Protein AF-A0A6G1GEN5-F1 (afdb_monomer)

Secondary structure (DSSP, 8-state):
----------------PPP-PPPPPPP-------PPPSEEEEEEEEE--SEEEGGGTS-TTS--SEEEEEEEPPTTT-SSPPEEEEEEEEEEEEE------S----------S---EEPPEEEEEEEES--SSEEEEEEE--TTEEEEEEEEEEEEE-TT-SS-EEEEEEGGGS-------TTS---S--------------PPPPPP-PPPP----------B-TTT-PBPP------PPP-------------------------------------PPPP---------------------------------PPPPP-EEEEEEE-SS--TTSPPPEEEEEEEEEEEPPEETT----EEEEEEEES--SSEEEEEEE-TTS--GGGS--------TTT----EEEEEEEEE-TT-TTEEEEEEEEE--SSSTTSSEEEEEEEEEPPTTS-SSPPEEEEEEEEEEE-SSS-EEEEEEEE---SSEEEEEEEEETTPPEEEEEEEEEEE--

Structure (mmCIF, N/CA/C/O backbone):
data_AF-A0A6G1GEN5-F1
#
_entry.id   AF-A0A6G1GEN5-F1
#
loop_
_atom_site.group_PDB
_atom_site.id
_atom_site.type_symbol
_atom_site.label_atom_id
_atom_site.label_alt_id
_atom_site.label_comp_id
_atom_site.label_asym_id
_atom_site.label_entity_id
_atom_site.label_seq_id
_atom_site.pdbx_PDB_ins_code
_atom_site.Cartn_x
_atom_site.Cartn_y
_atom_site.Cartn_z
_atom_site.occupancy
_atom_site.B_iso_or_equiv
_atom_site.auth_seq_id
_atom_site.auth_comp_id
_atom_site.auth_asym_id
_atom_site.auth_atom_id
_atom_site.pdbx_PDB_model_num
ATOM 1 N N . MET A 1 1 ? 52.206 -54.327 11.721 1.00 35.69 1 MET A N 1
ATOM 2 C CA . MET A 1 1 ? 53.350 -55.151 11.281 1.00 35.69 1 MET A CA 1
ATOM 3 C C . MET A 1 1 ? 52.882 -56.022 10.129 1.00 35.69 1 MET A C 1
ATOM 5 O O . MET A 1 1 ? 51.948 -56.766 10.370 1.00 35.69 1 MET A O 1
ATOM 9 N N . SER A 1 2 ? 53.551 -55.922 8.967 1.00 34.12 2 SER A N 1
ATOM 10 C CA . SER A 1 2 ? 53.620 -56.924 7.877 1.00 34.12 2 SER A CA 1
ATOM 11 C C . SER A 1 2 ? 52.311 -57.294 7.149 1.00 34.12 2 SER A C 1
ATOM 13 O O . SER A 1 2 ? 51.294 -57.499 7.786 1.00 34.12 2 SER A O 1
ATOM 15 N N . SER A 1 3 ? 52.228 -57.496 5.837 1.00 35.94 3 SER A N 1
ATOM 16 C CA . SER A 1 3 ? 53.089 -57.231 4.682 1.00 35.94 3 SER A CA 1
ATOM 17 C C . SER A 1 3 ? 52.230 -57.448 3.436 1.00 35.94 3 SER A C 1
ATOM 19 O O . SER A 1 3 ? 51.315 -58.269 3.418 1.00 35.94 3 SER A O 1
ATOM 21 N N . SER A 1 4 ? 52.595 -56.716 2.398 1.00 47.22 4 SER A N 1
ATOM 22 C CA . SER A 1 4 ? 52.332 -56.924 0.978 1.00 47.22 4 SER A CA 1
ATOM 23 C C . SER A 1 4 ? 52.722 -58.331 0.493 1.00 47.22 4 SER A C 1
ATOM 25 O O . SER A 1 4 ? 53.687 -58.884 1.013 1.00 47.22 4 SER A O 1
ATOM 27 N N . ALA A 1 5 ? 52.091 -58.837 -0.577 1.00 38.97 5 ALA A N 1
ATOM 28 C CA . ALA A 1 5 ? 52.796 -59.514 -1.678 1.00 38.97 5 ALA A CA 1
ATOM 29 C C . ALA A 1 5 ? 51.889 -59.791 -2.893 1.00 38.97 5 ALA A C 1
ATOM 31 O O . ALA A 1 5 ? 50.710 -60.105 -2.784 1.00 38.97 5 ALA A O 1
ATOM 32 N N . SER A 1 6 ? 52.528 -59.649 -4.043 1.00 49.50 6 SER A N 1
ATOM 33 C CA . SER A 1 6 ? 52.110 -59.604 -5.444 1.00 49.50 6 SER A CA 1
ATOM 34 C C . SER A 1 6 ? 52.464 -60.887 -6.215 1.00 49.50 6 SER A C 1
ATOM 36 O O . SER A 1 6 ? 53.439 -61.532 -5.845 1.00 49.50 6 SER A O 1
ATOM 38 N N . ALA A 1 7 ? 51.779 -61.176 -7.334 1.00 39.94 7 ALA A N 1
ATOM 39 C CA . ALA A 1 7 ? 52.290 -61.870 -8.544 1.00 39.94 7 ALA A CA 1
ATOM 40 C C . ALA A 1 7 ? 51.174 -61.862 -9.624 1.00 39.94 7 ALA A C 1
ATOM 42 O O . ALA A 1 7 ? 50.035 -62.164 -9.288 1.00 39.94 7 ALA A O 1
ATOM 43 N N . LEU A 1 8 ? 51.327 -61.269 -10.817 1.00 35.03 8 LEU A N 1
ATOM 44 C CA . LEU A 1 8 ? 52.132 -61.593 -12.019 1.00 35.03 8 LEU A CA 1
ATOM 45 C C . LEU A 1 8 ? 51.469 -62.588 -13.003 1.00 35.03 8 LEU A C 1
ATOM 47 O O . LEU A 1 8 ? 51.158 -63.716 -12.649 1.00 35.03 8 LEU A O 1
ATOM 51 N N . GLU A 1 9 ? 51.365 -62.098 -14.249 1.00 35.09 9 GLU A N 1
ATOM 52 C CA . GLU A 1 9 ? 51.373 -62.778 -15.561 1.00 35.09 9 GLU A CA 1
ATOM 53 C C . GLU A 1 9 ? 50.203 -63.666 -16.026 1.00 35.09 9 GLU A C 1
ATOM 55 O O . GLU A 1 9 ? 50.022 -64.805 -15.615 1.00 35.09 9 GLU A O 1
ATOM 60 N N . SER A 1 10 ? 49.508 -63.209 -17.074 1.00 37.25 10 SE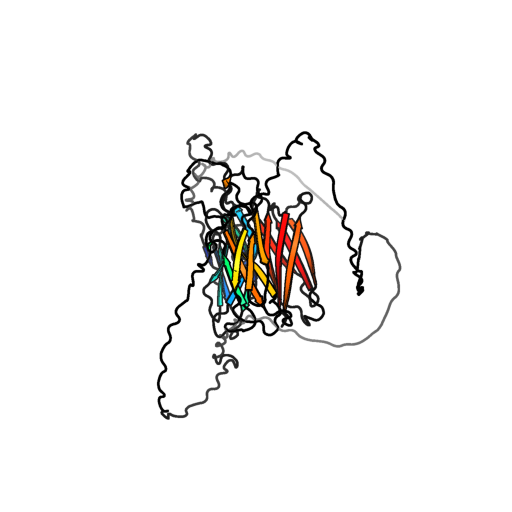R A N 1
ATOM 61 C CA . SER A 1 10 ? 49.715 -63.716 -18.447 1.00 37.25 10 SER A CA 1
ATOM 62 C C . SER A 1 10 ? 48.791 -62.990 -19.433 1.00 37.25 10 SER A C 1
ATOM 64 O O . SER A 1 10 ? 47.605 -62.789 -19.183 1.00 37.25 10 SER A O 1
ATOM 66 N N . GLY A 1 11 ? 49.368 -62.535 -20.546 1.00 37.84 11 GLY A N 1
ATOM 67 C CA . GLY A 1 11 ? 48.628 -61.956 -21.660 1.00 37.84 11 GLY A CA 1
ATOM 68 C C . GLY A 1 11 ? 48.083 -63.025 -22.601 1.00 37.84 11 GLY A C 1
ATOM 69 O O . GLY A 1 11 ? 48.653 -64.105 -22.706 1.00 37.84 11 GLY A O 1
ATOM 70 N N . LEU A 1 12 ? 47.035 -62.681 -23.347 1.00 35.97 12 LEU A N 1
ATOM 71 C CA . LEU A 1 12 ? 46.871 -63.113 -24.731 1.00 35.97 12 LEU A CA 1
ATOM 72 C C . LEU A 1 12 ? 45.898 -62.161 -25.438 1.00 35.97 12 LEU A C 1
ATOM 74 O O . LEU A 1 12 ? 44.874 -61.767 -24.885 1.00 35.97 12 LEU A O 1
ATOM 78 N N . HIS A 1 13 ? 46.278 -61.771 -26.650 1.00 40.28 13 HIS A N 1
ATOM 79 C CA . HIS A 1 13 ? 45.494 -60.969 -27.577 1.00 40.28 13 HIS A CA 1
ATOM 80 C C . HIS A 1 13 ? 44.215 -61.702 -27.993 1.00 40.28 13 HIS A C 1
ATOM 82 O O . HIS A 1 13 ? 44.295 -62.868 -28.371 1.00 40.28 13 HIS A O 1
ATOM 88 N N . ASP A 1 14 ? 43.088 -60.990 -28.057 1.00 37.78 14 ASP A N 1
ATOM 89 C CA . ASP A 1 14 ? 42.042 -61.341 -29.016 1.00 37.78 14 ASP A CA 1
ATOM 90 C C . ASP A 1 14 ? 41.391 -60.089 -29.621 1.00 37.78 14 ASP A C 1
ATOM 92 O O . ASP A 1 14 ? 41.006 -59.142 -28.931 1.00 37.78 14 ASP A O 1
ATOM 96 N N . LEU A 1 15 ? 41.365 -60.081 -30.950 1.00 44.03 15 LEU A N 1
ATOM 97 C CA . LEU A 1 15 ? 40.859 -59.029 -31.817 1.00 44.03 15 LEU A CA 1
ATOM 98 C C . LEU A 1 15 ? 39.423 -59.391 -32.193 1.00 44.03 15 LEU A C 1
ATOM 100 O O . LEU A 1 15 ? 39.192 -60.118 -33.155 1.00 44.03 15 LEU A O 1
ATOM 104 N N . SER A 1 16 ? 38.450 -58.833 -31.480 1.00 39.62 16 SER A N 1
ATOM 105 C CA . SER A 1 16 ? 37.040 -58.900 -31.870 1.00 39.62 16 SER A CA 1
ATOM 106 C C . SER A 1 16 ? 36.499 -57.498 -32.148 1.00 39.62 16 SER A C 1
ATOM 108 O O . SER A 1 16 ? 36.402 -56.656 -31.256 1.00 39.62 16 SER A O 1
ATOM 110 N N . ALA A 1 17 ? 36.176 -57.258 -33.420 1.00 43.41 17 ALA A N 1
ATOM 111 C CA . ALA A 1 17 ? 35.572 -56.039 -33.941 1.00 43.41 17 ALA A CA 1
ATOM 112 C C . ALA A 1 17 ? 34.217 -55.721 -33.270 1.00 43.41 17 ALA A C 1
ATOM 114 O O . ALA A 1 17 ? 33.427 -56.640 -33.037 1.00 43.41 17 ALA A O 1
ATOM 115 N N . PRO A 1 18 ? 33.888 -54.443 -33.005 1.00 51.97 18 PRO A N 1
ATOM 116 C CA . PRO A 1 18 ? 32.561 -54.077 -32.534 1.00 51.97 18 PRO A CA 1
ATOM 117 C C . PRO A 1 18 ? 31.549 -54.045 -33.688 1.00 51.97 18 PRO A C 1
ATOM 119 O O . PRO A 1 18 ? 31.752 -53.407 -34.722 1.00 51.97 18 PRO A O 1
ATOM 122 N N . PHE A 1 19 ? 30.425 -54.724 -33.463 1.00 41.12 19 PHE A N 1
ATOM 123 C CA . PHE A 1 19 ? 29.209 -54.632 -34.258 1.00 41.12 19 PHE A CA 1
ATOM 124 C C . PHE A 1 19 ? 28.719 -53.180 -34.336 1.00 41.12 19 PHE A C 1
ATOM 126 O O . PHE A 1 19 ? 28.472 -52.529 -33.322 1.00 41.12 19 PHE A O 1
ATOM 133 N N . TYR A 1 20 ? 28.545 -52.692 -35.562 1.00 37.28 20 TYR A N 1
ATOM 134 C CA . TYR A 1 20 ? 27.922 -51.411 -35.869 1.00 37.28 20 TYR A CA 1
ATOM 135 C C . TYR A 1 20 ? 26.407 -51.522 -35.635 1.00 37.28 20 TYR A C 1
ATOM 137 O O . TYR A 1 20 ? 25.682 -52.089 -36.452 1.00 37.28 20 TYR A O 1
ATOM 145 N N . THR A 1 21 ? 25.912 -51.008 -34.509 1.00 46.78 21 THR A N 1
ATOM 146 C CA . THR A 1 21 ? 24.474 -50.783 -34.309 1.00 46.78 21 THR A CA 1
ATOM 147 C C . THR A 1 21 ? 24.068 -49.473 -34.990 1.00 46.78 21 THR A C 1
ATOM 149 O O . THR A 1 21 ? 24.667 -48.439 -34.680 1.00 46.78 21 THR A O 1
ATOM 152 N N . PRO A 1 22 ? 23.065 -49.466 -35.886 1.00 45.84 22 PRO A N 1
ATOM 153 C CA . PRO A 1 22 ? 22.586 -48.231 -36.494 1.00 45.84 22 PRO A CA 1
ATOM 154 C C . PRO A 1 22 ? 21.960 -47.309 -35.430 1.00 45.84 22 PRO A C 1
ATOM 156 O O . PRO A 1 22 ? 21.282 -47.801 -34.522 1.00 45.84 22 PRO A O 1
ATOM 159 N N . PRO A 1 23 ? 22.153 -45.980 -35.523 1.00 44.72 23 PRO A N 1
ATOM 160 C CA . PRO A 1 23 ? 21.532 -45.034 -34.608 1.00 44.72 23 PRO A CA 1
ATOM 161 C C . PRO A 1 23 ? 20.009 -45.084 -34.765 1.00 44.72 23 PRO A C 1
ATOM 163 O O . PRO A 1 23 ? 19.464 -44.843 -35.844 1.00 44.72 23 PRO A O 1
ATOM 166 N N . SER A 1 24 ? 19.317 -45.402 -33.673 1.00 45.94 24 SER A N 1
ATOM 167 C CA . SER A 1 24 ? 17.870 -45.276 -33.577 1.00 45.94 24 SER A CA 1
ATOM 168 C C . SER A 1 24 ? 17.483 -43.807 -33.740 1.00 45.94 24 SER A C 1
ATOM 170 O O . SER A 1 24 ? 17.944 -42.924 -33.018 1.00 45.94 24 SER A O 1
ATOM 172 N N . SER A 1 25 ? 16.647 -43.537 -34.738 1.00 48.75 25 SER A N 1
ATOM 173 C CA . SER A 1 25 ? 16.138 -42.202 -35.031 1.00 48.75 25 SER A CA 1
ATOM 174 C C . SER A 1 25 ? 15.418 -41.625 -33.800 1.00 48.75 25 SER A C 1
ATOM 176 O O . SER A 1 25 ? 14.549 -42.305 -33.239 1.00 48.75 25 SER A O 1
ATOM 178 N N . PRO A 1 26 ? 15.729 -40.391 -33.359 1.00 50.88 26 PRO A N 1
ATOM 179 C CA . PRO A 1 26 ? 15.028 -39.772 -32.246 1.00 50.88 26 PRO A CA 1
ATOM 180 C C . PRO A 1 26 ? 13.565 -39.543 -32.629 1.00 50.88 26 PRO A C 1
ATOM 182 O O . PRO A 1 26 ? 13.236 -38.825 -33.572 1.00 50.88 26 PRO A O 1
ATOM 185 N N . LYS A 1 27 ? 12.677 -40.195 -31.879 1.00 47.12 27 LYS A N 1
ATOM 186 C CA . LYS A 1 27 ? 11.226 -40.042 -31.965 1.00 47.12 27 LYS A CA 1
ATOM 187 C C . LYS A 1 27 ? 10.889 -38.563 -31.698 1.00 47.12 27 LYS A C 1
ATOM 189 O O . LYS A 1 27 ? 11.278 -38.067 -30.639 1.00 47.12 27 LYS A O 1
ATOM 194 N N . PRO A 1 28 ? 10.195 -37.845 -32.599 1.00 44.50 28 PRO A N 1
ATOM 195 C CA . PRO A 1 28 ? 9.861 -36.445 -32.375 1.00 44.50 28 PRO A CA 1
ATOM 196 C C . PRO A 1 28 ? 8.961 -36.339 -31.142 1.00 44.50 28 PRO A C 1
ATOM 198 O O . PRO A 1 28 ? 7.822 -36.811 -31.133 1.00 44.50 28 PRO A O 1
ATOM 201 N N . ALA A 1 29 ? 9.493 -35.755 -30.068 1.00 45.03 29 ALA A N 1
ATOM 202 C CA . ALA A 1 29 ? 8.707 -35.392 -28.905 1.00 45.03 29 ALA A CA 1
ATOM 203 C C . ALA A 1 29 ? 7.728 -34.301 -29.347 1.00 45.03 29 ALA A C 1
ATOM 205 O O . ALA A 1 29 ? 8.110 -33.150 -29.538 1.00 45.03 29 ALA A O 1
ATOM 206 N N . SER A 1 30 ? 6.468 -34.685 -29.543 1.00 47.16 30 SER A N 1
ATOM 207 C CA . SER A 1 30 ? 5.347 -33.767 -29.725 1.00 47.16 30 SER A CA 1
ATOM 208 C C . SER A 1 30 ? 5.264 -32.870 -28.481 1.00 47.16 30 SER A C 1
ATOM 210 O O . SER A 1 30 ? 4.652 -33.226 -27.468 1.00 47.16 30 SER A O 1
ATOM 212 N N . GLN A 1 31 ? 5.932 -31.718 -28.532 1.00 42.69 31 GLN A N 1
ATOM 213 C CA . GLN A 1 31 ? 5.837 -30.671 -27.526 1.00 42.69 31 GLN A CA 1
ATOM 214 C C . GLN A 1 31 ? 4.480 -29.990 -27.695 1.00 42.69 31 GLN A C 1
ATOM 216 O O . GLN A 1 31 ? 4.334 -28.997 -28.399 1.00 42.69 31 GLN A O 1
ATOM 221 N N . SER A 1 32 ? 3.459 -30.561 -27.056 1.00 48.94 32 SER A N 1
ATOM 222 C CA . SER A 1 32 ? 2.195 -29.873 -26.808 1.00 48.94 32 SER A CA 1
ATOM 223 C C . SER A 1 32 ? 2.515 -28.576 -26.067 1.00 48.94 32 SER A C 1
ATOM 225 O O . SER A 1 32 ? 2.852 -28.613 -24.880 1.00 48.94 32 SER A O 1
ATOM 227 N N . SER A 1 33 ? 2.405 -27.439 -26.750 1.00 52.16 33 SER A N 1
ATOM 228 C CA . SER A 1 33 ? 2.558 -26.106 -26.175 1.00 52.16 33 SER A CA 1
ATOM 229 C C . SER A 1 33 ? 1.502 -25.896 -25.085 1.00 52.16 33 SER A C 1
ATOM 231 O O . SER A 1 33 ? 0.373 -25.485 -25.359 1.00 52.16 33 SER A O 1
ATOM 233 N N . LYS A 1 34 ? 1.832 -26.227 -23.833 1.00 63.44 34 LYS A N 1
ATOM 234 C CA . LYS A 1 34 ? 0.973 -25.933 -22.684 1.00 63.44 34 LYS A CA 1
ATOM 235 C C . LYS A 1 34 ? 0.913 -24.417 -22.539 1.00 63.44 34 LYS A C 1
ATOM 237 O O . LYS A 1 34 ? 1.900 -23.793 -22.162 1.00 63.44 34 LYS A O 1
ATOM 242 N N . SER A 1 35 ? -0.238 -23.829 -22.854 1.00 70.25 35 SER A N 1
ATOM 243 C CA . SER A 1 35 ? -0.491 -22.411 -22.614 1.00 70.25 35 SER A CA 1
ATOM 244 C C . SER A 1 35 ? -0.287 -22.107 -21.130 1.00 70.25 35 SER A C 1
ATOM 246 O O . SER A 1 35 ? -0.942 -22.721 -20.283 1.00 70.25 35 SER A O 1
ATOM 248 N N . THR A 1 36 ? 0.609 -21.175 -20.806 1.00 70.56 36 THR A N 1
ATOM 249 C CA . THR A 1 36 ? 0.844 -20.743 -19.424 1.00 70.56 36 THR A CA 1
ATOM 250 C C . THR A 1 36 ? -0.466 -20.228 -18.815 1.00 70.56 36 THR A C 1
ATOM 252 O O . THR A 1 36 ? -1.118 -19.371 -19.425 1.00 70.56 36 THR A O 1
ATOM 255 N N . PRO A 1 37 ? -0.884 -20.723 -17.634 1.00 76.38 37 PRO A N 1
ATOM 256 C CA . PRO A 1 37 ? -2.112 -20.270 -16.996 1.00 76.38 37 PRO A CA 1
ATOM 257 C C . PRO A 1 37 ? -2.051 -18.762 -16.745 1.00 76.38 37 PRO A C 1
ATOM 259 O O . PRO A 1 37 ? -1.081 -18.229 -16.210 1.00 76.38 37 PRO A O 1
ATOM 262 N N . THR A 1 38 ? -3.104 -18.057 -17.158 1.00 85.81 38 THR A N 1
ATOM 263 C CA . THR A 1 38 ? -3.178 -16.593 -17.034 1.00 85.81 38 THR A CA 1
ATOM 264 C C . THR A 1 38 ? -3.509 -16.160 -15.601 1.00 85.81 38 THR A C 1
ATOM 266 O O . THR A 1 38 ? -3.105 -15.083 -15.165 1.00 85.81 38 THR A O 1
ATOM 269 N N . SER A 1 39 ? -4.190 -17.012 -14.838 1.00 92.38 39 SER A N 1
ATOM 270 C CA . SER A 1 39 ? -4.543 -16.784 -13.439 1.00 92.38 39 SER A CA 1
ATOM 271 C C . SER A 1 39 ? -4.289 -18.036 -12.603 1.00 92.38 39 SER A C 1
ATOM 273 O O . SER A 1 39 ? -4.398 -19.160 -13.092 1.00 92.38 39 SER A O 1
ATOM 275 N N . LEU A 1 40 ? -3.949 -17.830 -11.331 1.00 92.31 40 LEU A N 1
ATOM 276 C CA . LEU A 1 40 ? -3.774 -18.888 -10.344 1.00 92.31 40 LEU A CA 1
ATOM 277 C C . LEU A 1 40 ? -4.513 -18.517 -9.054 1.00 92.31 40 LEU A C 1
ATOM 279 O O . LEU A 1 40 ? -4.317 -17.435 -8.501 1.00 92.31 40 LEU A O 1
ATOM 283 N N . HIS A 1 41 ? -5.361 -19.414 -8.568 1.00 94.62 41 HIS A N 1
ATOM 284 C CA . HIS A 1 41 ? -6.029 -19.285 -7.276 1.00 94.62 41 HIS A CA 1
ATOM 285 C C . HIS A 1 41 ? -5.537 -20.396 -6.352 1.00 94.62 41 HIS A C 1
ATOM 287 O O . HIS A 1 41 ? -5.551 -21.558 -6.753 1.00 94.62 41 HIS A O 1
ATOM 293 N N . HIS A 1 42 ? -5.111 -20.050 -5.136 1.00 93.38 42 HIS A N 1
ATOM 294 C CA . HIS A 1 42 ? -4.797 -21.058 -4.126 1.00 93.38 42 HIS A CA 1
ATOM 295 C C . HIS A 1 42 ? -6.101 -21.565 -3.496 1.00 93.38 42 HIS A C 1
ATOM 297 O O . HIS A 1 42 ? -6.805 -20.749 -2.894 1.00 93.38 42 HIS A O 1
ATOM 303 N N . PRO A 1 43 ? -6.430 -22.866 -3.600 1.00 92.19 43 PRO A N 1
ATOM 304 C CA . PRO A 1 43 ? -7.698 -23.393 -3.101 1.00 92.19 43 PRO A CA 1
ATOM 305 C C . PRO A 1 43 ? -7.790 -23.323 -1.573 1.00 92.19 43 PRO A C 1
ATOM 307 O O . PRO A 1 43 ? -8.866 -23.056 -1.042 1.00 92.19 43 PRO A O 1
ATOM 310 N N . ASP A 1 44 ? -6.666 -23.505 -0.869 1.00 94.81 44 ASP A N 1
ATOM 311 C CA . ASP A 1 44 ? -6.681 -23.524 0.593 1.00 94.81 44 ASP A CA 1
ATOM 312 C C . ASP A 1 44 ? -6.733 -22.110 1.176 1.00 94.81 44 ASP A C 1
ATOM 314 O O . ASP A 1 44 ? -5.793 -21.313 0.975 1.00 94.81 44 ASP A O 1
ATOM 318 N N . PRO A 1 45 ? -7.798 -21.790 1.925 1.00 95.06 45 PRO A N 1
ATOM 319 C CA . PRO A 1 45 ? -7.933 -20.492 2.541 1.00 95.06 45 PRO A CA 1
ATOM 320 C C . PRO A 1 45 ? -6.937 -20.341 3.704 1.00 95.06 45 PRO A C 1
ATOM 322 O O . PRO A 1 45 ? -6.538 -21.320 4.331 1.00 95.06 45 PRO A O 1
ATOM 325 N N . GLN A 1 46 ? -6.521 -19.110 4.002 1.00 95.38 46 GLN A N 1
ATOM 326 C CA . GLN A 1 46 ? -5.565 -18.810 5.077 1.00 95.38 46 GLN A CA 1
ATOM 327 C C . GLN A 1 46 ? -6.219 -17.938 6.152 1.00 95.38 46 GLN A C 1
ATOM 329 O O . GLN A 1 46 ? -6.949 -17.017 5.791 1.00 95.38 46 GLN A O 1
ATOM 334 N N . PRO A 1 47 ? -5.953 -18.157 7.452 1.00 96.31 47 PRO A N 1
ATOM 335 C CA . PRO A 1 47 ? -6.338 -17.203 8.487 1.00 96.31 47 PRO A CA 1
ATOM 336 C C . PRO A 1 47 ? -5.792 -15.803 8.194 1.00 96.31 47 PRO A C 1
ATOM 338 O O . PRO A 1 47 ? -4.678 -15.657 7.689 1.00 96.31 47 PRO A O 1
ATOM 341 N N . SER A 1 48 ? -6.567 -14.773 8.520 1.00 94.75 48 SER A N 1
ATOM 342 C CA . SER A 1 48 ? -6.113 -13.398 8.368 1.00 94.75 48 SER A CA 1
ATOM 343 C C . SER A 1 48 ? -4.941 -13.101 9.298 1.00 94.75 48 SER A C 1
ATOM 345 O O . SER A 1 48 ? -5.046 -13.228 10.517 1.00 94.75 48 SER A O 1
ATOM 347 N N . THR A 1 49 ? -3.824 -12.696 8.700 1.00 94.31 49 THR A N 1
ATOM 348 C CA . THR A 1 49 ? -2.631 -12.197 9.397 1.00 94.31 49 THR A CA 1
ATOM 349 C C . THR A 1 49 ? -2.329 -10.741 9.041 1.00 94.31 49 THR A C 1
ATOM 351 O O . THR A 1 49 ? -1.298 -10.221 9.446 1.00 94.31 49 THR A O 1
ATOM 354 N N . GLY A 1 50 ? -3.176 -10.092 8.233 1.00 95.31 50 GLY A N 1
ATOM 355 C CA . GLY A 1 50 ? -2.894 -8.767 7.668 1.00 95.31 50 GLY A CA 1
ATOM 356 C C . GLY A 1 50 ? -1.829 -8.755 6.561 1.00 95.31 50 GLY A C 1
ATOM 357 O O . GLY A 1 50 ? -1.477 -7.672 6.093 1.00 95.31 50 GLY A O 1
ATOM 358 N N . HIS A 1 51 ? -1.325 -9.922 6.129 1.00 96.94 51 HIS A N 1
ATOM 359 C CA . HIS A 1 51 ? -0.271 -10.059 5.115 1.00 96.94 51 HIS A CA 1
ATOM 360 C C . HIS A 1 51 ? -0.539 -11.184 4.103 1.00 96.94 51 HIS A C 1
ATOM 362 O O . HIS A 1 51 ? -0.998 -12.271 4.447 1.00 96.94 51 HIS A O 1
ATOM 368 N N . PHE A 1 52 ? -0.203 -10.937 2.835 1.00 96.44 52 PHE A N 1
ATOM 369 C CA . PHE A 1 52 ? -0.310 -11.900 1.737 1.00 96.44 52 PHE A CA 1
ATOM 370 C C . PHE A 1 52 ? 0.858 -11.722 0.777 1.00 96.44 52 PHE A C 1
ATOM 372 O O . PHE A 1 52 ? 1.185 -10.601 0.401 1.00 96.44 52 PHE A O 1
ATOM 379 N N . THR A 1 53 ? 1.446 -12.828 0.327 1.00 97.62 53 THR A N 1
ATOM 380 C CA . THR A 1 53 ? 2.468 -12.835 -0.723 1.00 97.62 53 THR A CA 1
ATOM 381 C C . THR A 1 53 ? 2.101 -13.843 -1.797 1.00 97.62 53 THR A C 1
ATOM 383 O O . THR A 1 53 ? 1.743 -14.984 -1.498 1.00 97.62 53 THR A O 1
ATOM 386 N N . THR A 1 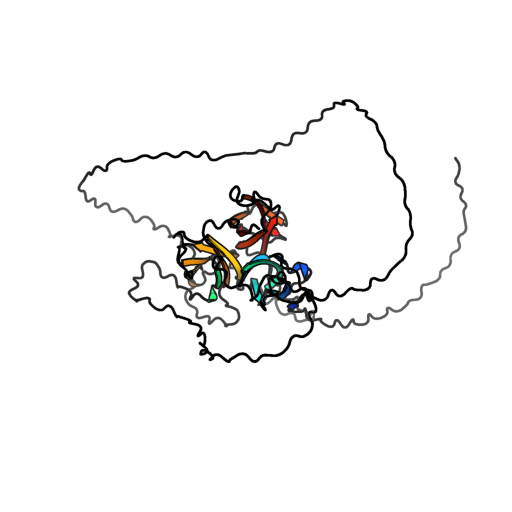54 ? 2.237 -13.462 -3.066 1.00 97.19 54 THR A N 1
ATOM 387 C CA . THR A 1 54 ? 2.028 -14.387 -4.186 1.00 97.19 54 THR A CA 1
ATOM 388 C C . THR A 1 54 ? 3.037 -15.534 -4.169 1.00 97.19 54 THR A C 1
ATOM 390 O O . THR A 1 54 ? 2.743 -16.590 -4.718 1.00 97.19 54 THR A O 1
ATOM 393 N N . ILE A 1 55 ? 4.194 -15.356 -3.515 1.00 96.38 55 ILE A N 1
ATOM 394 C CA . ILE A 1 55 ? 5.228 -16.394 -3.378 1.00 96.38 55 ILE A CA 1
ATOM 395 C C . ILE A 1 55 ? 4.717 -17.581 -2.544 1.00 96.38 55 ILE A C 1
ATOM 397 O O . ILE A 1 55 ? 5.096 -18.720 -2.786 1.00 96.38 55 ILE A O 1
ATOM 401 N N . SER A 1 56 ? 3.782 -17.341 -1.617 1.00 93.06 56 SER A N 1
ATOM 402 C CA . SER A 1 56 ? 3.141 -18.413 -0.836 1.00 93.06 56 SER A CA 1
ATOM 403 C C . SER A 1 56 ? 2.195 -19.289 -1.662 1.00 93.06 56 SER A C 1
ATOM 405 O O . SER A 1 56 ? 1.777 -20.343 -1.198 1.00 93.06 56 SER A O 1
ATOM 407 N N . VAL A 1 57 ? 1.840 -18.843 -2.872 1.00 92.19 57 VAL A N 1
ATOM 408 C CA . VAL A 1 57 ? 0.905 -19.528 -3.772 1.00 92.19 57 VAL A CA 1
ATOM 409 C C . VAL A 1 57 ? 1.622 -20.134 -4.980 1.00 92.19 57 VAL A C 1
ATOM 411 O O . VAL A 1 57 ? 1.125 -21.082 -5.582 1.00 92.19 57 VAL A O 1
ATOM 414 N N . ARG A 1 58 ? 2.780 -19.584 -5.359 1.00 92.81 58 ARG A N 1
ATOM 415 C CA . ARG A 1 58 ? 3.576 -20.029 -6.508 1.00 92.81 58 ARG A CA 1
ATOM 416 C C . ARG A 1 58 ? 5.029 -19.573 -6.404 1.00 92.81 58 ARG A C 1
ATOM 418 O O . ARG A 1 58 ? 5.285 -18.525 -5.819 1.00 92.81 58 ARG A O 1
ATOM 425 N N . PRO A 1 59 ? 5.977 -20.262 -7.056 1.00 93.94 59 PRO A N 1
ATOM 426 C CA . PRO A 1 59 ? 7.350 -19.783 -7.131 1.00 93.94 59 PRO A CA 1
ATOM 427 C C . PRO A 1 59 ? 7.444 -18.451 -7.890 1.00 93.94 59 PRO A C 1
ATOM 429 O O . PRO A 1 59 ? 6.705 -18.196 -8.848 1.00 93.94 59 PRO A O 1
ATOM 432 N N . ALA A 1 60 ? 8.402 -17.615 -7.484 1.00 92.31 60 ALA A N 1
ATOM 433 C CA . ALA A 1 60 ? 8.654 -16.324 -8.119 1.00 92.31 60 ALA A CA 1
ATOM 434 C C . ALA A 1 60 ? 9.209 -16.453 -9.548 1.00 92.31 60 ALA A C 1
ATOM 436 O O . ALA A 1 60 ? 9.115 -15.502 -10.308 1.00 92.31 60 ALA A O 1
ATOM 437 N N . THR A 1 61 ? 9.746 -17.616 -9.936 1.00 90.56 61 THR A N 1
ATOM 438 C CA . THR A 1 61 ? 10.356 -17.872 -11.256 1.00 90.56 61 THR A CA 1
ATOM 439 C C . THR A 1 61 ? 9.356 -17.914 -12.413 1.00 90.56 61 THR A C 1
ATOM 441 O O . THR A 1 61 ? 9.757 -17.799 -13.569 1.00 90.56 61 THR A O 1
ATOM 444 N N . LEU A 1 62 ? 8.060 -18.067 -12.123 1.00 89.25 62 LEU A N 1
ATOM 445 C CA . LEU A 1 62 ? 7.007 -18.190 -13.129 1.00 89.25 62 LEU A CA 1
ATOM 446 C C . LEU A 1 62 ? 6.096 -16.960 -13.084 1.00 89.25 62 LEU A C 1
ATOM 448 O O . LEU A 1 62 ? 5.250 -16.882 -12.190 1.00 89.25 62 LEU A O 1
ATOM 452 N N . PRO A 1 63 ? 6.228 -15.997 -14.015 1.00 92.44 63 PRO A N 1
ATOM 453 C CA . PRO A 1 63 ? 5.360 -14.830 -14.025 1.00 92.44 63 PRO A CA 1
ATOM 454 C C . PRO A 1 63 ? 3.913 -15.236 -14.332 1.00 92.44 63 PRO A C 1
ATOM 456 O O . PRO A 1 63 ? 3.652 -15.983 -15.273 1.00 92.44 63 PRO A O 1
ATOM 459 N N . ILE A 1 64 ? 2.960 -14.712 -13.557 1.00 93.31 64 ILE A N 1
ATOM 460 C CA . ILE A 1 64 ? 1.519 -14.950 -13.747 1.00 93.31 64 ILE A CA 1
ATOM 461 C C . ILE A 1 64 ? 0.786 -13.613 -13.708 1.00 93.31 64 ILE A C 1
ATOM 463 O O . ILE A 1 64 ? 1.142 -12.731 -12.924 1.00 93.31 64 ILE A O 1
ATOM 467 N N . ARG A 1 65 ? -0.253 -13.452 -14.541 1.00 93.50 65 ARG A N 1
ATOM 468 C CA . ARG A 1 65 ? -1.012 -12.195 -14.587 1.00 93.50 65 ARG A CA 1
ATOM 469 C C . ARG A 1 65 ? -1.875 -11.967 -13.360 1.00 93.50 65 ARG A C 1
ATOM 471 O O . ARG A 1 65 ? -2.042 -10.826 -12.967 1.00 93.50 65 ARG A O 1
ATOM 478 N N . SER A 1 66 ? -2.416 -13.013 -12.752 1.00 96.81 66 SER A N 1
ATOM 479 C CA . SER A 1 66 ? -3.256 -12.885 -11.562 1.00 96.81 66 SER A CA 1
ATOM 480 C C . SER A 1 66 ? -2.983 -14.008 -10.570 1.00 96.81 66 SER A C 1
ATOM 482 O O . SER A 1 66 ? -2.878 -15.177 -10.942 1.00 96.81 66 SER A O 1
ATOM 484 N N . THR A 1 67 ? -2.831 -13.662 -9.298 1.00 97.38 67 THR A N 1
ATOM 485 C CA . THR A 1 67 ? -2.669 -14.615 -8.200 1.00 97.38 67 THR A CA 1
ATOM 486 C C . THR A 1 67 ? -3.593 -14.215 -7.064 1.00 97.38 67 THR A C 1
ATOM 488 O O . THR A 1 67 ? -3.570 -13.069 -6.618 1.00 97.38 67 THR A O 1
ATOM 491 N N . SER A 1 68 ? -4.416 -15.152 -6.599 1.00 97.44 68 SER A N 1
ATOM 492 C CA . SER A 1 68 ? -5.400 -14.884 -5.550 1.00 97.44 68 SER A CA 1
ATOM 493 C C . SER A 1 68 ? -5.434 -15.970 -4.484 1.00 97.44 68 SER A C 1
ATOM 495 O O . SER A 1 68 ? -5.087 -17.124 -4.743 1.00 97.44 68 SER A O 1
ATOM 497 N N . ARG A 1 69 ? -5.884 -15.592 -3.286 1.00 96.88 69 ARG A N 1
ATOM 498 C CA . ARG A 1 69 ? -6.122 -16.502 -2.164 1.00 96.88 69 ARG A CA 1
ATOM 499 C C . ARG A 1 69 ? -7.331 -16.046 -1.356 1.00 96.88 69 ARG A C 1
ATOM 501 O O . ARG A 1 69 ? -7.566 -14.847 -1.197 1.00 96.88 69 ARG A O 1
ATOM 508 N N . THR A 1 70 ? -8.083 -17.009 -0.838 1.00 97.88 70 THR A N 1
ATOM 509 C CA . THR A 1 70 ? -9.146 -16.745 0.134 1.00 97.88 70 THR A CA 1
ATOM 510 C C . THR A 1 70 ? -8.539 -16.552 1.523 1.00 97.88 70 THR A C 1
ATOM 512 O O . THR A 1 70 ? -7.773 -17.385 1.998 1.00 97.88 70 THR A O 1
ATOM 515 N N . ILE A 1 71 ? -8.887 -15.454 2.180 1.00 97.50 71 ILE A N 1
ATOM 516 C CA . ILE A 1 71 ? -8.479 -15.109 3.539 1.00 97.50 71 ILE A CA 1
ATOM 517 C C . ILE A 1 71 ? -9.686 -15.292 4.458 1.00 97.50 71 ILE A C 1
ATOM 519 O O . ILE A 1 71 ? -10.756 -14.765 4.162 1.00 97.50 71 ILE A O 1
ATOM 523 N N . LEU A 1 72 ? -9.527 -16.041 5.548 1.00 97.31 72 LEU A N 1
ATOM 524 C CA . LEU A 1 72 ? -10.551 -16.268 6.565 1.00 97.31 72 LEU A CA 1
ATOM 525 C C . LEU A 1 72 ? -10.425 -15.232 7.674 1.00 97.31 72 LEU A C 1
ATOM 527 O O . LEU A 1 72 ? -9.361 -15.074 8.275 1.00 97.31 72 LEU A O 1
ATOM 531 N N . PHE A 1 73 ? -11.533 -14.579 7.989 1.00 97.00 73 PHE A N 1
ATOM 532 C CA . PHE A 1 73 ? -11.629 -13.724 9.161 1.00 97.00 73 PHE A CA 1
ATOM 533 C C . PHE A 1 73 ? -11.804 -14.566 10.431 1.00 97.00 73 PHE A C 1
ATOM 535 O O . PHE A 1 73 ? -12.318 -15.690 10.362 1.00 97.00 73 PHE A O 1
ATOM 542 N N . PRO A 1 74 ? -11.426 -14.041 11.610 1.00 94.56 74 PRO A N 1
ATOM 543 C CA . PRO A 1 74 ? -11.688 -14.723 12.868 1.00 94.56 74 PRO A CA 1
ATOM 544 C C . PRO A 1 74 ? -13.184 -15.028 13.033 1.00 94.56 74 PRO A C 1
ATOM 546 O O . PRO A 1 74 ? -14.054 -14.181 12.801 1.00 94.56 74 PRO A O 1
ATOM 549 N N . THR A 1 75 ? -13.498 -16.258 13.441 1.00 93.06 75 THR A N 1
ATOM 550 C CA . THR A 1 75 ? -14.882 -16.736 13.548 1.00 93.06 75 THR A CA 1
ATOM 551 C C . THR A 1 75 ? -15.705 -15.861 14.489 1.00 93.06 75 THR A C 1
ATOM 553 O O . THR A 1 75 ? -15.275 -15.562 15.601 1.00 93.06 75 THR A O 1
ATOM 556 N N . CYS A 1 76 ? -16.911 -15.481 14.059 1.00 90.25 76 CYS A N 1
ATOM 557 C CA . CYS A 1 76 ? -17.838 -14.634 14.818 1.00 90.25 76 CYS A CA 1
ATOM 558 C C . CYS A 1 76 ? -17.315 -13.237 15.199 1.00 90.25 76 CYS A C 1
ATOM 560 O O . CYS A 1 76 ? -17.929 -12.562 16.026 1.00 90.25 76 CYS A O 1
ATOM 562 N N . HIS A 1 77 ? -16.234 -12.761 14.573 1.00 92.06 77 HIS A N 1
ATOM 563 C CA . HIS A 1 77 ? -15.749 -11.398 14.785 1.00 92.06 77 HIS A CA 1
ATOM 564 C C . HIS A 1 77 ? -16.613 -10.357 14.049 1.00 92.06 77 HIS A C 1
ATOM 566 O O . HIS A 1 77 ? -16.932 -9.288 14.588 1.00 92.06 77 HIS A O 1
ATOM 572 N N . TYR A 1 78 ? -17.065 -10.703 12.841 1.00 95.12 78 TYR A N 1
ATOM 573 C CA . TYR A 1 78 ? -17.914 -9.862 12.006 1.00 95.12 78 TYR A CA 1
ATOM 574 C C . TYR A 1 78 ? -19.305 -10.478 11.825 1.00 95.12 78 TYR A C 1
ATOM 576 O O . TYR A 1 78 ? -19.459 -11.677 11.616 1.00 95.12 78 TYR A O 1
ATOM 584 N N . ASN A 1 79 ? -20.339 -9.640 11.896 1.00 94.94 79 ASN A N 1
ATOM 585 C CA . ASN A 1 79 ? -21.726 -9.995 11.564 1.00 94.94 79 ASN A CA 1
ATOM 586 C C . ASN A 1 79 ? -22.141 -9.495 10.168 1.00 94.94 79 ASN A C 1
ATOM 588 O O . ASN A 1 79 ? -23.229 -9.807 9.689 1.00 94.94 79 ASN A O 1
ATOM 592 N N . ARG A 1 80 ? -21.281 -8.696 9.533 1.00 96.44 80 ARG A N 1
ATOM 593 C CA . ARG A 1 80 ? -21.414 -8.120 8.195 1.00 96.44 80 ARG A CA 1
ATOM 594 C C . ARG A 1 80 ? -20.027 -8.037 7.559 1.00 96.44 80 ARG A C 1
ATOM 596 O O . ARG A 1 80 ? -19.056 -7.972 8.309 1.00 96.44 80 ARG A O 1
ATOM 603 N N . PRO A 1 81 ? -19.920 -8.010 6.223 1.00 97.00 81 PRO A N 1
ATOM 604 C CA . PRO A 1 81 ? -18.638 -7.823 5.552 1.00 97.00 81 PRO A CA 1
ATOM 605 C C . PRO A 1 81 ? -17.874 -6.603 6.100 1.00 97.00 81 PRO A C 1
ATOM 607 O O . PRO A 1 81 ? -18.450 -5.509 6.130 1.00 97.00 81 PRO A O 1
ATOM 610 N N . PRO A 1 82 ? -16.618 -6.755 6.561 1.00 96.56 82 PRO A N 1
ATOM 611 C CA . PRO A 1 82 ? -15.809 -5.619 6.976 1.00 96.56 82 PRO A CA 1
ATOM 612 C C . PRO A 1 82 ? -15.442 -4.734 5.779 1.00 96.56 82 PRO A C 1
ATOM 614 O O . PRO A 1 82 ? -15.466 -5.153 4.621 1.00 96.56 82 PRO A O 1
ATOM 617 N N . LYS A 1 83 ? -15.062 -3.489 6.065 1.00 95.00 83 LYS A N 1
ATOM 618 C CA . LYS A 1 83 ? -14.377 -2.628 5.096 1.00 95.00 83 LYS A CA 1
ATOM 619 C C . LYS A 1 83 ? -12.889 -2.952 5.121 1.00 95.00 83 LYS A C 1
ATOM 621 O O . LYS A 1 83 ? -12.334 -3.180 6.193 1.00 95.00 83 LYS A O 1
ATOM 626 N N . ILE A 1 84 ? -12.263 -2.944 3.948 1.00 95.38 84 ILE A N 1
ATOM 627 C CA . ILE A 1 84 ? -10.859 -3.316 3.772 1.00 95.38 84 ILE A CA 1
ATOM 628 C C . ILE A 1 84 ? -10.113 -2.169 3.091 1.00 95.38 84 ILE A C 1
ATOM 630 O O . ILE A 1 84 ? -10.558 -1.672 2.055 1.00 95.38 84 ILE A O 1
ATOM 634 N N . ALA A 1 85 ? -8.973 -1.768 3.652 1.00 95.75 85 ALA A N 1
ATOM 635 C CA . ALA A 1 85 ? -7.937 -1.034 2.924 1.00 95.75 85 ALA A CA 1
ATOM 636 C C . ALA A 1 85 ? -6.728 -1.947 2.773 1.00 95.75 85 ALA A C 1
ATOM 638 O O . ALA A 1 85 ? -6.258 -2.487 3.768 1.00 95.75 85 ALA A O 1
ATOM 639 N N . ALA A 1 86 ? -6.244 -2.108 1.544 1.00 97.25 86 ALA A N 1
ATOM 640 C CA . ALA A 1 86 ? -5.093 -2.942 1.232 1.00 97.25 86 ALA A CA 1
ATOM 641 C C . ALA A 1 86 ? -4.079 -2.162 0.393 1.00 97.25 86 ALA A C 1
ATOM 643 O O . ALA A 1 86 ? -4.478 -1.445 -0.526 1.00 97.25 86 ALA A O 1
ATOM 644 N N . GLY A 1 87 ? -2.793 -2.321 0.686 1.00 98.06 87 GLY A N 1
ATOM 645 C CA . GLY A 1 87 ? -1.684 -1.679 -0.019 1.00 98.06 87 GLY A CA 1
ATOM 646 C C . GLY A 1 87 ? -0.582 -2.676 -0.359 1.00 98.06 87 GLY A C 1
ATOM 647 O O . GLY A 1 87 ? -0.443 -3.703 0.304 1.00 98.06 87 GLY A O 1
ATOM 648 N N . PHE A 1 88 ? 0.200 -2.392 -1.398 1.00 98.50 88 PHE A N 1
ATOM 649 C CA . PHE A 1 88 ? 1.356 -3.216 -1.752 1.00 98.50 88 PHE A CA 1
ATOM 650 C C . PHE A 1 88 ? 2.477 -3.044 -0.730 1.00 98.50 88 PHE A C 1
ATOM 652 O O . PHE A 1 88 ? 2.915 -1.925 -0.500 1.00 98.50 88 PHE A O 1
ATOM 659 N N . SER A 1 89 ? 2.990 -4.136 -0.173 1.00 98.31 89 SER A N 1
ATOM 660 C CA . SER A 1 89 ? 4.249 -4.141 0.585 1.00 98.31 89 SER A CA 1
ATOM 661 C C . SER A 1 89 ? 5.429 -4.611 -0.267 1.00 98.31 89 SER A C 1
ATOM 663 O O . SER A 1 89 ? 6.573 -4.348 0.072 1.00 98.31 89 SER A O 1
ATOM 665 N N . MET A 1 90 ? 5.179 -5.271 -1.401 1.00 98.31 90 MET A N 1
ATOM 666 C CA . MET A 1 90 ? 6.228 -5.716 -2.318 1.00 98.31 90 MET A CA 1
ATOM 667 C C . MET A 1 90 ? 5.714 -5.756 -3.756 1.00 98.31 90 MET A C 1
ATOM 669 O O . MET A 1 90 ? 4.599 -6.222 -4.006 1.00 98.31 90 MET A O 1
ATOM 673 N N . LEU A 1 91 ? 6.549 -5.343 -4.707 1.00 98.06 91 LEU A N 1
ATOM 674 C CA . LEU A 1 91 ? 6.317 -5.478 -6.143 1.00 98.06 91 LEU A CA 1
ATOM 675 C C . LEU A 1 91 ? 7.581 -6.008 -6.823 1.00 98.06 91 LEU A C 1
ATOM 677 O O . LEU A 1 91 ? 8.654 -5.448 -6.641 1.00 98.06 91 LEU A O 1
ATOM 681 N N . ASN A 1 92 ? 7.433 -7.060 -7.627 1.00 96.88 92 ASN A N 1
ATOM 682 C CA . ASN A 1 92 ? 8.436 -7.551 -8.567 1.00 96.88 92 ASN A CA 1
ATOM 683 C C . ASN A 1 92 ? 7.784 -7.681 -9.944 1.00 96.88 92 ASN A C 1
ATOM 685 O O . ASN A 1 92 ? 7.145 -8.693 -10.266 1.00 96.88 92 ASN A O 1
ATOM 689 N N . LEU A 1 93 ? 7.887 -6.600 -10.712 1.00 95.31 93 LEU A N 1
ATOM 690 C CA . LEU A 1 93 ? 7.288 -6.456 -12.029 1.00 95.31 93 LEU A CA 1
ATOM 691 C C . LEU A 1 93 ? 8.384 -6.322 -13.076 1.00 95.31 93 LEU A C 1
ATOM 693 O O . LEU A 1 93 ? 9.196 -5.403 -13.001 1.00 95.31 93 LEU A O 1
ATOM 697 N N . ALA A 1 94 ? 8.341 -7.166 -14.098 1.00 91.31 94 ALA A N 1
ATOM 698 C CA . ALA A 1 94 ? 9.195 -7.029 -15.264 1.00 91.31 94 ALA A CA 1
ATOM 699 C C . ALA A 1 94 ? 8.417 -6.510 -16.466 1.00 91.31 94 ALA A C 1
ATOM 701 O O . ALA A 1 94 ? 7.225 -6.791 -16.654 1.00 91.31 94 ALA A O 1
ATOM 702 N N . ALA A 1 95 ? 9.138 -5.812 -17.334 1.00 81.88 95 ALA A N 1
ATOM 703 C CA . ALA A 1 95 ? 8.723 -5.641 -18.713 1.00 81.88 95 ALA A CA 1
ATOM 704 C C . ALA A 1 95 ? 8.999 -6.975 -19.426 1.00 81.88 95 ALA A C 1
ATOM 706 O O . ALA A 1 95 ? 10.152 -7.306 -19.676 1.00 81.88 95 ALA A O 1
ATOM 707 N N . TYR A 1 96 ? 7.965 -7.772 -19.704 1.00 72.12 96 TYR A N 1
ATOM 708 C CA . TYR A 1 96 ? 8.143 -9.111 -20.277 1.00 72.12 96 TYR A CA 1
ATOM 709 C C . TYR A 1 96 ? 8.773 -9.027 -21.677 1.00 72.12 96 TYR A C 1
ATOM 711 O O . TYR A 1 96 ? 8.096 -8.531 -22.570 1.00 72.12 96 TYR A O 1
ATOM 719 N N . PRO A 1 97 ? 10.005 -9.494 -21.944 1.00 56.97 97 PRO A N 1
ATOM 720 C CA . PRO A 1 97 ? 10.555 -9.411 -23.296 1.00 56.97 97 PRO A CA 1
ATOM 721 C C . PRO A 1 97 ? 9.595 -10.086 -24.290 1.00 56.97 97 PRO A C 1
ATOM 723 O O . PRO A 1 97 ? 8.916 -11.046 -23.908 1.00 56.97 97 PRO A O 1
ATOM 726 N N . PRO A 1 98 ? 9.473 -9.590 -25.539 1.00 53.97 98 PRO A N 1
ATOM 727 C CA . PRO A 1 98 ? 8.669 -10.276 -26.541 1.00 53.97 98 PRO A CA 1
ATOM 728 C C . PRO A 1 98 ? 9.105 -11.739 -26.546 1.00 53.97 98 PRO A C 1
ATOM 730 O O . PRO A 1 98 ? 10.303 -12.020 -26.595 1.00 53.97 98 PRO A O 1
ATOM 733 N N . SER A 1 99 ? 8.136 -12.641 -26.366 1.00 54.84 99 SER A N 1
ATOM 734 C CA . SER A 1 99 ? 8.384 -14.080 -26.292 1.00 54.84 99 SER A CA 1
ATOM 735 C C . SER A 1 99 ? 9.362 -14.456 -27.407 1.00 54.84 99 SER A C 1
ATOM 737 O O . SER A 1 99 ? 9.152 -13.970 -28.524 1.00 54.84 99 SER A O 1
ATOM 739 N N . PRO A 1 100 ? 10.430 -15.233 -27.136 1.00 53.78 100 PRO A N 1
ATOM 740 C CA . PRO A 1 100 ? 11.339 -15.665 -28.186 1.00 53.78 100 PRO A CA 1
ATOM 741 C C . PRO A 1 100 ? 10.473 -16.342 -29.239 1.00 53.78 100 PRO A C 1
ATOM 743 O O . PRO A 1 100 ? 9.826 -17.353 -28.959 1.00 53.78 100 PRO A O 1
ATOM 746 N N . SER A 1 101 ? 10.351 -15.689 -30.393 1.00 50.94 101 SER A N 1
ATOM 747 C CA . SER A 1 101 ? 9.481 -16.112 -31.477 1.00 50.94 101 SER A CA 1
ATOM 748 C C . SER A 1 101 ? 9.785 -17.570 -31.769 1.00 50.94 101 SER A C 1
ATOM 750 O O . SER A 1 101 ? 10.867 -17.919 -32.242 1.00 50.94 101 SER A O 1
ATOM 752 N N . THR A 1 102 ? 8.837 -18.425 -31.417 1.00 49.88 102 THR A N 1
ATOM 753 C CA . THR A 1 102 ? 8.862 -19.857 -31.667 1.00 49.88 102 THR A CA 1
ATOM 754 C C . THR A 1 102 ? 8.544 -20.045 -33.147 1.00 49.88 102 THR A C 1
ATOM 756 O O . THR A 1 102 ? 7.430 -20.381 -33.515 1.00 49.88 102 THR A O 1
ATOM 759 N N . SER A 1 103 ? 9.513 -19.731 -34.002 1.00 48.25 103 SER A N 1
ATOM 760 C CA . SER A 1 103 ? 9.600 -20.209 -35.383 1.00 48.25 103 SER A CA 1
ATOM 761 C C . SER A 1 103 ? 10.998 -19.891 -35.902 1.00 48.25 103 SER A C 1
ATOM 763 O O . SER A 1 103 ? 11.249 -18.874 -36.548 1.00 48.25 103 SER A O 1
ATOM 765 N N . LEU A 1 104 ? 11.921 -20.772 -35.538 1.00 56.69 104 LEU A N 1
ATOM 766 C CA . LEU A 1 104 ? 13.230 -20.913 -36.146 1.00 56.69 104 LEU A CA 1
ATOM 767 C C . LEU A 1 104 ? 13.054 -21.557 -37.530 1.00 56.69 104 LEU A C 1
ATOM 769 O O . LEU A 1 104 ? 13.460 -22.692 -37.681 1.00 56.69 104 LEU A O 1
ATOM 773 N N . GLU A 1 105 ? 12.406 -20.902 -38.497 1.00 56.56 105 GLU A N 1
ATOM 774 C CA . GLU A 1 105 ? 12.475 -21.328 -39.907 1.00 56.56 105 GLU A CA 1
ATOM 775 C C . GLU A 1 105 ? 12.487 -20.106 -40.845 1.00 56.56 105 GLU A C 1
ATOM 777 O O . GLU A 1 105 ? 11.471 -19.472 -41.126 1.00 56.56 105 GLU A O 1
ATOM 782 N N . ASP A 1 106 ? 13.709 -19.753 -41.252 1.00 50.06 106 ASP A N 1
ATOM 783 C CA . ASP A 1 106 ? 14.118 -19.392 -42.613 1.00 50.06 106 ASP A CA 1
ATOM 784 C C . ASP A 1 106 ? 13.324 -18.337 -43.385 1.00 50.06 106 ASP A C 1
ATOM 786 O O . ASP A 1 106 ? 12.941 -18.529 -44.540 1.00 50.06 106 ASP A O 1
ATOM 790 N N . SER A 1 107 ? 13.217 -17.134 -42.823 1.00 49.53 107 SER A N 1
ATOM 791 C CA . SER A 1 107 ? 13.067 -15.949 -43.667 1.00 49.53 107 SER A CA 1
ATOM 792 C C . SER A 1 107 ? 14.102 -14.892 -43.273 1.00 49.53 107 SER A C 1
ATOM 794 O O . SER A 1 107 ? 14.036 -14.374 -42.157 1.00 49.53 107 SER A O 1
ATOM 796 N N . PRO A 1 108 ? 15.050 -14.524 -44.163 1.00 55.34 108 PRO A N 1
ATOM 797 C CA . PRO A 1 108 ? 15.981 -13.420 -43.949 1.00 55.34 108 PRO A CA 1
ATOM 798 C C . PRO A 1 108 ? 15.226 -12.096 -44.111 1.00 55.34 108 PRO A C 1
ATOM 800 O O . PRO A 1 108 ? 15.419 -11.343 -45.061 1.00 55.34 108 PRO A O 1
ATOM 803 N N . GLN A 1 109 ? 14.301 -11.827 -43.194 1.00 43.25 109 GLN A N 1
ATOM 804 C CA . GLN A 1 109 ? 13.753 -10.498 -43.020 1.00 43.25 109 GLN A CA 1
ATOM 805 C C . GLN A 1 109 ? 14.735 -9.719 -42.155 1.00 43.25 109 GLN A C 1
ATOM 807 O O . GLN A 1 109 ? 15.064 -10.097 -41.033 1.00 43.25 109 GLN A O 1
ATOM 812 N N . THR A 1 110 ? 15.235 -8.639 -42.746 1.00 50.16 110 THR A N 1
ATOM 813 C CA . THR A 1 110 ? 15.967 -7.545 -42.109 1.00 50.16 110 THR A CA 1
ATOM 814 C C . THR A 1 110 ? 15.527 -7.320 -40.660 1.00 50.16 110 THR A C 1
ATOM 816 O O . THR A 1 110 ? 14.319 -7.357 -40.425 1.00 50.16 110 THR A O 1
ATOM 819 N N . PRO A 1 111 ? 16.443 -7.016 -39.715 1.00 47.50 111 PRO A N 1
ATOM 820 C CA . PRO A 1 111 ? 16.112 -6.640 -38.340 1.00 47.50 111 PRO A CA 1
ATOM 821 C C . PRO A 1 111 ? 15.310 -5.330 -38.333 1.00 47.50 111 PRO A C 1
ATOM 823 O O . PRO A 1 111 ? 15.818 -4.241 -38.065 1.00 47.50 111 PRO A O 1
ATOM 826 N N . SER A 1 112 ? 14.032 -5.418 -38.685 1.00 46.50 112 SER A N 1
ATOM 827 C CA . SER A 1 112 ? 13.084 -4.326 -38.647 1.00 46.50 112 SER A CA 1
ATOM 828 C C . SER A 1 112 ? 12.814 -4.057 -37.179 1.00 46.50 112 SER A C 1
ATOM 830 O O . SER A 1 112 ? 12.136 -4.854 -36.540 1.00 46.50 112 SER A O 1
ATOM 832 N N . THR A 1 113 ? 13.452 -3.022 -36.628 1.00 50.47 113 THR A N 1
ATOM 833 C CA . THR A 1 113 ? 12.840 -1.901 -35.877 1.00 50.47 113 THR A CA 1
ATOM 834 C C . THR A 1 113 ? 11.661 -2.156 -34.916 1.00 50.47 113 THR A C 1
ATOM 836 O O . THR A 1 113 ? 11.086 -1.196 -34.415 1.00 50.47 113 THR A O 1
ATOM 839 N N . ALA A 1 114 ? 11.383 -3.394 -34.505 1.00 50.28 114 ALA A N 1
ATOM 840 C CA . ALA A 1 114 ? 10.595 -3.769 -33.326 1.00 50.28 114 ALA A CA 1
ATOM 841 C C . ALA A 1 114 ? 11.315 -3.384 -32.013 1.00 50.28 114 ALA A C 1
ATOM 843 O O . ALA A 1 114 ? 10.860 -3.678 -30.908 1.00 50.28 114 ALA A O 1
ATOM 844 N N . ASN A 1 115 ? 12.450 -2.706 -32.166 1.00 50.47 115 ASN A N 1
ATOM 845 C CA . ASN A 1 115 ? 13.287 -2.123 -31.151 1.00 50.47 115 ASN A CA 1
ATOM 846 C C . ASN A 1 115 ? 12.552 -1.012 -30.384 1.00 50.47 115 ASN A C 1
ATOM 848 O O . ASN A 1 115 ? 11.964 -0.094 -30.955 1.00 50.47 115 ASN A O 1
ATOM 852 N N . ASP A 1 116 ? 12.774 -1.031 -29.072 1.00 57.88 116 ASP A N 1
ATOM 853 C CA . ASP A 1 116 ? 12.957 0.161 -28.239 1.00 57.88 116 ASP A CA 1
ATOM 854 C C . ASP A 1 116 ? 11.763 0.748 -27.468 1.00 57.88 116 ASP A C 1
ATOM 856 O O . ASP A 1 116 ? 11.908 1.801 -26.839 1.00 57.88 116 ASP A O 1
ATOM 860 N N . ALA A 1 117 ? 10.615 0.069 -27.402 1.00 62.34 117 ALA A N 1
ATOM 861 C CA . ALA A 1 117 ? 9.568 0.417 -26.435 1.00 62.34 117 ALA A CA 1
ATOM 862 C C . ALA A 1 117 ? 9.687 -0.438 -25.160 1.00 62.34 117 ALA A C 1
ATOM 864 O O . ALA A 1 117 ? 9.530 -1.657 -25.200 1.00 62.34 117 ALA A O 1
ATOM 865 N N . SER A 1 118 ? 9.941 0.200 -24.014 1.00 71.12 118 SER A N 1
ATOM 866 C CA . SER A 1 118 ? 9.749 -0.425 -22.709 1.00 71.12 118 SER A CA 1
ATOM 867 C C . SER A 1 118 ? 8.268 -0.732 -22.514 1.00 71.12 118 SER A C 1
ATOM 869 O O . SER A 1 118 ? 7.395 0.058 -22.875 1.00 71.12 118 SER A O 1
ATOM 871 N N . LEU A 1 119 ? 7.977 -1.909 -21.974 1.00 81.56 119 LEU A N 1
ATOM 872 C CA . LEU A 1 119 ? 6.609 -2.380 -21.792 1.00 81.56 119 LEU A CA 1
ATOM 873 C C . LEU A 1 119 ? 5.960 -1.745 -20.561 1.00 81.56 119 LEU A C 1
ATOM 875 O O . LEU A 1 119 ? 6.667 -1.319 -19.643 1.00 81.56 119 LEU A O 1
ATOM 879 N N . PRO A 1 120 ? 4.618 -1.672 -20.522 1.00 87.69 120 PRO A N 1
ATOM 880 C CA . PRO A 1 120 ? 3.928 -1.103 -19.381 1.00 87.69 120 PRO A CA 1
ATOM 881 C C . PRO A 1 120 ? 4.165 -1.950 -18.127 1.00 87.69 120 PRO A C 1
ATOM 883 O O . PRO A 1 120 ? 4.082 -3.179 -18.172 1.00 87.69 120 PRO A O 1
ATOM 886 N N . LEU A 1 121 ? 4.380 -1.283 -16.993 1.00 91.75 121 LEU A N 1
ATOM 887 C CA . LEU A 1 121 ? 4.416 -1.915 -15.677 1.00 91.75 121 LEU A CA 1
ATOM 888 C C . LEU A 1 121 ? 3.140 -1.581 -14.925 1.00 91.75 121 LEU A C 1
ATOM 890 O O . LEU A 1 121 ? 2.844 -0.422 -14.631 1.00 91.75 121 LEU A O 1
ATOM 894 N N . ARG A 1 122 ? 2.364 -2.618 -14.637 1.00 94.12 122 ARG A N 1
ATOM 895 C CA . ARG A 1 122 ? 1.013 -2.502 -14.101 1.00 94.12 122 ARG A CA 1
ATOM 896 C C . ARG A 1 122 ? 0.843 -3.488 -12.963 1.00 94.12 122 ARG A C 1
ATOM 898 O O . ARG A 1 122 ? 1.237 -4.640 -13.105 1.00 94.12 122 ARG A O 1
ATOM 905 N N . ALA A 1 123 ? 0.262 -3.051 -11.858 1.00 97.06 123 ALA A N 1
ATOM 906 C CA . ALA A 1 123 ? -0.097 -3.920 -10.748 1.00 97.06 123 ALA A CA 1
ATOM 907 C C . ALA A 1 123 ? -1.323 -3.372 -10.020 1.00 97.06 123 ALA A C 1
ATOM 909 O O . ALA A 1 123 ? -1.487 -2.157 -9.905 1.00 97.06 123 ALA A O 1
ATOM 910 N N . ASN A 1 124 ? -2.192 -4.259 -9.551 1.00 97.75 124 ASN A N 1
ATOM 911 C CA . ASN A 1 124 ? -3.405 -3.941 -8.808 1.00 97.75 124 ASN A CA 1
ATOM 912 C C . ASN A 1 124 ? -3.583 -4.952 -7.670 1.00 97.75 124 ASN A C 1
ATOM 914 O O . ASN A 1 124 ? -3.375 -6.149 -7.870 1.00 97.75 124 ASN A O 1
ATOM 918 N N . LEU A 1 125 ? -3.928 -4.459 -6.484 1.00 97.88 125 LEU A N 1
ATOM 919 C CA . LEU A 1 125 ? -4.232 -5.261 -5.305 1.00 97.88 125 LEU A CA 1
ATOM 920 C C . LEU A 1 125 ? -5.690 -5.015 -4.921 1.00 97.88 125 LEU A C 1
ATOM 922 O O . LEU A 1 125 ? -6.074 -3.890 -4.593 1.00 97.88 125 LEU A O 1
ATOM 926 N N . VAL A 1 126 ? -6.504 -6.068 -4.973 1.00 96.50 126 VAL A N 1
ATOM 927 C CA . VAL A 1 126 ? -7.957 -5.973 -4.800 1.00 96.50 126 VAL A CA 1
ATOM 928 C C . VAL A 1 126 ? -8.447 -7.011 -3.802 1.00 96.50 126 VAL A C 1
ATOM 930 O O . VAL A 1 126 ? -8.215 -8.208 -3.970 1.00 96.50 126 VAL A O 1
ATOM 933 N N . GLY A 1 127 ? -9.174 -6.547 -2.786 1.00 96.31 127 GLY A N 1
ATOM 934 C CA . GLY A 1 127 ? -10.056 -7.387 -1.981 1.00 96.31 127 GLY A CA 1
ATOM 935 C C . GLY A 1 127 ? -11.421 -7.502 -2.660 1.00 96.31 127 GLY A C 1
ATOM 936 O O . GLY A 1 127 ? -12.049 -6.493 -2.976 1.00 96.31 127 GLY A O 1
ATOM 937 N N . SER A 1 128 ? -11.872 -8.726 -2.901 1.00 97.06 128 SER A N 1
ATOM 938 C CA . SER A 1 128 ? -13.143 -9.062 -3.556 1.00 97.06 128 SER A CA 1
ATOM 939 C C . SER A 1 128 ? -13.871 -10.146 -2.761 1.00 97.06 128 SER A C 1
ATOM 941 O O . SER A 1 128 ? -13.298 -10.699 -1.826 1.00 97.06 128 SER A O 1
ATOM 943 N N . GLU A 1 129 ? -15.134 -10.432 -3.095 1.00 97.31 129 GLU A N 1
ATOM 944 C CA . GLU A 1 129 ? -15.922 -11.492 -2.432 1.00 97.31 129 GLU A CA 1
ATOM 945 C C . GLU A 1 129 ? -15.909 -11.377 -0.893 1.00 97.31 129 GLU A C 1
ATOM 947 O O . GLU A 1 129 ? -15.773 -12.364 -0.174 1.00 97.31 129 GLU A O 1
ATOM 952 N N . ILE A 1 130 ? -15.995 -10.144 -0.381 1.00 97.31 130 ILE A N 1
ATOM 953 C CA . ILE A 1 130 ? -15.894 -9.870 1.054 1.00 97.31 130 ILE A CA 1
ATOM 954 C C . ILE A 1 130 ? -17.210 -10.278 1.724 1.00 97.31 130 ILE A C 1
ATOM 956 O O . ILE A 1 130 ? -18.272 -9.715 1.454 1.00 97.31 130 ILE A O 1
ATOM 960 N N . THR A 1 131 ? -17.128 -11.253 2.619 1.00 97.25 131 THR A N 1
ATOM 961 C CA . THR A 1 131 ? -18.211 -11.738 3.476 1.00 97.25 131 THR A CA 1
ATOM 962 C C . THR A 1 131 ? -17.889 -11.436 4.942 1.00 97.25 131 THR A C 1
ATOM 964 O O . THR A 1 131 ? -16.848 -10.874 5.261 1.00 97.25 131 THR A O 1
ATOM 967 N N . ALA A 1 132 ? -18.767 -11.805 5.876 1.00 96.69 132 ALA A N 1
ATOM 968 C CA . ALA A 1 132 ? -18.447 -11.720 7.304 1.00 96.69 132 ALA A CA 1
ATOM 969 C C . ALA A 1 132 ? -17.388 -12.754 7.755 1.00 96.69 132 ALA A C 1
ATOM 971 O O . ALA A 1 132 ? -16.819 -12.615 8.833 1.00 96.69 132 ALA A O 1
ATOM 972 N N . AL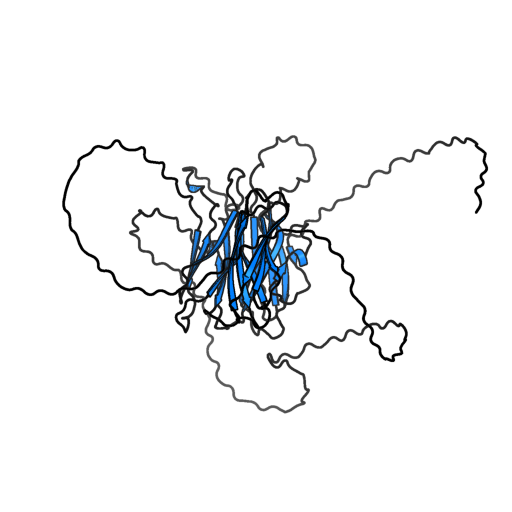A A 1 133 ? -17.136 -13.792 6.950 1.00 97.25 133 ALA A N 1
ATOM 973 C CA . ALA A 1 133 ? -16.240 -14.896 7.294 1.00 97.25 133 ALA A CA 1
ATOM 974 C C . ALA A 1 133 ? -14.940 -14.902 6.480 1.00 97.25 133 ALA A C 1
ATOM 976 O O . ALA A 1 133 ? -13.973 -15.539 6.889 1.00 97.25 133 ALA A O 1
ATOM 977 N N . SER A 1 134 ? -14.907 -14.233 5.328 1.00 97.75 134 SER A N 1
ATOM 978 C CA . SER A 1 134 ? -13.768 -14.300 4.417 1.00 97.75 134 SER A CA 1
ATOM 979 C C . SER A 1 134 ? -13.712 -13.146 3.421 1.00 97.75 134 SER A C 1
ATOM 981 O O . SER A 1 134 ? -14.690 -12.430 3.216 1.00 97.75 134 SER A O 1
ATOM 983 N N . MET A 1 135 ? -12.583 -13.024 2.732 1.00 97.94 135 MET A N 1
ATOM 984 C CA . MET A 1 135 ? -12.438 -12.253 1.496 1.00 97.94 135 MET A CA 1
ATOM 985 C C . MET A 1 135 ? -11.520 -12.981 0.512 1.00 97.94 135 MET A C 1
ATOM 987 O O . MET A 1 135 ? -10.683 -13.781 0.922 1.00 97.94 135 MET A O 1
ATOM 991 N N . ARG A 1 136 ? -11.612 -12.672 -0.781 1.00 97.94 136 ARG A N 1
ATOM 992 C CA . ARG A 1 136 ? -10.621 -13.072 -1.786 1.00 97.94 136 ARG A CA 1
ATOM 993 C C . ARG A 1 136 ? -9.679 -11.910 -2.066 1.00 97.94 136 ARG A C 1
ATOM 995 O O . ARG A 1 136 ? -10.092 -10.905 -2.650 1.00 97.94 136 ARG A O 1
ATOM 1002 N N . LEU A 1 137 ? -8.412 -12.066 -1.698 1.00 97.81 137 LEU A N 1
ATOM 1003 C CA . LEU A 1 137 ? -7.367 -11.097 -2.011 1.00 97.81 137 LEU A CA 1
ATOM 1004 C C . LEU A 1 137 ? -6.675 -11.495 -3.316 1.00 97.81 137 LEU A C 1
ATOM 1006 O O . LEU A 1 137 ? -6.224 -12.631 -3.460 1.00 97.81 137 LEU A O 1
ATOM 1010 N N . THR A 1 138 ? -6.610 -10.564 -4.265 1.00 98.19 138 THR A N 1
ATOM 1011 C CA . THR A 1 138 ? -6.037 -10.777 -5.599 1.00 98.19 138 THR A CA 1
ATOM 1012 C C . THR A 1 138 ? -4.964 -9.737 -5.878 1.00 98.19 138 THR A C 1
ATOM 1014 O O . THR A 1 138 ? -5.230 -8.538 -5.808 1.00 98.19 138 THR A O 1
ATOM 1017 N N . ALA A 1 139 ? -3.764 -10.201 -6.222 1.00 98.06 139 ALA A N 1
ATOM 1018 C CA . ALA A 1 139 ? -2.738 -9.390 -6.860 1.00 98.06 139 ALA A CA 1
ATOM 1019 C C . ALA A 1 139 ? -2.744 -9.701 -8.358 1.00 98.06 139 ALA A C 1
ATOM 1021 O O . ALA A 1 139 ? -2.720 -10.868 -8.756 1.00 98.06 139 ALA A O 1
ATOM 1022 N N . GLU A 1 140 ? -2.780 -8.673 -9.195 1.00 97.06 140 GLU A N 1
ATOM 1023 C CA . GLU A 1 140 ? -2.839 -8.840 -10.645 1.00 97.06 140 GLU A CA 1
ATOM 1024 C C . GLU A 1 140 ? -2.024 -7.789 -11.400 1.00 97.06 140 GLU A C 1
ATOM 1026 O O . GLU A 1 140 ? -1.785 -6.684 -10.919 1.00 97.06 140 GLU A O 1
ATOM 1031 N N . THR A 1 141 ? -1.631 -8.135 -12.620 1.00 95.38 141 THR A N 1
ATOM 1032 C CA . THR A 1 141 ? -1.019 -7.278 -13.633 1.00 95.38 141 THR A CA 1
ATOM 1033 C C . THR A 1 141 ? -1.792 -7.420 -14.947 1.00 95.38 141 THR A C 1
ATOM 1035 O O . THR A 1 141 ? -2.496 -8.404 -15.174 1.00 95.38 141 THR A O 1
ATOM 1038 N N . TRP A 1 142 ? -1.691 -6.429 -15.830 1.00 92.69 142 TRP A N 1
ATOM 1039 C CA . TRP A 1 142 ? -2.384 -6.427 -17.119 1.00 92.69 142 TRP A CA 1
ATOM 1040 C C . TRP A 1 142 ? -1.543 -5.761 -18.207 1.00 92.69 142 TRP A C 1
ATOM 1042 O O . TRP A 1 142 ? -0.532 -5.107 -17.948 1.00 92.69 142 TRP A O 1
ATOM 1052 N N . GLY A 1 143 ? -1.979 -5.914 -19.457 1.00 87.50 143 GLY A N 1
ATOM 1053 C CA . GLY A 1 143 ? -1.184 -5.535 -20.622 1.00 87.50 143 GLY A CA 1
ATOM 1054 C C . GLY A 1 143 ? -0.021 -6.506 -20.831 1.00 87.50 143 GLY A C 1
ATOM 1055 O O . GLY A 1 143 ? -0.194 -7.721 -20.725 1.00 87.50 143 GLY A O 1
ATOM 1056 N N . ARG A 1 144 ? 1.158 -5.963 -21.142 1.00 85.75 144 ARG A N 1
ATOM 1057 C CA . ARG A 1 144 ? 2.389 -6.733 -21.393 1.00 85.75 144 ARG A CA 1
ATOM 1058 C C . ARG A 1 144 ? 3.335 -6.797 -20.181 1.00 85.75 144 ARG A C 1
ATOM 1060 O O . ARG A 1 144 ? 4.469 -7.240 -20.319 1.00 85.75 144 ARG A O 1
ATOM 1067 N N . GLY A 1 145 ? 2.885 -6.345 -19.009 1.00 86.88 145 GLY A N 1
ATOM 1068 C CA . GLY A 1 145 ? 3.637 -6.495 -17.764 1.00 86.88 145 GLY A CA 1
ATOM 1069 C C . GLY A 1 145 ? 3.650 -7.950 -17.289 1.00 86.88 145 GLY A C 1
ATOM 1070 O O . GLY A 1 145 ? 2.676 -8.682 -17.481 1.00 86.88 145 GLY A O 1
ATOM 1071 N N . ALA A 1 146 ? 4.747 -8.360 -16.657 1.00 90.88 146 ALA A N 1
ATOM 1072 C CA . ALA A 1 146 ? 4.874 -9.649 -15.991 1.00 90.88 146 ALA A CA 1
ATOM 1073 C C . ALA A 1 146 ? 5.076 -9.447 -14.491 1.00 90.88 146 ALA A C 1
ATOM 1075 O O . ALA A 1 146 ? 5.940 -8.683 -14.075 1.00 90.88 146 ALA A O 1
ATOM 1076 N N . MET A 1 147 ? 4.291 -10.149 -13.674 1.00 95.62 147 MET A N 1
ATOM 1077 C CA . MET A 1 147 ? 4.410 -10.107 -12.220 1.00 95.62 147 MET A CA 1
ATOM 1078 C C . MET A 1 147 ? 5.059 -11.398 -11.728 1.00 95.62 147 MET A C 1
ATOM 1080 O O . MET A 1 147 ? 4.435 -12.462 -11.728 1.00 95.62 147 MET A O 1
ATOM 1084 N N . TYR A 1 148 ? 6.308 -11.298 -11.287 1.00 95.81 148 TYR A N 1
ATOM 1085 C CA . TYR A 1 148 ? 7.065 -12.414 -10.716 1.00 95.81 148 TYR A CA 1
ATOM 1086 C C . TYR A 1 148 ? 6.649 -12.637 -9.268 1.00 95.81 148 TYR A C 1
ATOM 1088 O O . TYR A 1 148 ? 6.364 -13.764 -8.872 1.00 95.81 148 TYR A O 1
ATOM 1096 N N . ALA A 1 149 ? 6.498 -11.551 -8.512 1.00 97.38 149 ALA A N 1
ATOM 1097 C CA . ALA A 1 149 ? 5.983 -11.586 -7.155 1.00 97.38 149 ALA A CA 1
ATOM 1098 C C . ALA A 1 149 ? 5.281 -10.274 -6.783 1.00 97.38 149 ALA A C 1
ATOM 1100 O O . ALA A 1 149 ? 5.609 -9.207 -7.299 1.00 97.38 149 ALA A O 1
ATOM 1101 N N . ALA A 1 150 ? 4.333 -10.356 -5.859 1.00 98.19 150 ALA A N 1
ATOM 1102 C CA . ALA A 1 150 ? 3.771 -9.210 -5.166 1.00 98.19 150 ALA A CA 1
ATOM 1103 C C . ALA A 1 150 ? 3.424 -9.606 -3.730 1.00 98.19 150 ALA A C 1
ATOM 1105 O O . ALA A 1 150 ? 3.103 -10.765 -3.458 1.00 98.19 150 ALA A O 1
ATOM 1106 N N . ALA A 1 151 ? 3.468 -8.642 -2.820 1.00 98.31 151 ALA A N 1
ATOM 1107 C CA . ALA A 1 151 ? 2.914 -8.794 -1.485 1.00 98.31 151 ALA A CA 1
ATOM 1108 C C . ALA A 1 151 ? 2.018 -7.608 -1.154 1.00 98.31 151 ALA A C 1
ATOM 1110 O O . ALA A 1 151 ? 2.221 -6.493 -1.642 1.00 98.31 151 ALA A O 1
ATOM 1111 N N . GLY A 1 152 ? 1.004 -7.877 -0.346 1.00 97.69 152 GLY A N 1
ATOM 1112 C CA . GLY A 1 152 ? 0.052 -6.897 0.128 1.00 97.69 152 GLY A CA 1
ATOM 1113 C C . GLY A 1 152 ? -0.142 -7.010 1.628 1.00 97.69 152 GLY A C 1
ATOM 1114 O O . GLY A 1 152 ? -0.078 -8.100 2.199 1.00 97.69 152 GLY A O 1
ATOM 1115 N N . THR A 1 153 ? -0.422 -5.872 2.243 1.00 97.88 153 THR A N 1
ATOM 1116 C CA . THR A 1 153 ? -0.929 -5.773 3.609 1.00 97.88 153 THR A CA 1
ATOM 1117 C C . THR A 1 153 ? -2.328 -5.170 3.588 1.00 97.88 153 THR A C 1
ATOM 1119 O O . THR A 1 153 ? -2.674 -4.448 2.647 1.00 97.88 153 THR A O 1
ATOM 1122 N N . TRP A 1 154 ? -3.155 -5.484 4.585 1.00 97.50 154 TRP A N 1
ATOM 1123 C CA . TRP A 1 154 ? -4.485 -4.901 4.712 1.00 97.50 154 TRP A CA 1
ATOM 1124 C C . TRP A 1 154 ? -4.904 -4.671 6.158 1.00 97.50 154 TRP A C 1
ATOM 1126 O O . TRP A 1 154 ? -4.430 -5.326 7.082 1.00 97.50 154 TRP A O 1
ATOM 1136 N N . ILE A 1 155 ? -5.862 -3.761 6.318 1.00 95.81 155 ILE A N 1
ATOM 1137 C CA . ILE A 1 155 ? -6.567 -3.499 7.569 1.00 95.81 155 ILE A CA 1
ATOM 1138 C C . ILE A 1 155 ? -8.036 -3.832 7.385 1.00 95.81 155 ILE A C 1
ATOM 1140 O O . ILE A 1 155 ? -8.668 -3.415 6.409 1.00 95.81 155 ILE A O 1
ATOM 1144 N N . GLU A 1 156 ? -8.571 -4.540 8.370 1.00 95.00 156 GLU A N 1
ATOM 1145 C CA . GLU A 1 156 ? -9.979 -4.888 8.477 1.00 95.00 156 GLU A CA 1
ATOM 1146 C C . GLU A 1 156 ? -10.668 -3.927 9.434 1.00 95.00 156 GLU A C 1
ATOM 1148 O O . GLU A 1 156 ? -10.200 -3.668 10.543 1.00 95.00 156 GLU A O 1
ATOM 1153 N N . HIS A 1 157 ? -11.820 -3.410 9.026 1.00 92.06 157 HIS A N 1
ATOM 1154 C CA . HIS A 1 157 ? -12.624 -2.563 9.884 1.00 92.06 157 HIS A CA 1
ATOM 1155 C C . HIS A 1 157 ? -14.066 -3.013 9.906 1.00 92.06 157 HIS A C 1
ATOM 1157 O O . HIS A 1 157 ? -14.731 -3.131 8.874 1.00 92.06 157 HIS A O 1
ATOM 1163 N N . LYS A 1 158 ? -14.555 -3.238 11.123 1.00 92.56 158 LYS A N 1
ATOM 1164 C CA . LYS A 1 158 ? -15.917 -3.689 11.374 1.00 92.56 158 LYS A CA 1
ATOM 1165 C C . LYS A 1 158 ? -16.928 -2.711 10.776 1.00 92.56 158 LYS A C 1
ATOM 1167 O O . LYS A 1 158 ? -16.808 -1.495 10.944 1.00 92.56 158 LYS A O 1
ATOM 1172 N N . ASP A 1 159 ? -17.943 -3.243 10.100 1.00 87.94 159 ASP A N 1
ATOM 1173 C CA . ASP A 1 159 ? -19.043 -2.416 9.606 1.00 87.94 159 ASP A CA 1
ATOM 1174 C C . ASP A 1 159 ? -19.711 -1.658 10.766 1.00 87.94 159 ASP A C 1
ATOM 1176 O O . ASP A 1 159 ? -19.929 -2.202 11.851 1.00 87.94 159 ASP A O 1
ATOM 1180 N N . GLY A 1 160 ? -19.997 -0.375 10.548 1.00 83.69 160 GLY A N 1
ATOM 1181 C CA . GLY A 1 160 ? -20.589 0.507 11.556 1.00 83.69 160 GLY A CA 1
ATOM 1182 C C . GLY A 1 160 ? -19.662 0.968 12.689 1.00 83.69 160 GLY A C 1
ATOM 1183 O O . GLY A 1 160 ? -20.118 1.723 13.551 1.00 83.69 160 GLY A O 1
ATOM 1184 N N . ALA A 1 161 ? -18.380 0.580 12.715 1.00 85.44 161 ALA A N 1
ATOM 1185 C CA . ALA A 1 161 ? -17.448 1.173 13.669 1.00 85.44 161 ALA A CA 1
ATOM 1186 C C . ALA A 1 161 ? -17.310 2.682 13.389 1.00 85.44 161 ALA A C 1
ATOM 1188 O O . ALA A 1 161 ? -17.073 3.121 12.266 1.00 85.44 161 ALA A O 1
ATOM 1189 N N . LYS A 1 162 ? -17.550 3.489 14.427 1.00 83.25 162 LYS A N 1
ATOM 1190 C CA . LYS A 1 162 ? -17.757 4.942 14.295 1.00 83.25 162 LYS A CA 1
ATOM 1191 C C . LYS A 1 162 ? -16.463 5.751 14.237 1.00 83.25 162 LYS A C 1
ATOM 1193 O O . LYS A 1 162 ? -16.522 6.953 14.014 1.00 83.25 162 LYS A O 1
ATOM 1198 N N . GLN A 1 163 ? -15.326 5.115 14.507 1.00 86.19 163 GLN A N 1
ATOM 1199 C CA . GLN A 1 163 ? -14.077 5.824 14.765 1.00 86.19 163 GLN A CA 1
ATOM 1200 C C . GLN A 1 163 ? -13.117 5.824 13.583 1.00 86.19 163 GLN A C 1
ATOM 1202 O O . GLN A 1 163 ? -12.346 6.764 13.483 1.00 86.19 163 GLN A O 1
ATOM 1207 N N . CYS A 1 164 ? -13.139 4.821 12.703 1.00 90.94 164 CYS A N 1
ATOM 1208 C CA . CYS A 1 164 ? -12.229 4.803 11.564 1.00 90.94 164 CYS A CA 1
ATOM 1209 C C . CYS A 1 164 ? -12.994 4.877 10.241 1.00 90.94 164 CYS A C 1
ATOM 1211 O O . CYS A 1 164 ? -14.099 4.349 10.085 1.00 90.94 164 CYS A O 1
ATOM 1213 N N . TRP A 1 165 ? -12.376 5.533 9.269 1.00 92.19 165 TRP A N 1
ATOM 1214 C CA . TRP A 1 165 ? -12.914 5.736 7.934 1.00 92.19 165 TRP A CA 1
ATOM 1215 C C . TRP A 1 165 ? -11.938 5.220 6.905 1.00 92.19 165 TRP A C 1
ATOM 1217 O O . TRP A 1 165 ? -10.731 5.308 7.081 1.00 92.19 165 TRP A O 1
ATOM 1227 N N . PHE A 1 166 ? -12.494 4.691 5.827 1.00 93.88 166 PHE A N 1
ATOM 1228 C CA . PHE A 1 166 ? -11.749 4.059 4.756 1.00 93.88 166 PHE A CA 1
ATOM 1229 C C . PHE A 1 166 ? -12.221 4.648 3.447 1.00 93.88 166 PHE A C 1
ATOM 1231 O O . PHE A 1 166 ? -13.416 4.907 3.264 1.00 93.88 166 PHE A O 1
ATOM 1238 N N . GLY A 1 167 ? -11.300 4.780 2.510 1.00 94.12 167 GLY A N 1
ATOM 1239 C CA . GLY A 1 167 ? -11.665 5.078 1.145 1.00 94.12 167 GLY A CA 1
ATOM 1240 C C . GLY A 1 167 ? -10.554 4.756 0.175 1.00 94.12 167 GLY A C 1
ATOM 1241 O O . GLY A 1 167 ? -9.447 4.363 0.540 1.00 94.12 167 GLY A O 1
ATOM 1242 N N . GLN A 1 168 ? -10.892 4.930 -1.093 1.00 95.06 168 GLN A N 1
ATOM 1243 C CA . GLN A 1 168 ? -9.977 4.753 -2.199 1.00 95.06 168 GLN A CA 1
ATOM 1244 C C . GLN A 1 168 ? -10.025 5.991 -3.081 1.00 95.06 168 GLN A C 1
ATOM 1246 O O . GLN A 1 168 ? -11.084 6.581 -3.321 1.00 95.06 168 GLN A O 1
ATOM 1251 N N . PHE A 1 169 ? -8.859 6.377 -3.570 1.00 93.38 169 PHE A N 1
ATOM 1252 C CA . PHE A 1 169 ? -8.702 7.414 -4.562 1.00 93.38 169 PHE A CA 1
ATOM 1253 C C . PHE A 1 169 ? -7.990 6.840 -5.779 1.00 93.38 169 PHE A C 1
ATOM 1255 O O . PHE A 1 169 ? -6.927 6.243 -5.665 1.00 93.38 169 PHE A O 1
ATOM 1262 N N . ASP A 1 170 ? -8.595 7.018 -6.947 1.00 93.38 170 ASP A N 1
ATOM 1263 C CA . ASP A 1 170 ? -8.073 6.558 -8.226 1.00 93.38 170 ASP A CA 1
ATOM 1264 C C . ASP A 1 170 ? -7.840 7.775 -9.125 1.00 93.38 170 ASP A C 1
ATOM 1266 O O . ASP A 1 170 ? -8.757 8.574 -9.331 1.00 93.38 170 ASP A O 1
ATOM 1270 N N . SER A 1 171 ? -6.636 7.909 -9.688 1.00 90.38 171 SER A N 1
ATOM 1271 C CA . SER A 1 171 ? -6.302 9.011 -10.596 1.00 90.38 171 SER A CA 1
ATOM 1272 C C . SER A 1 171 ? -7.219 9.081 -11.825 1.00 90.38 171 SER A C 1
ATOM 1274 O O . SER A 1 171 ? -7.445 10.167 -12.354 1.00 90.38 171 SER A O 1
ATOM 1276 N N . ARG A 1 172 ? -7.828 7.959 -12.237 1.00 87.25 172 ARG A N 1
ATOM 1277 C CA . ARG A 1 172 ? -8.830 7.885 -13.317 1.00 87.25 172 ARG A CA 1
ATOM 1278 C C . ARG A 1 172 ? -10.133 8.612 -12.978 1.00 87.25 172 ARG A C 1
ATOM 1280 O O . ARG A 1 172 ? -10.881 8.968 -13.880 1.00 87.25 172 ARG A O 1
ATOM 1287 N N . GLN A 1 173 ? -10.410 8.848 -11.695 1.00 85.81 173 GLN A N 1
ATOM 1288 C CA . GLN A 1 173 ? -11.589 9.598 -11.248 1.00 85.81 173 GLN A CA 1
ATOM 1289 C C . GLN A 1 173 ? -11.395 11.117 -11.343 1.00 85.81 173 GLN A C 1
ATOM 1291 O O . GLN A 1 173 ? -12.364 11.863 -11.195 1.00 85.81 173 GLN A O 1
ATOM 1296 N N . VAL A 1 174 ? -10.167 11.600 -11.563 1.00 82.94 174 VAL A N 1
ATOM 1297 C CA . VAL A 1 174 ? -9.881 13.035 -11.656 1.00 82.94 174 VAL A CA 1
ATOM 1298 C C . VAL A 1 174 ? -9.823 13.445 -13.115 1.00 82.94 174 VAL A C 1
ATOM 1300 O O . VAL A 1 174 ? -8.959 13.001 -13.870 1.00 82.94 174 VAL A O 1
ATOM 1303 N N . LYS A 1 175 ? -10.708 14.363 -13.516 1.00 71.38 175 LYS A N 1
ATOM 1304 C CA . LYS A 1 175 ? -10.531 15.077 -14.784 1.00 71.38 175 LYS A CA 1
ATOM 1305 C C . LYS A 1 175 ? -9.203 15.825 -14.708 1.00 71.38 175 LYS A C 1
ATOM 1307 O O . LYS A 1 175 ? -9.044 16.676 -13.834 1.00 71.38 175 LYS A O 1
ATOM 1312 N N . LYS A 1 176 ? -8.261 15.514 -15.605 1.00 62.66 176 LYS A N 1
ATOM 1313 C CA . LYS A 1 176 ? -6.936 16.150 -15.661 1.00 62.66 176 LYS A CA 1
ATOM 1314 C C . LYS A 1 176 ? -7.121 17.671 -15.673 1.00 62.66 176 LYS A C 1
ATOM 1316 O O . LYS A 1 176 ? -7.536 18.243 -16.681 1.00 62.66 176 LYS A O 1
ATOM 1321 N N . ARG A 1 177 ? -6.855 18.339 -14.543 1.00 58.34 177 ARG A N 1
ATOM 1322 C CA . ARG A 1 177 ? -6.836 19.802 -14.497 1.00 58.34 177 ARG A CA 1
ATOM 1323 C C . ARG A 1 177 ? -5.659 20.235 -15.358 1.00 58.34 177 ARG A C 1
ATOM 1325 O O . ARG A 1 177 ? -4.504 20.060 -14.979 1.00 58.34 177 ARG A O 1
ATOM 1332 N N . ARG A 1 178 ? -5.939 20.759 -16.554 1.00 57.19 178 ARG A N 1
ATOM 1333 C CA . ARG A 1 178 ? -4.912 21.391 -17.386 1.00 57.19 178 ARG A CA 1
ATOM 1334 C C . ARG A 1 178 ? -4.370 22.558 -16.566 1.00 57.19 178 ARG A C 1
ATOM 1336 O O . ARG A 1 178 ? -5.104 23.515 -16.337 1.00 57.19 178 ARG A O 1
ATOM 1343 N N . TRP A 1 179 ? -3.132 22.447 -16.080 1.00 54.06 179 TRP A N 1
ATOM 1344 C CA . TRP A 1 179 ? -2.429 23.534 -15.396 1.00 54.06 179 TRP A CA 1
ATOM 1345 C C . TRP A 1 179 ? -2.407 24.752 -16.330 1.00 54.06 179 TRP A C 1
ATOM 1347 O O . TRP A 1 179 ? -1.571 24.845 -17.232 1.00 54.06 179 TRP A O 1
ATOM 1357 N N . ARG A 1 180 ? -3.372 25.664 -16.166 1.00 54.97 180 ARG A N 1
ATOM 1358 C CA . ARG A 1 180 ? -3.359 26.974 -16.818 1.00 54.97 180 ARG A CA 1
ATOM 1359 C C . ARG A 1 180 ? -2.297 27.804 -16.109 1.00 54.97 180 ARG A C 1
ATOM 1361 O O . ARG A 1 180 ? -2.233 27.812 -14.879 1.00 54.97 180 ARG A O 1
ATOM 1368 N N . ARG A 1 181 ? -1.407 28.440 -16.877 1.00 54.06 181 ARG A N 1
ATOM 1369 C CA . ARG A 1 181 ? -0.347 29.291 -16.319 1.00 54.06 181 ARG A CA 1
ATOM 1370 C C . ARG A 1 181 ? -1.001 30.344 -15.423 1.00 54.06 181 ARG A C 1
ATOM 1372 O O . ARG A 1 181 ? -1.943 31.010 -15.849 1.00 54.06 181 ARG A O 1
ATOM 1379 N N . ARG A 1 182 ? -0.500 30.479 -14.192 1.00 47.31 182 ARG A N 1
ATOM 1380 C CA . ARG A 1 182 ? -0.892 31.523 -13.237 1.00 47.31 182 ARG A CA 1
ATOM 1381 C C . ARG A 1 182 ? -0.668 32.881 -13.932 1.00 47.31 182 ARG A C 1
ATOM 1383 O O . ARG A 1 182 ? 0.472 33.290 -14.113 1.00 47.31 182 ARG A O 1
ATOM 1390 N N . GLY A 1 183 ? -1.742 33.478 -14.451 1.00 56.31 183 GLY A N 1
ATOM 1391 C CA . GLY A 1 183 ? -1.712 34.641 -15.351 1.00 56.31 183 GLY A CA 1
ATOM 1392 C C . GLY A 1 183 ? -2.881 34.689 -16.343 1.00 56.31 183 GLY A C 1
ATOM 1393 O O . GLY A 1 183 ? -3.293 35.769 -16.755 1.00 56.31 183 GLY A O 1
ATOM 1394 N N . GLU A 1 184 ? -3.478 33.543 -16.676 1.00 58.78 184 GLU A N 1
ATOM 1395 C CA . GLU A 1 184 ? -4.711 33.496 -17.468 1.00 58.78 184 GLU A CA 1
ATOM 1396 C C . GLU A 1 184 ? -5.905 33.791 -16.539 1.00 58.78 184 GLU A C 1
ATOM 1398 O O . GLU A 1 184 ? -6.338 32.931 -15.769 1.00 58.78 184 GLU A O 1
ATOM 1403 N N . LYS A 1 185 ? -6.364 35.051 -16.517 1.00 53.75 185 LYS A N 1
ATOM 1404 C CA . LYS A 1 185 ? -7.473 35.504 -15.660 1.00 53.75 185 LYS A CA 1
ATOM 1405 C C . LYS A 1 185 ? -8.723 34.670 -15.960 1.00 53.75 185 LYS A C 1
ATOM 1407 O O . LYS A 1 185 ? -9.243 34.681 -17.070 1.00 53.75 185 LYS A O 1
ATOM 1412 N N . ASN A 1 186 ? -9.182 33.933 -14.955 1.00 46.62 186 ASN A N 1
ATOM 1413 C CA . ASN A 1 186 ? -10.307 33.017 -15.051 1.00 46.62 186 ASN A CA 1
ATOM 1414 C C . ASN A 1 186 ? -11.612 33.793 -14.801 1.00 46.62 186 ASN A C 1
ATOM 1416 O O . ASN A 1 186 ? -11.991 33.998 -13.654 1.00 46.62 186 ASN A O 1
ATOM 1420 N N . THR A 1 187 ? -12.281 34.256 -15.858 1.00 50.75 187 THR A N 1
ATOM 1421 C CA . THR A 1 187 ? -13.591 34.937 -15.775 1.00 50.75 187 THR A CA 1
ATOM 1422 C C . THR A 1 187 ? -14.787 33.973 -15.824 1.00 50.75 187 THR A C 1
ATOM 1424 O O . THR A 1 187 ? -15.930 34.414 -15.863 1.00 50.75 187 THR A O 1
ATOM 1427 N N . GLY A 1 188 ? -14.559 32.654 -15.806 1.00 40.31 188 GLY A N 1
ATOM 1428 C CA . GLY A 1 188 ? -15.619 31.643 -15.861 1.00 40.31 188 GLY A CA 1
ATOM 1429 C C . GLY A 1 188 ? -15.856 30.944 -14.520 1.00 40.31 188 GLY A C 1
ATOM 1430 O O . GLY A 1 188 ? -14.994 30.200 -14.050 1.00 40.31 188 GLY A O 1
ATOM 1431 N N . ASN A 1 189 ? -17.040 31.159 -13.942 1.00 41.97 189 ASN A N 1
ATOM 1432 C CA . ASN A 1 189 ? -17.575 30.494 -12.749 1.00 41.97 189 ASN A CA 1
ATOM 1433 C C . ASN A 1 189 ? -17.360 28.965 -12.751 1.00 41.97 189 ASN A C 1
ATOM 1435 O O . ASN A 1 189 ? -17.751 28.272 -13.689 1.00 41.97 189 ASN A O 1
ATOM 1439 N N . GLN A 1 190 ? -16.803 28.426 -11.658 1.00 37.41 190 GLN A N 1
ATOM 1440 C CA . GLN A 1 190 ? -16.786 26.990 -11.355 1.00 37.41 190 GLN A CA 1
ATOM 1441 C C . GLN A 1 190 ? -17.802 26.682 -10.250 1.00 37.41 190 GLN A C 1
ATOM 1443 O O . GLN A 1 190 ? -17.546 26.948 -9.081 1.00 37.41 190 GLN A O 1
ATOM 1448 N N . ALA A 1 191 ? -18.914 26.051 -10.621 1.00 40.53 191 ALA A N 1
ATOM 1449 C CA . ALA A 1 191 ? -19.735 25.244 -9.725 1.00 40.53 191 ALA A CA 1
ATOM 1450 C C . ALA A 1 191 ? -20.357 24.103 -10.541 1.00 40.53 191 ALA A C 1
ATOM 1452 O O . ALA A 1 191 ? -21.387 24.278 -11.179 1.00 40.53 191 ALA A O 1
ATOM 1453 N N . LEU A 1 192 ? -19.707 22.938 -10.559 1.00 34.12 192 LEU A N 1
ATOM 1454 C CA . LEU A 1 192 ? -20.377 21.678 -10.883 1.00 34.12 192 LEU A CA 1
ATOM 1455 C C . LEU A 1 192 ? -19.600 20.518 -10.248 1.00 34.12 192 LEU A C 1
ATOM 1457 O O . LEU A 1 192 ? -18.685 19.944 -10.838 1.00 34.12 192 LEU A O 1
ATOM 1461 N N . VAL A 1 193 ? -19.951 20.202 -9.003 1.00 39.94 193 VAL A N 1
ATOM 1462 C CA . VAL A 1 193 ? -19.654 18.904 -8.391 1.00 39.94 193 VAL A CA 1
ATOM 1463 C C . VAL A 1 193 ? -20.873 18.032 -8.666 1.00 39.94 193 VAL A C 1
ATOM 1465 O O . VAL A 1 193 ? -21.966 18.312 -8.185 1.00 39.94 193 VAL A O 1
ATOM 1468 N N . SER A 1 194 ? -20.698 17.005 -9.490 1.00 33.38 194 SER A N 1
ATOM 1469 C CA . SER A 1 194 ? -21.721 15.999 -9.764 1.00 33.38 194 SER A CA 1
ATOM 1470 C C . SER A 1 194 ? -21.966 15.157 -8.509 1.00 33.38 194 SER A C 1
ATOM 1472 O O . SER A 1 194 ? -21.084 14.405 -8.087 1.00 33.38 194 SER A O 1
ATOM 1474 N N . HIS A 1 195 ? -23.156 15.287 -7.925 1.00 31.64 195 HIS A N 1
ATOM 1475 C CA . HIS A 1 195 ? -23.682 14.377 -6.912 1.00 31.64 195 HIS A CA 1
ATOM 1476 C C . HIS A 1 195 ? -24.029 13.032 -7.565 1.00 31.64 195 HIS A C 1
ATOM 1478 O O . HIS A 1 195 ? -24.876 12.966 -8.450 1.00 31.64 195 HIS A O 1
ATOM 1484 N N . GLY A 1 196 ? -23.365 11.962 -7.131 1.00 29.62 196 GLY A N 1
ATOM 1485 C CA . GLY A 1 196 ? -23.823 10.590 -7.330 1.00 29.62 196 GLY A CA 1
ATOM 1486 C C . GLY A 1 196 ? -24.445 10.099 -6.030 1.00 29.62 196 GLY A C 1
ATOM 1487 O O . GLY A 1 196 ? -23.751 9.504 -5.210 1.00 29.62 196 GLY A O 1
ATOM 1488 N N . GLU A 1 197 ? -25.723 10.401 -5.809 1.00 32.81 197 GLU A N 1
ATOM 1489 C CA . GLU A 1 197 ? -26.491 9.833 -4.701 1.00 32.81 197 GLU A CA 1
ATOM 1490 C C . GLU A 1 197 ? -26.972 8.429 -5.080 1.00 32.81 197 GLU A C 1
ATOM 1492 O O . GLU A 1 197 ? -27.750 8.238 -6.016 1.00 32.81 197 GLU A O 1
ATOM 1497 N N . GLY A 1 198 ? -26.501 7.426 -4.339 1.00 30.67 198 GLY A N 1
ATOM 1498 C CA . GLY A 1 198 ? -27.090 6.095 -4.351 1.00 30.67 198 GLY A CA 1
ATOM 1499 C C . GLY A 1 198 ? -28.446 6.128 -3.649 1.00 30.67 198 GLY A C 1
ATOM 1500 O O . GLY A 1 198 ? -28.512 6.293 -2.433 1.00 30.67 198 GLY A O 1
ATOM 1501 N N . ARG A 1 199 ? -29.524 5.949 -4.420 1.00 28.95 199 ARG A N 1
ATOM 1502 C CA . ARG A 1 199 ? -30.885 5.685 -3.931 1.00 28.95 199 ARG A CA 1
ATOM 1503 C C . ARG A 1 199 ? -30.880 4.445 -3.024 1.00 28.95 199 ARG A C 1
ATOM 1505 O O . ARG A 1 199 ? -30.768 3.325 -3.517 1.00 28.95 199 ARG A O 1
ATOM 1512 N N . GLN A 1 200 ? -31.052 4.631 -1.717 1.00 33.12 200 GLN A N 1
ATOM 1513 C CA . GLN A 1 200 ? -31.570 3.577 -0.842 1.00 33.12 200 GLN A CA 1
ATOM 1514 C C . GLN A 1 200 ? -33.100 3.602 -0.919 1.00 33.12 200 GLN A C 1
ATOM 1516 O O . GLN A 1 200 ? -33.734 4.616 -0.636 1.00 33.12 200 GLN A O 1
ATOM 1521 N N . LEU A 1 201 ? -33.683 2.486 -1.356 1.00 32.03 201 LEU A N 1
ATOM 1522 C CA . LEU A 1 201 ? -35.124 2.255 -1.364 1.00 32.03 201 LEU A CA 1
ATOM 1523 C C . LEU A 1 201 ? -35.612 2.089 0.083 1.00 32.03 201 LEU A C 1
ATOM 1525 O O . LEU A 1 201 ? -35.229 1.142 0.766 1.00 32.03 201 LEU A O 1
ATOM 1529 N N . LEU A 1 202 ? -36.459 3.011 0.538 1.00 30.28 202 LEU A N 1
ATOM 1530 C CA . LEU A 1 202 ? -37.209 2.894 1.787 1.00 30.28 202 LEU A CA 1
ATOM 1531 C C . LEU A 1 202 ? -38.368 1.906 1.583 1.00 30.28 202 LEU A C 1
ATOM 1533 O O . LEU A 1 202 ? -39.286 2.171 0.809 1.00 30.28 202 LEU A O 1
ATOM 1537 N N . THR A 1 203 ? -38.340 0.771 2.279 1.00 42.53 203 THR A N 1
ATOM 1538 C CA . THR A 1 203 ? -39.506 -0.113 2.448 1.00 42.53 203 THR A CA 1
ATOM 1539 C C . THR A 1 203 ? -40.426 0.399 3.567 1.00 42.53 203 THR A C 1
ATOM 1541 O O . THR A 1 203 ? -39.917 0.863 4.590 1.00 42.53 203 THR A O 1
ATOM 1544 N N . PRO A 1 204 ? -41.762 0.294 3.418 1.00 43.28 204 PRO A N 1
ATOM 1545 C CA . PRO A 1 204 ? -42.727 0.783 4.403 1.00 43.28 204 PRO A CA 1
ATOM 1546 C C . PRO A 1 204 ? -42.832 -0.124 5.648 1.00 43.28 204 PRO A C 1
ATOM 1548 O O . PRO A 1 204 ? -42.461 -1.302 5.594 1.00 43.28 204 PRO A O 1
ATOM 1551 N N . PRO A 1 205 ? -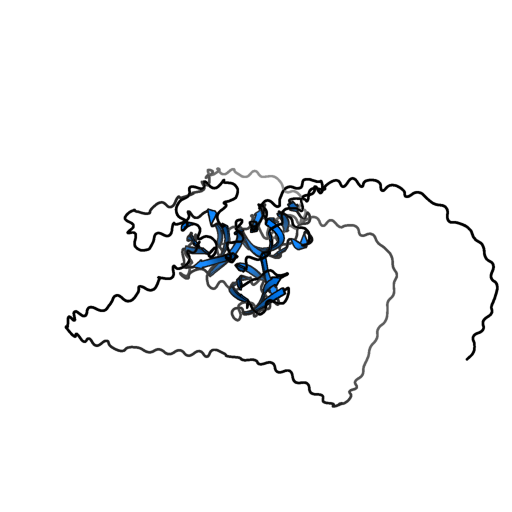43.357 0.400 6.774 1.00 38.81 205 PRO A N 1
ATOM 1552 C CA . PRO A 1 205 ? -43.475 -0.340 8.028 1.00 38.81 205 PRO A CA 1
ATOM 1553 C C . PRO A 1 205 ? -44.572 -1.413 7.954 1.00 38.81 205 PRO A C 1
ATOM 1555 O O . PRO A 1 205 ? -45.685 -1.157 7.497 1.00 38.81 205 PRO A O 1
ATOM 1558 N N . ARG A 1 206 ? -44.263 -2.622 8.440 1.00 41.94 206 ARG A N 1
ATOM 1559 C CA . ARG A 1 206 ? -45.244 -3.696 8.659 1.00 41.94 206 ARG A CA 1
ATOM 1560 C C . ARG A 1 206 ? -45.929 -3.530 10.018 1.00 41.94 206 ARG A C 1
ATOM 1562 O O . ARG A 1 206 ? -45.274 -3.277 11.026 1.00 41.94 206 ARG A O 1
ATOM 1569 N N . THR A 1 207 ? -47.244 -3.712 10.008 1.00 47.22 207 THR A N 1
ATOM 1570 C CA . THR A 1 207 ? -48.166 -3.776 11.150 1.00 47.22 207 THR A CA 1
ATOM 1571 C C . THR A 1 207 ? -47.873 -4.945 12.105 1.00 47.22 207 THR A C 1
ATOM 1573 O O . THR A 1 207 ? -47.327 -5.965 11.674 1.00 47.22 207 THR A O 1
ATOM 1576 N N . PRO A 1 208 ? -48.260 -4.837 13.393 1.00 44.72 208 PRO A N 1
ATOM 1577 C CA . PRO A 1 208 ? -48.018 -5.872 14.392 1.00 44.72 208 PRO A CA 1
ATOM 1578 C C . PRO A 1 208 ? -49.029 -7.022 14.267 1.00 44.72 208 PRO A C 1
ATOM 1580 O O . PRO A 1 208 ? -50.226 -6.796 14.109 1.00 44.72 208 PRO A O 1
ATOM 1583 N N . VAL A 1 209 ? -48.541 -8.260 14.370 1.00 50.59 209 VAL A N 1
ATOM 1584 C CA . VAL A 1 209 ? -49.358 -9.479 14.476 1.00 50.59 209 VAL A CA 1
ATOM 1585 C C . VAL A 1 209 ? -49.220 -10.032 15.895 1.00 50.59 209 VAL A C 1
ATOM 1587 O O . VAL A 1 209 ? -48.108 -10.165 16.405 1.00 50.59 209 VAL A O 1
ATOM 1590 N N . SER A 1 210 ? -50.361 -10.326 16.522 1.00 45.03 210 SER A N 1
ATOM 1591 C CA . SER A 1 210 ? -50.501 -10.889 17.872 1.00 45.03 210 SER A CA 1
ATOM 1592 C C . SER A 1 210 ? -49.897 -12.298 18.021 1.00 45.03 210 SER A C 1
ATOM 1594 O O . SER A 1 210 ? -49.802 -13.035 17.036 1.00 45.03 210 SER A O 1
ATOM 1596 N N . PRO A 1 211 ? -49.519 -12.717 19.246 1.00 45.62 211 PRO A N 1
ATOM 1597 C CA . PRO A 1 211 ? -48.805 -13.969 19.464 1.00 45.62 211 PRO A CA 1
ATOM 1598 C C . PRO A 1 211 ? -49.748 -15.178 19.530 1.00 45.62 211 PRO A C 1
ATOM 1600 O O . PRO A 1 211 ? -50.705 -15.205 20.302 1.00 45.62 211 PRO A O 1
ATOM 1603 N N . SER A 1 212 ? -49.423 -16.214 18.754 1.00 38.44 212 SER A N 1
ATOM 1604 C CA . SER A 1 212 ? -49.987 -17.559 18.889 1.00 38.44 212 SER A CA 1
ATOM 1605 C C . SER A 1 212 ? -49.100 -18.395 19.813 1.00 38.44 212 SER A C 1
ATOM 1607 O O . SER A 1 212 ? -47.924 -18.615 19.534 1.00 38.44 212 SER A O 1
ATOM 1609 N N . VAL A 1 213 ? -49.696 -18.896 20.892 1.00 55.19 213 VAL A N 1
ATOM 1610 C CA . VAL A 1 213 ? -49.131 -19.860 21.849 1.00 55.19 213 VAL A CA 1
ATOM 1611 C C . VAL A 1 213 ? -48.948 -21.226 21.182 1.00 55.19 213 VAL A C 1
ATOM 1613 O O . VAL A 1 213 ? -49.903 -21.720 20.587 1.00 55.19 213 VAL A O 1
ATOM 1616 N N . ARG A 1 214 ? -47.767 -21.856 21.316 1.00 39.47 214 ARG A N 1
ATOM 1617 C CA . ARG A 1 214 ? -47.512 -23.295 21.063 1.00 39.47 214 ARG A CA 1
ATOM 1618 C C . ARG A 1 214 ? -46.260 -23.801 21.820 1.00 39.47 214 ARG A C 1
ATOM 1620 O O . ARG A 1 214 ? -45.508 -22.980 22.335 1.00 39.47 214 ARG A O 1
ATOM 1627 N N . PRO A 1 215 ? -46.110 -25.132 21.988 1.00 41.53 215 PRO A N 1
ATOM 1628 C CA . PRO A 1 215 ? -45.818 -25.756 23.278 1.00 41.53 215 PRO A CA 1
ATOM 1629 C C . PRO A 1 215 ? -44.333 -26.017 23.556 1.00 41.53 215 PRO A C 1
ATOM 1631 O O . PRO A 1 215 ? -43.494 -26.070 22.662 1.00 41.53 215 PRO A O 1
ATOM 1634 N N . VAL A 1 216 ? -44.061 -26.230 24.843 1.00 46.16 216 VAL A N 1
ATOM 1635 C CA . VAL A 1 216 ? -42.783 -26.637 25.433 1.00 46.16 216 VAL A CA 1
ATOM 1636 C C . VAL A 1 216 ? -42.405 -28.045 24.962 1.00 46.16 216 VAL A C 1
ATOM 1638 O O . VAL A 1 216 ? -43.139 -28.996 25.215 1.00 46.16 216 VAL A O 1
ATOM 1641 N N . ALA A 1 217 ? -41.236 -28.181 24.333 1.00 43.47 217 ALA A N 1
ATOM 1642 C CA . ALA A 1 217 ? -40.585 -29.466 24.093 1.00 43.47 217 ALA A CA 1
ATOM 1643 C C . ALA A 1 217 ? -39.056 -29.341 24.239 1.00 43.47 217 ALA A C 1
ATOM 1645 O O . ALA A 1 217 ? -38.444 -28.459 23.645 1.00 43.47 217 ALA A O 1
ATOM 1646 N N . GLY A 1 218 ? -38.490 -30.235 25.061 1.00 42.16 218 GLY A N 1
ATOM 1647 C CA . GLY A 1 218 ? -37.113 -30.754 25.041 1.00 42.16 218 GLY A CA 1
ATOM 1648 C C . GLY A 1 218 ? -35.945 -29.769 24.936 1.00 42.16 218 GLY A C 1
ATOM 1649 O O . GLY A 1 218 ? -35.523 -29.415 23.841 1.00 42.16 218 GLY A O 1
ATOM 1650 N N . ARG A 1 219 ? -35.332 -29.420 26.076 1.00 38.34 219 ARG A N 1
ATOM 1651 C CA . ARG A 1 219 ? -34.002 -28.787 26.128 1.00 38.34 219 ARG A CA 1
ATOM 1652 C C . ARG A 1 219 ? -32.922 -29.806 25.741 1.00 38.34 219 ARG A C 1
ATOM 1654 O O . ARG A 1 219 ? -32.530 -30.620 26.569 1.00 38.34 219 ARG A O 1
ATOM 1661 N N . GLU A 1 220 ? -32.386 -29.696 24.531 1.00 48.28 220 GLU A N 1
ATOM 1662 C CA . GLU A 1 220 ? -31.024 -30.148 24.227 1.00 48.28 220 GLU A CA 1
ATOM 1663 C C . GLU A 1 220 ? -30.073 -28.947 24.336 1.00 48.28 220 GLU A C 1
ATOM 1665 O O . GLU A 1 220 ? -30.236 -27.926 23.664 1.00 48.28 220 GLU A O 1
ATOM 1670 N N . HIS A 1 221 ? -29.087 -29.046 25.229 1.00 47.62 221 HIS A N 1
ATOM 1671 C CA . HIS A 1 221 ? -28.037 -28.045 25.406 1.00 47.62 221 HIS A CA 1
ATOM 1672 C C . HIS A 1 221 ? -27.035 -28.130 24.244 1.00 47.62 221 HIS A C 1
ATOM 1674 O O . HIS A 1 221 ? -26.012 -28.798 24.339 1.00 47.62 221 HIS A O 1
ATOM 1680 N N . THR A 1 222 ? -27.306 -27.441 23.135 1.00 62.34 222 THR A N 1
ATOM 1681 C CA . THR A 1 222 ? -26.262 -27.135 22.144 1.00 62.34 222 THR A CA 1
ATOM 1682 C C . THR A 1 222 ? -25.537 -25.864 22.568 1.00 62.34 222 THR A C 1
ATOM 1684 O O . THR A 1 222 ? -26.144 -24.789 22.575 1.00 62.34 222 THR A O 1
ATOM 1687 N N . GLU A 1 223 ? -24.253 -25.973 22.909 1.00 69.12 223 GLU A N 1
ATOM 1688 C CA . GLU A 1 223 ? -23.382 -24.822 23.154 1.00 69.12 223 GLU A CA 1
ATOM 1689 C C . GLU A 1 223 ? -23.329 -23.941 21.894 1.00 69.12 223 GLU A C 1
ATOM 1691 O O . GLU A 1 223 ? -22.842 -24.334 20.830 1.00 69.12 223 GLU A O 1
ATOM 1696 N N . ARG A 1 224 ? -23.910 -22.745 21.996 1.00 79.94 224 ARG A N 1
ATOM 1697 C CA . ARG A 1 224 ? -23.873 -21.710 20.959 1.00 79.94 224 ARG A CA 1
ATOM 1698 C C . ARG A 1 224 ? -22.811 -20.691 21.334 1.00 79.94 224 ARG A C 1
ATOM 1700 O O . ARG A 1 224 ? -22.649 -20.374 22.509 1.00 79.94 224 ARG A O 1
ATOM 1707 N N . CYS A 1 225 ? -22.118 -20.144 20.339 1.00 65.31 225 CYS A N 1
ATOM 1708 C CA . CYS A 1 225 ? -21.158 -19.073 20.577 1.00 65.31 225 CYS A CA 1
ATOM 1709 C C . CYS A 1 225 ? -21.868 -17.879 21.254 1.00 65.31 225 CYS A C 1
ATOM 1711 O O . CYS A 1 225 ? -22.846 -17.373 20.692 1.00 65.31 225 CYS A O 1
ATOM 1713 N N . PRO A 1 226 ? -21.391 -17.398 22.418 1.00 61.88 226 PRO A N 1
ATOM 1714 C CA . PRO A 1 226 ? -22.074 -16.361 23.195 1.00 61.88 226 PRO A CA 1
ATOM 1715 C C . PRO A 1 226 ? -22.175 -15.015 22.458 1.00 61.88 226 PRO A C 1
ATOM 1717 O O . PRO A 1 226 ? -23.082 -14.237 22.734 1.00 61.88 226 PRO A O 1
ATOM 1720 N N . THR A 1 227 ? -21.293 -14.753 21.487 1.00 56.91 227 THR A N 1
ATOM 1721 C CA . THR A 1 227 ? -21.253 -13.479 20.748 1.00 56.91 227 THR A CA 1
ATOM 1722 C C . THR A 1 227 ? -22.184 -13.452 19.533 1.00 56.91 227 THR A C 1
ATOM 1724 O O . THR A 1 227 ? -22.748 -12.410 19.212 1.00 56.91 227 THR A O 1
ATOM 1727 N N . CYS A 1 228 ? -22.340 -14.576 18.828 1.00 72.88 228 CYS A N 1
ATOM 1728 C CA . CYS A 1 228 ? -23.046 -14.628 17.537 1.00 72.88 228 CYS A CA 1
ATOM 1729 C C . CYS A 1 228 ? -24.250 -15.586 17.522 1.00 72.88 228 CYS A C 1
ATOM 1731 O O . CYS A 1 228 ? -24.973 -15.630 16.530 1.00 72.88 228 CYS A O 1
ATOM 1733 N N . GLY A 1 229 ? -24.468 -16.381 18.578 1.00 77.62 229 GLY A N 1
ATOM 1734 C CA . GLY A 1 229 ? -25.579 -17.338 18.680 1.00 77.62 229 GLY A CA 1
ATOM 1735 C C . GLY A 1 229 ? -25.523 -18.514 17.692 1.00 77.62 229 GLY A C 1
ATOM 1736 O O . GLY A 1 229 ? -26.462 -19.318 17.645 1.00 77.62 229 GLY A O 1
ATOM 1737 N N . GLN A 1 230 ? -24.446 -18.616 16.905 1.00 74.94 230 GLN A N 1
ATOM 1738 C CA . GLN A 1 230 ? -24.213 -19.693 15.945 1.00 74.94 230 GLN A CA 1
ATOM 1739 C C . GLN A 1 230 ? -23.845 -20.993 16.687 1.00 74.94 230 GLN A C 1
ATOM 1741 O O . GLN A 1 230 ? -23.114 -20.933 17.684 1.00 74.94 230 GLN A O 1
ATOM 1746 N N . PRO A 1 231 ? -24.350 -22.158 16.242 1.00 75.19 231 PRO A N 1
ATOM 1747 C CA . PRO A 1 231 ? -23.964 -23.452 16.800 1.00 75.19 231 PRO A CA 1
ATOM 1748 C C . PRO A 1 231 ? -22.470 -23.708 16.559 1.00 75.19 231 PRO A C 1
ATOM 1750 O O . PRO A 1 231 ? -21.961 -23.409 15.478 1.00 75.19 231 PRO A O 1
ATOM 1753 N N . ALA A 1 232 ? -21.763 -24.243 17.560 1.00 63.25 232 ALA A N 1
ATOM 1754 C CA . ALA A 1 232 ? -20.356 -24.604 17.406 1.00 63.25 232 ALA A CA 1
ATOM 1755 C C . ALA A 1 232 ? -20.180 -25.596 16.233 1.00 63.25 232 ALA A C 1
ATOM 1757 O O . ALA A 1 232 ? -20.989 -26.523 16.099 1.00 63.25 232 ALA A O 1
ATOM 1758 N N . PRO A 1 233 ? -19.165 -25.425 15.362 1.00 63.03 233 PRO A N 1
ATOM 1759 C CA . PRO A 1 233 ? -18.926 -26.363 14.273 1.00 63.03 233 PRO A CA 1
ATOM 1760 C C . PRO A 1 233 ? -18.681 -27.760 14.853 1.00 63.03 233 PRO A C 1
ATOM 1762 O O . PRO A 1 233 ? -17.876 -27.929 15.769 1.00 63.03 233 PRO A O 1
ATOM 1765 N N . LYS A 1 234 ? -19.403 -28.764 14.335 1.00 50.38 234 LYS A N 1
ATOM 1766 C CA . LYS A 1 234 ? -19.238 -30.161 14.753 1.00 50.38 234 LYS A CA 1
ATOM 1767 C C . LYS A 1 234 ? -17.783 -30.561 14.526 1.00 50.38 234 LYS A C 1
ATOM 1769 O O . LYS A 1 234 ? -17.321 -30.608 13.389 1.00 50.38 234 LYS A O 1
ATOM 1774 N N . ARG A 1 235 ? -17.070 -30.837 15.618 1.00 39.69 235 ARG A N 1
ATOM 1775 C CA . ARG A 1 235 ? -15.703 -31.357 15.602 1.00 39.69 235 ARG A CA 1
ATOM 1776 C C . ARG A 1 235 ? -15.742 -32.710 14.885 1.00 39.69 235 ARG A C 1
ATOM 1778 O O . ARG A 1 235 ? -16.242 -33.684 15.442 1.00 39.69 235 ARG A O 1
ATOM 1785 N N . VAL A 1 236 ? -15.290 -32.760 13.634 1.00 39.84 236 VAL A N 1
ATOM 1786 C CA . VAL A 1 236 ? -15.053 -34.026 12.936 1.00 39.84 236 VAL A CA 1
ATOM 1787 C C . VAL A 1 236 ? -13.849 -34.651 13.627 1.00 39.84 236 VAL A C 1
ATOM 1789 O O . VAL A 1 236 ? -12.719 -34.208 13.456 1.00 39.84 236 VAL A O 1
ATOM 1792 N N . VAL A 1 237 ? -14.114 -35.612 14.508 1.00 35.50 237 VAL A N 1
ATOM 1793 C CA . VAL A 1 237 ? -13.076 -36.455 15.096 1.00 35.50 237 VAL A CA 1
ATOM 1794 C C . VAL A 1 237 ? -12.628 -37.403 13.990 1.00 35.50 237 VAL A C 1
ATOM 1796 O O . VAL A 1 237 ? -13.280 -38.415 13.730 1.00 35.50 237 VAL A O 1
ATOM 1799 N N . GLU A 1 238 ? -11.549 -37.048 13.297 1.00 34.03 238 GLU A N 1
ATOM 1800 C CA . GLU A 1 238 ? -10.812 -38.006 12.481 1.00 34.03 238 GLU A CA 1
ATOM 1801 C C . GLU A 1 238 ? -10.286 -39.106 13.408 1.00 34.03 238 GLU A C 1
ATOM 1803 O O . GLU A 1 238 ? -9.564 -38.854 14.375 1.00 34.03 238 GLU A O 1
ATOM 1808 N N . ARG A 1 239 ? -10.718 -40.343 13.148 1.00 33.59 239 ARG A N 1
ATOM 1809 C CA . ARG A 1 239 ? -10.186 -41.530 13.814 1.00 33.59 239 ARG A CA 1
ATOM 1810 C C . ARG A 1 239 ? -8.752 -41.717 13.334 1.00 33.59 239 ARG A C 1
ATOM 1812 O O . ARG A 1 239 ? -8.536 -42.140 12.202 1.00 33.59 239 ARG A O 1
ATOM 1819 N N . GLY A 1 240 ? -7.799 -41.393 14.202 1.00 31.36 240 GLY A N 1
ATOM 1820 C CA . GLY A 1 240 ? -6.393 -41.709 14.002 1.00 31.36 240 GLY A CA 1
ATOM 1821 C C . GLY A 1 240 ? -6.187 -43.217 13.884 1.00 31.36 240 GLY A C 1
ATOM 1822 O O . GLY A 1 240 ? -6.712 -43.995 14.683 1.00 31.36 240 GLY A O 1
ATOM 1823 N N . TRP A 1 241 ? -5.432 -43.609 12.862 1.00 33.06 241 TRP A N 1
ATOM 1824 C CA . TRP A 1 241 ? -4.804 -44.918 12.775 1.00 33.06 241 TRP A CA 1
ATOM 1825 C C . TRP A 1 241 ? -3.764 -45.038 13.891 1.00 33.06 241 TRP A C 1
ATOM 1827 O O . TRP A 1 241 ? -2.931 -44.152 14.075 1.00 33.06 241 TRP A O 1
ATOM 1837 N N . ALA A 1 242 ? -3.865 -46.120 14.657 1.00 32.19 242 ALA A N 1
ATOM 1838 C CA . ALA A 1 242 ? -2.896 -46.504 15.665 1.00 32.19 242 ALA A CA 1
ATOM 1839 C C . ALA A 1 242 ? -1.754 -47.259 14.984 1.00 32.19 242 ALA A C 1
ATOM 1841 O O . ALA A 1 242 ? -2.018 -48.232 14.281 1.00 32.19 242 ALA A O 1
ATOM 1842 N N . ASP A 1 243 ? -0.517 -46.847 15.250 1.00 32.38 243 ASP A N 1
ATOM 1843 C CA . ASP A 1 243 ? 0.653 -47.692 15.051 1.00 32.38 243 ASP A CA 1
ATOM 1844 C C . ASP A 1 243 ? 1.442 -47.787 16.359 1.00 32.38 243 ASP A C 1
ATOM 1846 O O . ASP A 1 243 ? 1.561 -46.829 17.128 1.00 32.38 243 ASP A O 1
ATOM 1850 N N . GLN A 1 244 ? 1.870 -49.012 16.638 1.00 34.75 244 GLN A N 1
ATOM 1851 C CA . GLN A 1 244 ? 2.436 -49.486 17.893 1.00 34.75 244 GLN A CA 1
ATOM 1852 C C . GLN A 1 244 ? 3.923 -49.134 17.999 1.00 34.75 244 GLN A C 1
ATOM 1854 O O . GLN A 1 244 ? 4.683 -49.443 17.089 1.00 34.75 244 GLN A O 1
ATOM 1859 N N . SER A 1 245 ? 4.368 -48.638 19.158 1.00 31.22 245 SER A N 1
ATOM 1860 C CA . SER A 1 245 ? 5.707 -48.959 19.680 1.00 31.22 245 SER A CA 1
ATOM 1861 C C . SER A 1 245 ? 5.833 -48.633 21.176 1.00 31.22 245 SER A C 1
ATOM 1863 O O . SER A 1 245 ? 5.964 -47.477 21.571 1.00 31.22 245 SER A O 1
ATOM 1865 N N . THR A 1 246 ? 5.749 -49.699 21.972 1.00 31.97 246 THR A N 1
ATOM 1866 C CA . THR A 1 246 ? 6.601 -50.078 23.119 1.00 31.97 246 THR A CA 1
ATOM 1867 C C . THR A 1 246 ? 7.086 -49.043 24.146 1.00 31.97 246 THR A C 1
ATOM 1869 O O . THR A 1 246 ? 7.886 -48.152 23.878 1.00 31.97 246 THR A O 1
ATOM 1872 N N . GLU A 1 247 ? 6.659 -49.336 25.377 1.00 35.00 247 GLU A N 1
ATOM 1873 C CA . GLU A 1 247 ? 7.154 -48.973 26.707 1.00 35.00 247 GLU A CA 1
ATOM 1874 C C . GLU A 1 247 ? 8.671 -48.767 26.864 1.00 35.00 247 GLU A C 1
ATOM 1876 O O . GLU A 1 247 ? 9.483 -49.581 26.429 1.00 35.00 247 GLU A O 1
ATOM 1881 N N . SER A 1 248 ? 9.050 -47.760 27.662 1.00 29.41 248 SER A N 1
ATOM 1882 C CA . SER A 1 248 ? 9.832 -47.978 28.896 1.00 29.41 248 SER A CA 1
ATOM 1883 C C . SER A 1 248 ? 9.994 -46.686 29.722 1.00 29.41 248 SER A C 1
ATOM 1885 O O . SER A 1 248 ? 10.475 -45.652 29.268 1.00 29.41 248 SER A O 1
ATOM 1887 N N . ARG A 1 249 ? 9.592 -46.776 30.989 1.00 32.06 249 ARG A N 1
ATOM 1888 C CA . ARG A 1 249 ? 10.023 -45.979 32.160 1.00 32.06 249 ARG A CA 1
ATOM 1889 C C . ARG A 1 249 ? 10.531 -47.021 33.186 1.00 32.06 249 ARG A C 1
ATOM 1891 O O . ARG A 1 249 ? 10.178 -48.186 32.997 1.00 32.06 249 ARG A O 1
ATOM 1898 N N . PRO A 1 250 ? 11.229 -46.695 34.298 1.00 55.06 250 PRO A N 1
ATOM 1899 C CA . PRO A 1 250 ? 11.518 -45.392 34.919 1.00 55.06 250 PRO A CA 1
ATOM 1900 C C . PRO A 1 250 ? 13.035 -45.232 35.237 1.00 55.06 250 PRO A C 1
ATOM 1902 O O . PRO A 1 250 ? 13.841 -46.054 34.821 1.00 55.06 250 PRO A O 1
ATOM 1905 N N . THR A 1 251 ? 13.562 -44.182 35.880 1.00 32.16 251 THR A N 1
ATOM 1906 C CA . THR A 1 251 ? 13.638 -44.017 37.352 1.00 32.16 251 THR A CA 1
ATOM 1907 C C . THR A 1 251 ? 14.405 -42.717 37.671 1.00 32.16 251 THR A C 1
ATOM 1909 O O . THR A 1 251 ? 15.374 -42.390 36.992 1.00 32.16 251 THR A O 1
ATOM 1912 N N . THR A 1 252 ? 13.998 -41.991 38.714 1.00 37.91 252 THR A N 1
ATOM 1913 C CA . THR A 1 252 ? 14.784 -40.945 39.414 1.00 37.91 252 THR A CA 1
ATOM 1914 C C . THR A 1 252 ? 15.229 -41.527 40.764 1.00 37.91 252 THR A C 1
ATOM 1916 O O . THR A 1 252 ? 14.489 -42.357 41.297 1.00 37.91 252 THR A O 1
ATOM 1919 N N . PRO A 1 253 ? 16.380 -41.131 41.346 1.00 50.19 253 PRO A N 1
ATOM 1920 C CA . PRO A 1 253 ? 16.339 -40.056 42.354 1.00 50.19 253 PRO A CA 1
ATOM 1921 C C . PRO A 1 253 ? 17.590 -39.130 42.417 1.00 50.19 253 PRO A C 1
ATOM 1923 O O . PRO A 1 253 ? 18.658 -39.446 41.907 1.00 50.19 253 PRO A O 1
ATOM 1926 N N . LEU A 1 254 ? 17.404 -37.970 43.068 1.00 43.28 254 LEU A N 1
ATOM 1927 C CA . LEU A 1 254 ? 18.389 -36.984 43.594 1.00 43.28 254 LEU A CA 1
ATOM 1928 C C . LEU A 1 254 ? 19.309 -37.603 44.700 1.00 43.28 254 LEU A C 1
ATOM 1930 O O . LEU A 1 254 ? 19.005 -38.740 45.063 1.00 43.28 254 LEU A O 1
ATOM 1934 N N . PRO A 1 255 ? 20.321 -36.929 45.341 1.00 56.25 255 PRO A N 1
ATOM 1935 C CA . PRO A 1 255 ? 20.633 -35.477 45.424 1.00 56.25 255 PRO A CA 1
ATOM 1936 C C . PRO A 1 255 ? 22.142 -35.037 45.479 1.00 56.25 255 PRO A C 1
ATOM 1938 O O . PRO A 1 255 ? 23.049 -35.848 45.593 1.00 56.25 255 PRO A O 1
ATOM 1941 N N . ASN A 1 256 ? 22.350 -33.704 45.524 1.00 36.12 256 ASN A N 1
ATOM 1942 C CA . ASN A 1 256 ? 23.441 -32.909 46.150 1.00 36.12 256 ASN A CA 1
ATOM 1943 C C . ASN A 1 256 ? 24.927 -33.099 45.754 1.00 36.12 256 ASN A C 1
ATOM 1945 O O . ASN A 1 256 ? 25.523 -34.109 46.087 1.00 36.12 256 ASN A O 1
ATOM 1949 N N . SER A 1 257 ? 25.589 -32.019 45.290 1.00 31.22 257 SER A N 1
ATOM 1950 C CA . SER A 1 257 ? 26.590 -31.246 46.076 1.00 31.22 257 SER A CA 1
ATOM 1951 C C . SER A 1 257 ? 27.476 -30.314 45.220 1.00 31.22 257 SER A C 1
ATOM 1953 O O . SER A 1 257 ? 28.211 -30.758 44.347 1.00 31.22 257 SER A O 1
ATOM 1955 N N . ARG A 1 258 ? 27.424 -29.016 45.540 1.00 35.97 258 ARG A N 1
ATOM 1956 C CA . ARG A 1 258 ? 28.529 -28.047 45.730 1.00 35.97 258 ARG A CA 1
ATOM 1957 C C . ARG A 1 258 ? 29.947 -28.446 45.244 1.00 35.97 258 ARG A C 1
ATOM 1959 O O . ARG A 1 258 ? 30.565 -29.299 45.865 1.00 35.97 258 ARG A O 1
ATOM 1966 N N . ALA A 1 259 ? 30.515 -27.688 44.297 1.00 34.03 259 ALA A N 1
ATOM 1967 C CA . ALA A 1 259 ? 31.937 -27.291 44.270 1.00 34.03 259 ALA A CA 1
ATOM 1968 C C . ALA A 1 259 ? 32.198 -26.214 43.193 1.00 34.03 259 ALA A C 1
ATOM 1970 O O . ALA A 1 259 ? 31.759 -26.347 42.055 1.00 34.03 259 ALA A O 1
ATOM 1971 N N . ALA A 1 260 ? 32.917 -25.153 43.573 1.00 39.53 260 ALA A N 1
ATOM 1972 C CA . ALA A 1 260 ? 33.574 -24.206 42.665 1.00 39.53 260 ALA A CA 1
ATOM 1973 C C . ALA A 1 260 ? 34.741 -24.888 41.916 1.00 39.53 260 ALA A C 1
ATOM 1975 O O . ALA A 1 260 ? 35.207 -25.935 42.373 1.00 39.53 260 ALA A O 1
ATOM 1976 N N . PRO A 1 261 ? 35.268 -24.293 40.825 1.00 51.47 261 PRO A N 1
ATOM 1977 C CA . PRO A 1 261 ? 36.564 -23.621 40.994 1.00 51.47 261 PRO A CA 1
ATOM 1978 C C . PRO A 1 261 ? 36.822 -22.381 40.103 1.00 51.47 261 PRO A C 1
ATOM 1980 O O . PRO A 1 261 ? 36.409 -22.284 38.955 1.00 51.47 261 PRO A O 1
ATOM 1983 N N . THR A 1 262 ? 37.555 -21.440 40.700 1.00 33.84 262 THR A N 1
ATOM 1984 C CA . THR A 1 262 ? 38.836 -20.860 40.248 1.00 33.84 262 THR A CA 1
ATOM 1985 C C . THR A 1 262 ? 39.048 -20.467 38.772 1.00 33.84 262 THR A C 1
ATOM 1987 O O . THR A 1 262 ? 39.336 -21.295 37.919 1.00 33.84 262 THR A O 1
ATOM 1990 N N . ARG A 1 263 ? 39.056 -19.142 38.554 1.00 35.75 263 ARG A N 1
ATOM 1991 C CA . ARG A 1 263 ? 40.101 -18.313 37.904 1.00 35.75 263 ARG A CA 1
ATOM 1992 C C . ARG A 1 263 ? 41.052 -19.007 36.905 1.00 35.75 263 ARG A C 1
ATOM 1994 O O . ARG A 1 263 ? 41.968 -19.711 37.317 1.00 35.75 263 ARG A O 1
ATOM 2001 N N . MET A 1 264 ? 40.973 -18.596 35.636 1.00 35.16 264 MET A N 1
ATOM 2002 C CA . MET A 1 264 ? 42.150 -18.385 34.784 1.00 35.16 264 MET A CA 1
ATOM 2003 C C . MET A 1 264 ? 42.004 -17.082 33.994 1.00 35.16 264 MET A C 1
ATOM 2005 O O . MET A 1 264 ? 40.994 -16.830 33.344 1.00 35.16 264 MET A O 1
ATOM 2009 N N . GLU A 1 265 ? 43.041 -16.260 34.104 1.00 38.28 265 GLU A N 1
ATOM 2010 C CA . GLU A 1 265 ? 43.341 -15.125 33.242 1.00 38.28 265 GLU A CA 1
ATOM 2011 C C . GLU A 1 265 ? 43.851 -15.641 31.891 1.00 38.28 265 GLU A C 1
ATOM 2013 O O . GLU A 1 265 ? 44.604 -16.612 31.851 1.00 38.28 265 GLU A O 1
ATOM 2018 N N . THR A 1 266 ? 43.500 -14.973 30.792 1.00 34.53 266 THR A N 1
ATOM 2019 C CA . THR A 1 266 ? 44.469 -14.542 29.767 1.00 34.53 266 THR A CA 1
ATOM 2020 C C . THR A 1 266 ? 43.794 -13.629 28.748 1.00 34.53 266 THR A C 1
ATOM 2022 O O . THR A 1 266 ? 42.759 -13.940 28.165 1.00 34.53 266 THR A O 1
ATOM 2025 N N . SER A 1 267 ? 44.412 -12.466 28.573 1.00 32.53 267 SER A N 1
ATOM 2026 C CA . SER A 1 267 ? 44.171 -11.469 27.538 1.00 32.53 267 SER A CA 1
ATOM 2027 C C . SER A 1 267 ? 44.250 -12.055 26.129 1.00 32.53 267 SER A C 1
ATOM 2029 O O . SER A 1 267 ? 45.114 -12.887 25.875 1.00 32.53 267 SER A O 1
ATOM 2031 N N . THR A 1 268 ? 43.476 -11.511 25.186 1.00 33.41 268 THR A N 1
ATOM 2032 C CA . THR A 1 268 ? 44.003 -11.015 23.899 1.00 33.41 268 THR A CA 1
ATOM 2033 C C . THR A 1 268 ? 43.000 -10.051 23.261 1.00 33.41 268 THR A C 1
ATOM 2035 O O . THR A 1 268 ? 41.848 -10.375 22.994 1.00 33.41 268 THR A O 1
ATOM 2038 N N . THR A 1 269 ? 43.502 -8.840 23.064 1.00 32.66 269 THR A N 1
ATOM 2039 C CA . THR A 1 269 ? 42.996 -7.679 22.337 1.00 32.66 269 THR A CA 1
ATOM 2040 C C . THR A 1 269 ? 42.592 -8.011 20.901 1.00 32.66 269 THR A C 1
ATOM 2042 O O . THR A 1 269 ? 43.381 -8.647 20.220 1.00 32.66 269 THR A O 1
ATOM 2045 N N . MET A 1 270 ? 41.462 -7.481 20.416 1.00 32.69 270 MET A N 1
ATOM 2046 C CA . MET A 1 270 ? 41.295 -6.944 19.051 1.00 32.69 270 MET A CA 1
ATOM 2047 C C . MET A 1 270 ? 40.205 -5.867 19.102 1.00 32.69 270 MET A C 1
ATOM 2049 O O . MET A 1 270 ? 39.062 -6.126 19.470 1.00 32.69 270 MET A O 1
ATOM 2053 N N . ALA A 1 271 ? 40.608 -4.634 18.806 1.00 31.17 271 ALA A N 1
ATOM 2054 C CA . ALA A 1 271 ? 39.753 -3.461 18.758 1.00 31.17 271 ALA A CA 1
ATOM 2055 C C . ALA A 1 271 ? 39.024 -3.398 17.408 1.00 31.17 271 ALA A C 1
ATOM 2057 O O . ALA A 1 271 ? 39.644 -3.534 16.356 1.00 31.17 271 ALA A O 1
ATOM 2058 N N . SER A 1 272 ? 37.720 -3.139 17.442 1.00 31.64 272 SER A N 1
ATOM 2059 C CA . SER A 1 272 ? 36.933 -2.711 16.285 1.00 31.64 272 SER A CA 1
ATOM 2060 C C . SER A 1 272 ? 36.189 -1.450 16.701 1.00 31.64 272 SER A C 1
ATOM 2062 O O . SER A 1 272 ? 35.320 -1.472 17.568 1.00 31.64 272 SER A O 1
ATOM 2064 N N . SER A 1 273 ? 36.616 -0.328 16.141 1.00 29.84 273 SER A N 1
ATOM 2065 C CA . SER A 1 273 ? 36.066 1.003 16.358 1.00 29.84 273 SER A CA 1
ATOM 2066 C C . SER A 1 273 ? 34.676 1.119 15.732 1.00 29.84 273 SER A C 1
ATOM 2068 O O . SER A 1 273 ? 34.552 1.118 14.510 1.00 29.84 273 SER A O 1
ATOM 2070 N N . ILE A 1 274 ? 33.648 1.248 16.573 1.00 33.62 274 ILE A N 1
ATOM 2071 C CA . ILE A 1 274 ? 32.305 1.693 16.191 1.00 33.62 274 ILE A CA 1
ATOM 2072 C C . ILE A 1 274 ? 32.157 3.136 16.677 1.00 33.62 274 ILE A C 1
ATOM 2074 O O . ILE A 1 274 ? 32.182 3.413 17.875 1.00 33.62 274 ILE A O 1
ATOM 2078 N N . SER A 1 275 ? 32.037 4.062 15.733 1.00 30.97 275 SER A N 1
ATOM 2079 C CA . SER A 1 275 ? 31.747 5.474 15.961 1.00 30.97 275 SER A CA 1
ATOM 2080 C C . SER A 1 275 ? 30.244 5.656 16.186 1.00 30.97 275 SER A C 1
ATOM 2082 O O . SER A 1 275 ? 29.459 5.670 15.244 1.00 30.97 275 SER A O 1
ATOM 2084 N N . THR A 1 276 ? 29.835 5.811 17.444 1.00 29.95 276 THR A N 1
ATOM 2085 C CA . THR A 1 276 ? 28.484 6.247 17.823 1.00 29.95 276 THR A CA 1
ATOM 2086 C C . THR A 1 276 ? 28.472 7.762 18.025 1.00 29.95 276 THR A C 1
ATOM 2088 O O . THR A 1 276 ? 28.964 8.253 19.041 1.00 29.95 276 THR A O 1
ATOM 2091 N N . SER A 1 277 ? 27.902 8.520 17.087 1.00 30.52 277 SER A N 1
ATOM 2092 C CA . SER A 1 277 ? 27.530 9.922 17.312 1.00 30.52 277 SER A CA 1
ATOM 2093 C C . SER A 1 277 ? 26.080 9.984 17.792 1.00 30.52 277 SER A C 1
ATOM 2095 O O . SER A 1 277 ? 25.143 9.929 16.999 1.00 30.52 277 SER A O 1
ATOM 2097 N N . SER A 1 278 ? 25.922 10.056 19.112 1.00 27.72 278 SER A N 1
ATOM 2098 C CA . SER A 1 278 ? 24.671 10.361 19.803 1.00 27.72 278 SER A CA 1
ATOM 2099 C C . SER A 1 278 ? 24.529 11.879 19.916 1.00 27.72 278 SER A C 1
ATOM 2101 O O . SER A 1 278 ? 25.385 12.532 20.514 1.00 27.72 278 SER A O 1
ATOM 2103 N N . THR A 1 279 ? 23.451 12.435 19.362 1.00 32.12 279 THR A N 1
ATOM 2104 C CA . THR A 1 279 ? 23.038 13.820 19.614 1.00 32.12 279 THR A CA 1
ATOM 2105 C C . THR A 1 279 ? 21.594 13.792 20.101 1.00 32.12 279 THR A C 1
ATOM 2107 O O . THR A 1 279 ? 20.664 13.631 19.316 1.00 32.12 279 THR A O 1
ATOM 2110 N N . ALA A 1 280 ? 21.414 13.917 21.415 1.00 34.88 280 ALA A N 1
ATOM 2111 C CA . ALA A 1 280 ? 20.116 14.134 22.044 1.00 34.88 280 ALA A CA 1
ATOM 2112 C C . ALA A 1 280 ? 19.645 15.588 21.823 1.00 34.88 280 ALA A C 1
ATOM 2114 O O . ALA A 1 280 ? 20.481 16.496 21.863 1.00 34.88 280 ALA A O 1
ATOM 2115 N N . PRO A 1 281 ? 18.337 15.857 21.648 1.00 42.19 281 PRO A N 1
ATOM 2116 C CA . PRO A 1 281 ? 17.822 17.218 21.635 1.00 42.19 281 PRO A CA 1
ATOM 2117 C C . PRO A 1 281 ? 17.423 17.659 23.049 1.00 42.19 281 PRO A C 1
ATOM 2119 O O . PRO A 1 281 ? 16.583 17.047 23.707 1.00 42.19 281 PRO A O 1
ATOM 2122 N N . SER A 1 282 ? 18.018 18.757 23.508 1.00 31.81 282 SER A N 1
ATOM 2123 C CA . SER A 1 282 ? 17.612 19.471 24.713 1.00 31.81 282 SER A CA 1
ATOM 2124 C C . SER A 1 282 ? 16.421 20.389 24.424 1.00 31.81 282 SER A C 1
ATOM 2126 O O . SER A 1 282 ? 16.437 21.239 23.536 1.00 31.81 282 SER A O 1
ATOM 2128 N N . THR A 1 283 ? 15.372 20.220 25.220 1.00 35.50 283 THR A N 1
ATOM 2129 C CA . THR A 1 283 ? 14.246 21.142 25.365 1.00 35.50 283 THR A CA 1
ATOM 2130 C C . THR A 1 283 ? 14.690 22.431 26.052 1.00 35.50 283 THR A C 1
ATOM 2132 O O . THR A 1 283 ? 15.142 22.371 27.195 1.00 35.50 283 THR A O 1
ATOM 2135 N N . LEU A 1 284 ? 14.466 23.591 25.431 1.00 28.83 284 LEU A N 1
ATOM 2136 C CA . LEU A 1 284 ? 14.349 24.861 26.151 1.00 28.83 284 LEU A CA 1
ATOM 2137 C C . LEU A 1 284 ? 13.201 25.706 25.590 1.00 28.83 284 LEU A C 1
ATOM 2139 O O . LEU A 1 284 ? 13.161 26.073 24.419 1.00 28.83 284 LEU A O 1
ATOM 2143 N N . SER A 1 285 ? 12.265 25.980 26.493 1.00 32.34 285 SER A N 1
ATOM 2144 C CA . SER A 1 285 ? 11.203 26.972 26.408 1.00 32.34 285 SER A CA 1
ATOM 2145 C C . SER A 1 285 ? 11.787 28.353 26.694 1.00 32.34 285 SER A C 1
ATOM 2147 O O . SER A 1 285 ? 12.352 28.543 27.770 1.00 32.34 285 SER A O 1
ATOM 2149 N N . THR A 1 286 ? 11.563 29.325 25.807 1.00 29.17 286 THR A N 1
ATOM 2150 C CA . THR A 1 286 ? 11.770 30.744 26.125 1.00 29.17 286 THR A CA 1
ATOM 2151 C C . THR A 1 286 ? 10.680 31.593 25.475 1.00 29.17 286 THR A C 1
ATOM 2153 O O . THR A 1 286 ? 10.618 31.754 24.260 1.00 29.17 286 THR A O 1
ATOM 2156 N N . THR A 1 287 ? 9.809 32.129 26.323 1.00 37.78 287 THR A N 1
ATOM 2157 C CA . THR A 1 287 ? 8.960 33.301 26.089 1.00 37.78 287 THR A CA 1
ATOM 2158 C C . THR A 1 287 ? 9.813 34.549 25.872 1.00 37.78 287 THR A C 1
ATOM 2160 O O . THR A 1 287 ? 10.735 34.762 26.657 1.00 37.78 287 THR A O 1
ATOM 2163 N N . LEU A 1 288 ? 9.459 35.423 24.925 1.00 29.22 288 LEU A N 1
ATOM 2164 C CA . LEU A 1 288 ? 9.762 36.853 25.045 1.00 29.22 288 LEU A CA 1
ATOM 2165 C C . LEU A 1 288 ? 8.876 37.717 24.142 1.00 29.22 288 LEU A C 1
ATOM 2167 O O . LEU A 1 288 ? 8.698 37.449 22.955 1.00 29.22 288 LEU A O 1
ATOM 2171 N N . SER A 1 289 ? 8.313 38.726 24.794 1.00 32.66 289 SER A N 1
ATOM 2172 C CA . SER A 1 289 ? 7.439 39.783 24.307 1.00 32.66 289 SER A CA 1
ATOM 2173 C C . SER A 1 289 ? 8.209 40.902 23.598 1.00 32.66 289 SER A C 1
ATOM 2175 O O . SER A 1 289 ? 9.406 41.064 23.815 1.00 32.66 289 SER A O 1
ATOM 2177 N N . ASP A 1 290 ? 7.442 41.688 22.837 1.00 32.62 290 ASP A N 1
ATOM 2178 C CA . ASP A 1 290 ? 7.580 43.122 22.550 1.00 32.62 290 ASP A CA 1
ATOM 2179 C C . ASP A 1 290 ? 8.938 43.678 22.120 1.00 32.62 290 ASP A C 1
ATOM 2181 O O . ASP A 1 290 ? 9.837 43.842 22.933 1.00 32.62 290 ASP A O 1
ATOM 2185 N N . LEU A 1 291 ? 8.996 44.181 20.880 1.00 29.91 291 LEU A N 1
ATOM 2186 C CA . LEU A 1 291 ? 9.688 45.434 20.576 1.00 29.91 291 LEU A CA 1
ATOM 2187 C C . LEU A 1 291 ? 8.996 46.175 19.419 1.00 29.91 291 LEU A C 1
ATOM 2189 O O . LEU A 1 291 ? 8.607 45.610 18.398 1.00 29.91 291 LEU A O 1
ATOM 2193 N N . THR A 1 292 ? 8.823 47.466 19.664 1.00 31.55 292 THR A N 1
ATOM 2194 C CA . THR A 1 292 ? 8.094 48.501 18.932 1.00 31.55 292 THR A CA 1
ATOM 2195 C C . THR A 1 292 ? 8.675 48.832 17.556 1.00 31.55 292 THR A C 1
ATOM 2197 O O . THR A 1 292 ? 9.888 48.933 17.391 1.00 31.55 292 THR A O 1
ATOM 2200 N N . VAL A 1 293 ? 7.778 49.092 16.601 1.00 32.78 293 VAL A N 1
ATOM 2201 C CA . VAL A 1 293 ? 8.061 49.641 15.267 1.00 32.78 293 VAL A CA 1
ATOM 2202 C C . VAL A 1 293 ? 8.208 51.162 15.357 1.00 32.78 293 VAL A C 1
ATOM 2204 O O . VAL A 1 293 ? 7.324 51.835 15.884 1.00 32.78 293 VAL A O 1
ATOM 2207 N N . SER A 1 294 ? 9.295 51.699 14.807 1.00 32.25 294 SER A N 1
ATOM 2208 C CA . SER A 1 294 ? 9.461 53.122 14.509 1.00 32.25 294 SER A CA 1
ATOM 2209 C C . SER A 1 294 ? 9.431 53.354 12.996 1.00 32.25 294 SER A C 1
ATOM 2211 O O . SER A 1 294 ? 10.167 52.731 12.233 1.00 32.25 294 SER A O 1
ATOM 2213 N N . ASP A 1 295 ? 8.550 54.269 12.595 1.00 37.34 295 ASP A N 1
ATOM 2214 C CA . ASP A 1 295 ? 8.427 54.845 11.258 1.00 37.34 295 ASP A CA 1
ATOM 2215 C C . ASP A 1 295 ? 9.651 55.696 10.898 1.00 37.34 295 ASP A C 1
ATOM 2217 O O . ASP A 1 295 ? 10.167 56.457 11.721 1.00 37.34 295 ASP A O 1
ATOM 2221 N N . SER A 1 296 ? 10.066 55.661 9.630 1.00 34.19 296 SER A N 1
ATOM 2222 C CA . SER A 1 296 ? 10.776 56.787 9.010 1.00 34.19 296 SER A CA 1
ATOM 2223 C C . SER A 1 296 ? 10.498 56.834 7.509 1.00 34.19 296 SER A C 1
ATOM 2225 O O . SER A 1 296 ? 10.945 55.997 6.728 1.00 34.19 296 SER A O 1
ATOM 2227 N N . THR A 1 297 ? 9.756 57.861 7.117 1.00 44.06 297 THR A N 1
ATOM 2228 C CA . THR A 1 297 ? 9.593 58.364 5.754 1.00 44.06 297 THR A CA 1
ATOM 2229 C C . THR A 1 297 ? 10.904 58.933 5.211 1.00 44.06 297 THR A C 1
ATOM 2231 O O . THR A 1 297 ? 11.516 59.775 5.867 1.00 44.06 297 THR A O 1
ATOM 2234 N N . ALA A 1 298 ? 11.274 58.579 3.978 1.00 36.28 298 ALA A N 1
ATOM 2235 C CA . ALA A 1 298 ? 12.211 59.365 3.178 1.00 36.28 298 ALA A CA 1
ATOM 2236 C C . ALA A 1 298 ? 11.828 59.342 1.693 1.00 36.28 298 ALA A C 1
ATOM 2238 O O . ALA A 1 298 ? 11.564 58.303 1.089 1.00 36.28 298 ALA A O 1
ATOM 2239 N N . THR A 1 299 ? 11.776 60.548 1.148 1.00 43.00 299 THR A N 1
ATOM 2240 C CA . THR A 1 299 ? 11.294 60.951 -0.167 1.00 43.00 299 THR A CA 1
ATOM 2241 C C . THR A 1 299 ? 12.456 61.031 -1.160 1.00 43.00 299 THR A C 1
ATOM 2243 O O . THR A 1 299 ? 13.487 61.604 -0.831 1.00 43.00 299 THR A O 1
ATOM 2246 N N . GLY A 1 300 ? 12.224 60.591 -2.401 1.00 38.84 300 GLY A N 1
ATOM 2247 C CA . GLY A 1 300 ? 12.800 61.196 -3.611 1.00 38.84 300 GLY A CA 1
ATOM 2248 C C . GLY A 1 300 ? 14.180 60.718 -4.079 1.00 38.84 300 GLY A C 1
ATOM 2249 O O . GLY A 1 300 ? 15.177 60.914 -3.403 1.00 38.84 300 GLY A O 1
ATOM 2250 N N . MET A 1 301 ? 14.243 60.203 -5.312 1.00 37.91 301 MET A N 1
ATOM 2251 C CA . MET A 1 301 ? 14.976 60.815 -6.436 1.00 37.91 301 MET A CA 1
ATOM 2252 C C . MET A 1 301 ? 14.897 59.908 -7.674 1.00 37.91 301 MET A C 1
ATOM 2254 O O . MET A 1 301 ? 15.243 58.731 -7.636 1.00 37.91 301 MET A O 1
ATOM 2258 N N . ASN A 1 302 ? 14.420 60.481 -8.781 1.00 48.16 302 ASN A N 1
ATOM 2259 C CA . ASN A 1 302 ? 14.408 59.864 -10.104 1.00 48.16 302 ASN A CA 1
ATOM 2260 C C . ASN A 1 302 ? 15.828 59.896 -10.688 1.00 48.16 302 ASN A C 1
ATOM 2262 O O . ASN A 1 302 ? 16.350 60.983 -10.924 1.00 48.16 302 ASN A O 1
ATOM 2266 N N . SER A 1 303 ? 16.411 58.727 -10.967 1.00 43.03 303 SER A N 1
ATOM 2267 C CA . SER A 1 303 ? 17.603 58.594 -11.812 1.00 43.03 303 SER A CA 1
ATOM 2268 C C . SER A 1 303 ? 17.239 57.837 -13.089 1.00 43.03 303 SER A C 1
ATOM 2270 O O . SER A 1 303 ? 16.757 56.703 -13.042 1.00 43.03 303 SER A O 1
ATOM 2272 N N . LEU A 1 304 ? 17.420 58.503 -14.230 1.00 54.44 304 LEU A N 1
ATOM 2273 C CA . LEU A 1 304 ? 17.330 57.936 -15.571 1.00 54.44 304 LEU A CA 1
ATOM 2274 C C . LEU A 1 304 ? 18.712 57.387 -15.943 1.00 54.44 304 LEU A C 1
ATOM 2276 O O . LEU A 1 304 ? 19.502 58.102 -16.549 1.00 54.44 304 LEU A O 1
ATOM 2280 N N . ASP A 1 305 ? 18.987 56.129 -15.598 1.00 47.72 305 ASP A N 1
ATOM 2281 C CA . ASP A 1 305 ? 20.183 55.419 -16.063 1.00 47.72 305 ASP A CA 1
ATOM 2282 C C . ASP A 1 305 ? 19.805 54.287 -17.024 1.00 47.72 305 ASP A C 1
ATOM 2284 O O . ASP A 1 305 ? 19.205 53.271 -16.658 1.00 47.72 305 ASP A O 1
ATOM 2288 N N . GLY A 1 306 ? 20.167 54.483 -18.293 1.00 57.50 306 GLY A N 1
ATOM 2289 C CA . GLY A 1 306 ? 20.061 53.495 -19.359 1.00 57.50 306 GLY A CA 1
ATOM 2290 C C . GLY A 1 306 ? 21.113 52.404 -19.191 1.00 57.50 306 GLY A C 1
ATOM 2291 O O . GLY A 1 306 ? 22.177 52.461 -19.800 1.00 57.50 306 GLY A O 1
ATOM 2292 N N . SER A 1 307 ? 20.805 51.397 -18.375 1.00 53.84 307 SER A N 1
ATOM 2293 C CA . SER A 1 307 ? 21.631 50.192 -18.263 1.00 53.84 307 SER A CA 1
ATOM 2294 C C . SER A 1 307 ? 21.429 49.274 -19.481 1.00 53.84 307 SER A C 1
ATOM 2296 O O . SER A 1 307 ? 20.283 49.043 -19.886 1.00 53.84 307 SER A O 1
ATOM 2298 N N . PRO A 1 308 ? 22.504 48.715 -20.070 1.00 55.69 308 PRO A N 1
ATOM 2299 C CA . PRO A 1 308 ? 22.403 47.757 -21.165 1.00 55.69 308 PRO A CA 1
ATOM 2300 C C . PRO A 1 308 ? 21.612 46.527 -20.707 1.00 55.69 308 PRO A C 1
ATOM 2302 O O . PRO A 1 308 ? 21.851 45.984 -19.629 1.00 55.69 308 PRO A O 1
ATOM 2305 N N . LEU A 1 309 ? 20.637 46.113 -21.523 1.00 54.62 309 LEU A N 1
ATOM 2306 C CA . LEU A 1 309 ? 19.772 44.963 -21.264 1.00 54.62 309 LEU A CA 1
ATOM 2307 C C . LEU A 1 309 ? 20.630 43.713 -21.037 1.00 54.62 309 LEU A C 1
ATOM 2309 O O . LEU A 1 309 ? 21.115 43.101 -21.987 1.00 54.62 309 LEU A O 1
ATOM 2313 N N . SER A 1 310 ? 20.803 43.349 -19.767 1.00 62.19 310 SER A N 1
ATOM 2314 C CA . SER A 1 310 ? 21.481 42.122 -19.363 1.00 62.19 310 SER A CA 1
ATOM 2315 C C . SER A 1 310 ? 20.813 40.934 -20.072 1.00 62.19 310 SER A C 1
ATOM 2317 O O . SER A 1 310 ? 19.573 40.879 -20.100 1.00 62.19 310 SER A O 1
ATOM 2319 N N . PRO A 1 311 ? 21.577 40.018 -20.701 1.00 62.03 311 PRO A N 1
ATOM 2320 C CA . PRO A 1 311 ? 21.013 38.886 -21.423 1.00 62.03 311 PRO A CA 1
ATOM 2321 C C . PRO A 1 311 ? 20.071 38.138 -20.484 1.00 62.03 311 PRO A C 1
ATOM 2323 O O . PRO A 1 311 ? 20.479 37.652 -19.432 1.00 62.03 311 PRO A O 1
ATOM 2326 N N . ARG A 1 312 ? 18.779 38.112 -20.838 1.00 54.50 312 ARG A N 1
ATOM 2327 C CA . ARG A 1 312 ? 17.752 37.421 -20.054 1.00 54.50 312 ARG A CA 1
ATOM 2328 C C . ARG A 1 312 ? 18.199 35.978 -19.881 1.00 54.50 312 ARG A C 1
ATOM 2330 O O . ARG A 1 312 ? 18.158 35.218 -20.848 1.00 54.50 312 ARG A O 1
ATOM 2337 N N . GLU A 1 313 ? 18.588 35.619 -18.659 1.00 59.44 313 GLU A N 1
ATOM 2338 C CA . GLU A 1 313 ? 18.875 34.235 -18.309 1.00 59.44 313 GLU A CA 1
ATOM 2339 C C . GLU A 1 313 ? 17.717 33.361 -18.805 1.00 59.44 313 GLU A C 1
ATOM 2341 O O . GLU A 1 313 ? 16.541 33.689 -18.564 1.00 59.44 313 GLU A O 1
ATOM 2346 N N . PRO A 1 314 ? 18.008 32.279 -19.546 1.00 64.81 314 PRO A N 1
ATOM 2347 C CA . PRO A 1 314 ? 16.976 31.366 -19.983 1.00 64.81 314 PRO A CA 1
ATOM 2348 C C . PRO A 1 314 ? 16.304 30.815 -18.730 1.00 64.81 314 PRO A C 1
ATOM 2350 O O . PRO A 1 314 ? 16.883 30.024 -17.992 1.00 64.81 314 PRO A O 1
ATOM 2353 N N . ARG A 1 315 ? 15.071 31.266 -18.468 1.00 61.91 315 ARG A N 1
ATOM 2354 C CA . ARG A 1 315 ? 14.265 30.769 -17.353 1.00 61.91 315 ARG A CA 1
ATOM 2355 C C . ARG A 1 315 ? 14.162 29.257 -17.498 1.00 61.91 315 ARG A C 1
ATOM 2357 O O . ARG A 1 315 ? 13.429 28.780 -18.368 1.00 61.91 315 ARG A O 1
ATOM 2364 N N . LEU A 1 316 ? 14.893 28.528 -16.654 1.00 59.34 316 LEU A N 1
ATOM 2365 C CA . LEU A 1 316 ? 14.807 27.079 -16.547 1.00 59.34 316 LEU A CA 1
ATOM 2366 C C . LEU A 1 316 ? 13.335 26.731 -16.334 1.00 59.34 316 LEU A C 1
ATOM 2368 O O . LEU A 1 316 ? 12.734 27.058 -15.308 1.00 59.34 316 LEU A O 1
ATOM 2372 N N . ARG A 1 317 ? 12.709 26.146 -17.360 1.00 57.16 317 ARG A N 1
ATOM 2373 C CA . ARG A 1 317 ? 11.315 25.724 -17.269 1.00 57.16 317 ARG A CA 1
ATOM 2374 C C . ARG A 1 317 ? 11.255 24.625 -16.221 1.00 57.16 317 ARG A C 1
ATOM 2376 O O . ARG A 1 317 ? 11.839 23.563 -16.412 1.00 57.16 317 ARG A O 1
ATOM 2383 N N . GLN A 1 318 ? 10.543 24.878 -15.125 1.00 55.12 318 GLN A N 1
ATOM 2384 C CA . GLN A 1 318 ? 10.260 23.823 -14.162 1.00 55.12 318 GLN A CA 1
ATOM 2385 C C . GLN A 1 318 ? 9.502 22.694 -14.879 1.00 55.12 318 GLN A C 1
ATOM 2387 O O . GLN A 1 318 ? 8.525 22.977 -15.585 1.00 55.12 318 GLN A O 1
ATOM 2392 N N . PRO A 1 319 ? 9.940 21.432 -14.737 1.00 59.16 319 PRO A N 1
ATOM 2393 C CA . PRO A 1 319 ? 9.289 20.307 -15.387 1.00 59.16 319 PRO A CA 1
ATOM 2394 C C . PRO A 1 319 ? 7.838 20.208 -14.917 1.00 59.16 319 PRO A C 1
ATOM 2396 O O . PRO A 1 319 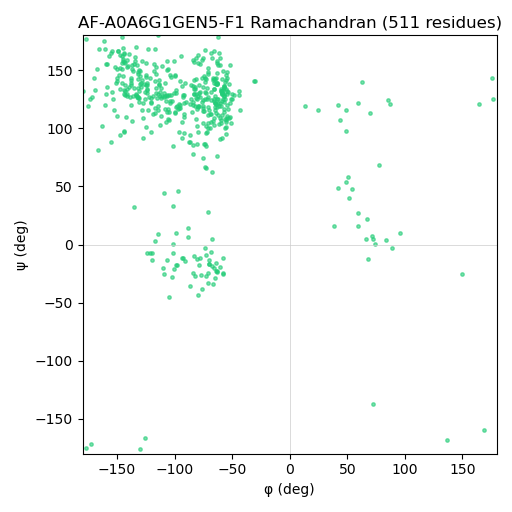? 7.538 20.299 -13.723 1.00 59.16 319 PRO A O 1
ATOM 2399 N N . ARG A 1 320 ? 6.916 20.022 -15.865 1.00 62.12 320 ARG A N 1
ATOM 2400 C CA . ARG A 1 320 ? 5.501 19.818 -15.550 1.00 62.12 320 ARG A CA 1
ATOM 2401 C C . ARG A 1 320 ? 5.341 18.533 -14.733 1.00 62.12 320 ARG A C 1
ATOM 2403 O O . ARG A 1 320 ? 5.771 17.463 -15.157 1.00 62.12 320 ARG A O 1
ATOM 2410 N N . ARG A 1 321 ? 4.715 18.639 -13.558 1.00 70.81 321 ARG A N 1
ATOM 2411 C CA . ARG A 1 321 ? 4.381 17.493 -12.700 1.00 70.81 321 ARG A CA 1
ATOM 2412 C C . ARG A 1 321 ? 2.965 17.002 -13.016 1.00 70.81 321 ARG A C 1
ATOM 2414 O O . ARG A 1 321 ? 2.023 17.796 -13.016 1.00 70.81 321 ARG A O 1
ATOM 2421 N N . ASN A 1 322 ? 2.809 15.701 -13.271 1.00 76.62 322 ASN A N 1
ATOM 2422 C CA . ASN A 1 322 ? 1.499 15.052 -13.347 1.00 76.62 322 ASN A CA 1
ATOM 2423 C C . ASN A 1 322 ? 1.019 14.762 -11.921 1.00 76.62 322 ASN A C 1
ATOM 2425 O O . ASN A 1 322 ? 1.251 13.682 -11.383 1.00 76.62 322 ASN A O 1
ATOM 2429 N N . VAL A 1 323 ? 0.374 15.751 -11.311 1.00 83.19 323 VAL A N 1
ATOM 2430 C CA . VAL A 1 323 ? -0.212 15.624 -9.975 1.00 83.19 323 VAL A CA 1
ATOM 2431 C C . VAL A 1 323 ? -1.716 15.436 -10.117 1.00 83.19 323 VAL A C 1
ATOM 2433 O O . VAL A 1 323 ? -2.394 16.260 -10.735 1.00 83.19 323 VAL A O 1
ATOM 2436 N N . TYR A 1 324 ? -2.233 14.350 -9.550 1.00 84.94 324 TYR A N 1
ATOM 2437 C CA . TYR A 1 324 ? -3.661 14.084 -9.434 1.00 84.94 324 TYR A CA 1
ATOM 2438 C C . TYR A 1 324 ? -4.088 14.346 -7.995 1.00 84.94 324 TYR A C 1
ATOM 2440 O O . TYR A 1 324 ? -3.577 13.726 -7.067 1.00 84.94 324 TYR A O 1
ATOM 2448 N N . GLU A 1 325 ? -5.041 15.248 -7.806 1.00 88.00 325 GLU A N 1
ATOM 2449 C CA . GLU A 1 325 ? -5.535 15.628 -6.485 1.00 88.00 325 GLU A CA 1
ATOM 2450 C C . GLU A 1 325 ? -7.052 15.459 -6.402 1.00 88.00 325 GLU A C 1
ATOM 2452 O O . GLU A 1 325 ? -7.780 15.705 -7.370 1.00 88.00 325 GLU A O 1
ATOM 2457 N N . LYS A 1 326 ? -7.538 15.045 -5.232 1.00 88.88 326 LYS A N 1
ATOM 2458 C CA . LYS A 1 326 ? -8.965 15.005 -4.912 1.00 88.88 326 LYS A CA 1
ATOM 2459 C C . LYS A 1 326 ? -9.172 15.421 -3.467 1.00 88.88 326 LYS A C 1
ATOM 2461 O O . LYS A 1 326 ? -8.556 14.875 -2.557 1.00 88.88 326 LYS A O 1
ATOM 2466 N N . TRP A 1 327 ? -10.088 16.358 -3.268 1.00 88.25 327 TRP A N 1
ATOM 2467 C CA . TRP A 1 327 ? -10.598 16.676 -1.944 1.00 88.25 327 TRP A CA 1
ATOM 2468 C C . TRP A 1 327 ? -11.568 15.585 -1.503 1.00 88.25 327 TRP A C 1
ATOM 2470 O O . TRP A 1 327 ? -12.530 15.265 -2.208 1.00 88.25 327 TRP A O 1
ATOM 2480 N N . VAL A 1 328 ? -11.298 14.999 -0.346 1.00 88.00 328 VAL A N 1
ATOM 2481 C CA . VAL A 1 328 ? -12.108 13.950 0.261 1.00 88.00 328 VAL A CA 1
ATOM 2482 C C . VAL A 1 328 ? -12.813 14.552 1.463 1.00 88.00 328 VAL A C 1
ATOM 2484 O O . VAL A 1 328 ? -12.166 14.981 2.413 1.00 88.00 328 VAL A O 1
ATOM 2487 N N . LYS A 1 329 ? -14.147 14.589 1.416 1.00 88.19 329 LYS A N 1
ATOM 2488 C CA . LYS A 1 329 ? -14.969 14.982 2.562 1.00 88.19 329 LYS A CA 1
ATOM 2489 C C . LYS A 1 329 ? -15.056 13.817 3.541 1.00 88.19 329 LYS A C 1
ATOM 2491 O O . LYS A 1 329 ? -15.366 12.694 3.141 1.00 88.19 329 LYS A O 1
ATOM 2496 N N . LEU A 1 330 ? -14.805 14.099 4.809 1.00 84.81 330 LEU A N 1
ATOM 2497 C CA . LEU A 1 330 ? -14.987 13.165 5.905 1.00 84.81 330 LEU A CA 1
ATOM 2498 C C . LEU A 1 330 ? -16.441 13.240 6.383 1.00 84.81 330 LEU A C 1
ATOM 2500 O O . LEU A 1 330 ? -17.001 14.331 6.482 1.00 84.81 330 LEU A O 1
ATOM 2504 N N . PRO A 1 331 ? -17.085 12.097 6.656 1.00 76.19 331 PRO A N 1
ATOM 2505 C CA . PRO A 1 331 ? -18.526 12.064 6.870 1.00 76.19 331 PRO A CA 1
ATOM 2506 C C . PRO A 1 331 ? -19.002 12.634 8.218 1.00 76.19 331 PRO A C 1
ATOM 2508 O O . PRO A 1 331 ? -20.211 12.671 8.418 1.00 76.19 331 PRO A O 1
ATOM 2511 N N . PHE A 1 332 ? -18.126 13.073 9.137 1.00 64.38 332 PHE A N 1
ATOM 2512 C CA . PHE A 1 332 ? -18.553 13.527 10.468 1.00 64.38 332 PHE A CA 1
ATOM 2513 C C . PHE A 1 332 ? -17.659 14.607 11.088 1.00 64.38 332 PHE A C 1
ATOM 2515 O O . PHE A 1 332 ? -16.450 14.599 10.855 1.00 64.38 332 PHE A O 1
ATOM 2522 N N . PRO A 1 333 ? -18.232 15.483 11.938 1.00 60.12 333 PRO A N 1
ATOM 2523 C CA . PRO A 1 333 ? -17.450 16.342 12.813 1.00 60.12 333 PRO A CA 1
ATOM 2524 C C . PRO A 1 333 ? -16.697 15.482 13.834 1.00 60.12 333 PRO A C 1
ATOM 2526 O O . PRO A 1 333 ? -17.292 14.672 14.548 1.00 60.12 333 PRO A O 1
ATOM 2529 N N . GLN A 1 334 ? -15.377 15.654 13.900 1.00 66.81 334 GLN A N 1
ATOM 2530 C CA . GLN A 1 334 ? -14.573 15.138 15.006 1.00 66.81 334 GLN A CA 1
ATOM 2531 C C . GLN A 1 334 ? -15.100 15.749 16.319 1.00 66.81 334 GLN A C 1
ATOM 2533 O O . GLN A 1 334 ? -15.229 16.974 16.386 1.00 66.81 334 GLN A O 1
ATOM 2538 N N . PRO A 1 335 ? -15.389 14.944 17.360 1.00 66.19 335 PRO A N 1
ATOM 2539 C CA . PRO A 1 335 ? -15.954 15.445 18.617 1.00 66.19 335 PRO A CA 1
ATOM 2540 C C . PRO A 1 335 ? -15.050 16.460 19.334 1.00 66.19 335 PRO A C 1
ATOM 2542 O O . PRO A 1 335 ? -15.533 17.228 20.156 1.00 66.19 335 PRO A O 1
ATOM 2545 N N . GLU A 1 336 ? -13.758 16.494 19.002 1.00 73.12 336 GLU A N 1
ATOM 2546 C CA . GLU A 1 336 ? -12.746 17.288 19.708 1.00 73.12 336 GLU A CA 1
ATOM 2547 C C . GLU A 1 336 ? -12.145 18.415 18.854 1.00 73.12 336 GLU A C 1
ATOM 2549 O O . GLU A 1 336 ? -11.143 19.017 19.232 1.00 73.12 336 GLU A O 1
ATOM 2554 N N . GLY A 1 337 ? -12.705 18.687 17.670 1.00 82.88 337 GLY A N 1
ATOM 2555 C CA . GLY A 1 337 ? -12.232 19.751 16.777 1.00 82.88 337 GLY A CA 1
ATOM 2556 C C . GLY A 1 337 ? -10.846 19.525 16.155 1.00 82.88 337 GLY A C 1
ATOM 2557 O O . GLY A 1 337 ? -10.515 20.211 15.191 1.00 82.88 337 GLY A O 1
ATOM 2558 N N . ARG A 1 338 ? -10.060 18.551 16.630 1.00 91.81 338 ARG A N 1
ATOM 2559 C CA . ARG A 1 338 ? -8.759 18.187 16.056 1.00 91.81 338 ARG A CA 1
ATOM 2560 C C . ARG A 1 338 ? -8.929 17.445 14.722 1.00 91.81 338 ARG A C 1
ATOM 2562 O O . ARG A 1 338 ? -9.868 16.656 14.583 1.00 91.81 338 ARG A O 1
ATOM 2569 N N . PRO A 1 339 ? -8.050 17.687 13.734 1.00 93.44 339 PRO A N 1
ATOM 2570 C CA . PRO A 1 339 ? -8.056 16.928 12.490 1.00 93.44 339 PRO A CA 1
ATOM 2571 C C . PRO A 1 339 ? -7.717 15.453 12.768 1.00 93.44 339 PRO A C 1
ATOM 2573 O O . PRO A 1 339 ? -6.895 15.193 13.644 1.00 93.44 339 PRO A O 1
ATOM 2576 N N . PRO A 1 340 ? -8.324 14.482 12.059 1.00 95.00 340 PRO A N 1
ATOM 2577 C CA . PRO A 1 340 ? -7.942 13.075 12.184 1.00 95.00 340 PRO A CA 1
ATOM 2578 C C . PRO A 1 340 ? -6.484 12.838 11.802 1.00 95.00 340 PRO A C 1
ATOM 2580 O O . PRO A 1 340 ? -5.902 13.581 11.015 1.00 95.00 340 PRO A O 1
ATOM 2583 N N . GLU A 1 341 ? -5.943 11.716 12.257 1.00 96.00 341 GLU A N 1
ATOM 2584 C CA . GLU A 1 341 ? -4.745 11.142 11.653 1.00 96.00 341 GLU A CA 1
ATOM 2585 C C . GLU A 1 341 ? -5.164 10.313 10.434 1.00 96.00 341 GLU A C 1
ATOM 2587 O O . GLU A 1 341 ? -6.144 9.560 10.485 1.00 96.00 341 GLU A O 1
ATOM 2592 N N . ILE A 1 342 ? -4.463 10.494 9.311 1.00 96.81 342 ILE A N 1
ATOM 2593 C CA . ILE A 1 342 ? -4.755 9.810 8.049 1.00 96.81 342 ILE A CA 1
ATOM 2594 C C . ILE A 1 342 ? -3.459 9.267 7.466 1.00 96.81 342 ILE A C 1
ATOM 2596 O O . ILE A 1 342 ? -2.512 10.019 7.246 1.00 96.81 342 ILE A O 1
ATOM 2600 N N . ILE A 1 343 ? -3.464 7.982 7.127 1.00 97.31 343 ILE A N 1
ATOM 2601 C CA . ILE A 1 343 ? -2.401 7.344 6.348 1.00 97.31 343 ILE A CA 1
ATOM 2602 C C . ILE A 1 343 ? -2.954 6.804 5.034 1.00 97.31 343 ILE A C 1
ATOM 2604 O O . ILE A 1 343 ? -4.149 6.507 4.909 1.00 97.31 343 ILE A O 1
ATOM 2608 N N . CYS A 1 344 ? -2.081 6.666 4.042 1.00 97.69 344 CYS A N 1
ATOM 2609 C CA . CYS A 1 344 ? -2.443 6.172 2.722 1.00 97.69 344 CYS A CA 1
ATOM 2610 C C . CYS A 1 344 ? -1.344 5.310 2.108 1.00 97.69 344 CYS A C 1
ATOM 2612 O O . CYS A 1 344 ? -0.170 5.455 2.425 1.00 97.69 344 CYS A O 1
ATOM 2614 N N . TRP A 1 345 ? -1.736 4.450 1.174 1.00 96.75 345 TRP A N 1
ATOM 2615 C CA . TRP A 1 345 ? -0.857 3.465 0.553 1.00 96.75 345 TRP A CA 1
ATOM 2616 C C . TRP A 1 345 ? -1.273 3.222 -0.888 1.00 96.75 345 TRP A C 1
ATOM 2618 O O . TRP A 1 345 ? -2.451 3.331 -1.231 1.00 96.75 345 TRP A O 1
ATOM 2628 N N . LEU A 1 346 ? -0.316 2.839 -1.723 1.00 98.00 346 LEU A N 1
ATOM 2629 C CA . LEU A 1 346 ? -0.536 2.451 -3.105 1.00 98.00 346 LEU A CA 1
ATOM 2630 C C . LEU A 1 346 ? -1.185 1.070 -3.176 1.00 98.00 346 LEU A C 1
ATOM 2632 O O . LEU A 1 346 ? -0.650 0.082 -2.678 1.00 98.00 346 LEU A O 1
ATOM 2636 N N . ASN A 1 347 ? -2.319 0.992 -3.867 1.00 97.69 347 ASN A N 1
ATOM 2637 C CA . ASN A 1 347 ? -2.999 -0.271 -4.159 1.00 97.69 347 ASN A CA 1
ATOM 2638 C C . ASN A 1 347 ? -3.139 -0.540 -5.664 1.00 97.69 347 ASN A C 1
ATOM 2640 O O . ASN A 1 347 ? -3.528 -1.634 -6.066 1.00 97.69 347 ASN A O 1
ATOM 2644 N N . ARG A 1 348 ? -2.779 0.435 -6.509 1.00 96.94 348 ARG A N 1
ATOM 2645 C CA . ARG A 1 348 ? -2.595 0.231 -7.947 1.00 96.94 348 ARG A CA 1
ATOM 2646 C C . ARG A 1 348 ? -1.475 1.099 -8.496 1.00 96.94 348 ARG A C 1
ATOM 2648 O O . ARG A 1 348 ? -1.416 2.294 -8.211 1.00 96.94 348 ARG A O 1
ATOM 2655 N N . VAL A 1 349 ? -0.681 0.512 -9.382 1.00 95.81 349 VAL A N 1
ATOM 2656 C CA . VAL A 1 349 ? 0.378 1.156 -10.159 1.00 95.81 349 VAL A CA 1
ATOM 2657 C C . VAL A 1 349 ? 0.113 0.905 -11.645 1.00 95.81 349 VAL A C 1
ATOM 2659 O O . VAL A 1 349 ? -0.207 -0.214 -12.040 1.00 95.81 349 VAL A O 1
ATOM 2662 N N . ASN A 1 350 ? 0.203 1.937 -12.481 1.00 93.31 350 ASN A N 1
ATOM 2663 C CA . ASN A 1 350 ? 0.056 1.833 -13.933 1.00 93.31 350 ASN A CA 1
ATOM 2664 C C . ASN A 1 350 ? 1.012 2.803 -14.629 1.00 93.31 350 ASN A C 1
ATOM 2666 O O . ASN A 1 350 ? 0.702 3.982 -14.821 1.00 93.31 350 ASN A O 1
ATOM 2670 N N . PHE A 1 351 ? 2.160 2.275 -15.034 1.00 90.19 351 PHE A N 1
ATOM 2671 C CA . PHE A 1 351 ? 3.091 2.936 -15.927 1.00 90.19 351 PHE A CA 1
ATOM 2672 C C . PHE A 1 351 ? 2.838 2.446 -17.360 1.00 90.19 351 PHE A C 1
ATOM 2674 O O . PHE A 1 351 ? 2.922 1.239 -17.601 1.00 90.19 351 PHE A O 1
ATOM 2681 N N . PRO A 1 352 ? 2.511 3.337 -18.312 1.00 85.81 352 PRO A N 1
ATOM 2682 C CA . PRO A 1 352 ? 2.375 2.971 -19.715 1.00 85.81 352 PRO A CA 1
ATOM 2683 C C . PRO A 1 352 ? 3.721 2.548 -20.309 1.00 85.81 352 PRO A C 1
ATOM 2685 O O . PRO A 1 352 ? 4.782 2.791 -19.723 1.00 85.81 352 PRO A O 1
ATOM 2688 N N . ALA A 1 353 ? 3.662 1.934 -21.491 1.00 81.75 353 ALA A N 1
ATOM 2689 C CA . ALA A 1 353 ? 4.846 1.698 -22.301 1.00 81.75 353 ALA A CA 1
ATOM 2690 C C . ALA A 1 353 ? 5.561 3.029 -22.572 1.00 81.75 353 ALA A C 1
ATOM 2692 O O . ALA A 1 353 ? 4.905 4.039 -22.840 1.00 81.75 353 ALA A O 1
ATOM 2693 N N . ARG A 1 354 ? 6.894 3.047 -22.529 1.00 74.94 354 ARG A N 1
ATOM 2694 C CA . ARG A 1 354 ? 7.674 4.242 -22.881 1.00 74.94 354 ARG A CA 1
ATOM 2695 C C . ARG A 1 354 ? 8.693 3.928 -23.957 1.00 74.94 354 ARG A C 1
ATOM 2697 O O . ARG A 1 354 ? 9.147 2.802 -24.097 1.00 74.94 354 ARG A O 1
ATOM 2704 N N . ARG A 1 355 ? 9.112 4.938 -24.712 1.00 73.38 355 ARG A N 1
ATOM 2705 C CA . ARG A 1 355 ? 10.254 4.775 -25.626 1.00 73.38 355 ARG A CA 1
ATOM 2706 C C . ARG A 1 355 ? 11.549 4.789 -24.817 1.00 73.38 355 ARG A C 1
ATOM 2708 O O . ARG A 1 355 ? 11.669 5.582 -23.886 1.00 73.38 355 ARG A O 1
ATOM 2715 N N . ARG A 1 356 ? 12.554 3.995 -25.189 1.00 68.88 356 ARG A N 1
ATOM 2716 C CA . ARG A 1 356 ? 13.875 3.992 -24.527 1.00 68.88 356 ARG A CA 1
ATOM 2717 C C . ARG A 1 356 ? 14.559 5.360 -24.548 1.00 68.88 356 ARG A C 1
ATOM 2719 O O . ARG A 1 356 ? 15.362 5.654 -23.665 1.00 68.88 356 ARG A O 1
ATOM 2726 N N . SER A 1 357 ? 14.223 6.231 -25.500 1.00 65.31 357 SER A N 1
ATOM 2727 C CA . SER A 1 357 ? 14.697 7.621 -25.520 1.00 65.31 357 SER A CA 1
ATOM 2728 C C . SER A 1 357 ? 14.210 8.448 -24.320 1.00 65.31 357 SER A C 1
ATOM 2730 O O . SER A 1 357 ? 14.837 9.437 -23.949 1.00 65.31 357 SER A O 1
ATOM 2732 N N . GLU A 1 358 ? 13.099 8.066 -23.687 1.00 70.94 358 GLU A N 1
ATOM 2733 C CA . GLU A 1 358 ? 12.542 8.759 -22.526 1.00 70.94 358 GLU A CA 1
ATOM 2734 C C . GLU A 1 358 ? 13.256 8.269 -21.254 1.00 70.94 358 GLU A C 1
ATOM 2736 O O . GLU A 1 358 ? 12.809 7.354 -20.561 1.00 70.94 358 GLU A O 1
ATOM 2741 N N . ARG A 1 359 ? 14.407 8.885 -20.942 1.00 66.75 359 ARG A N 1
ATOM 2742 C CA . ARG A 1 359 ? 15.263 8.562 -19.780 1.00 66.75 359 ARG A CA 1
ATOM 2743 C C . ARG A 1 359 ? 14.705 8.949 -18.407 1.00 66.75 359 ARG A C 1
ATOM 2745 O O . ARG A 1 359 ? 15.465 9.262 -17.499 1.00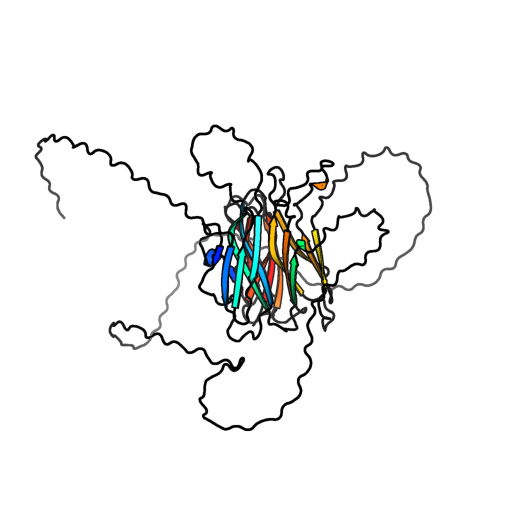 66.75 359 ARG A O 1
ATOM 2752 N N . ARG A 1 360 ? 13.386 8.993 -18.236 1.00 77.31 360 ARG A N 1
ATOM 2753 C CA . ARG A 1 360 ? 12.808 9.475 -16.976 1.00 77.31 360 ARG A CA 1
ATOM 2754 C C . ARG A 1 360 ? 12.580 8.327 -15.995 1.00 77.31 360 ARG A C 1
ATOM 2756 O O . ARG A 1 360 ? 12.075 7.288 -16.427 1.00 77.31 360 ARG A O 1
ATOM 2763 N N . PRO A 1 361 ? 12.870 8.519 -14.702 1.00 82.06 361 PRO A N 1
ATOM 2764 C CA . PRO A 1 361 ? 12.570 7.518 -13.691 1.00 82.06 361 PRO A CA 1
ATOM 2765 C C . PRO A 1 361 ? 11.063 7.233 -13.598 1.00 82.06 361 PRO A C 1
ATOM 2767 O O . PRO A 1 361 ? 10.207 7.954 -14.140 1.00 82.06 361 PRO A O 1
ATOM 2770 N N . ARG A 1 362 ? 10.735 6.128 -12.937 1.00 89.06 362 ARG A N 1
ATOM 2771 C CA . ARG A 1 362 ? 9.382 5.750 -12.542 1.00 89.06 362 ARG A CA 1
ATOM 2772 C C . ARG A 1 362 ? 9.166 6.267 -11.125 1.00 89.06 362 ARG A C 1
ATOM 2774 O O . ARG A 1 362 ? 9.478 5.576 -10.162 1.00 89.06 362 ARG A O 1
ATOM 2781 N N . ARG A 1 363 ? 8.631 7.483 -11.018 1.00 92.94 363 ARG A N 1
ATOM 2782 C CA . ARG A 1 363 ? 8.256 8.077 -9.737 1.00 92.94 363 ARG A CA 1
ATOM 2783 C C . ARG A 1 363 ? 6.746 8.016 -9.553 1.00 92.94 363 ARG A C 1
ATOM 2785 O O . ARG A 1 363 ? 5.982 8.410 -10.438 1.00 92.94 363 ARG A O 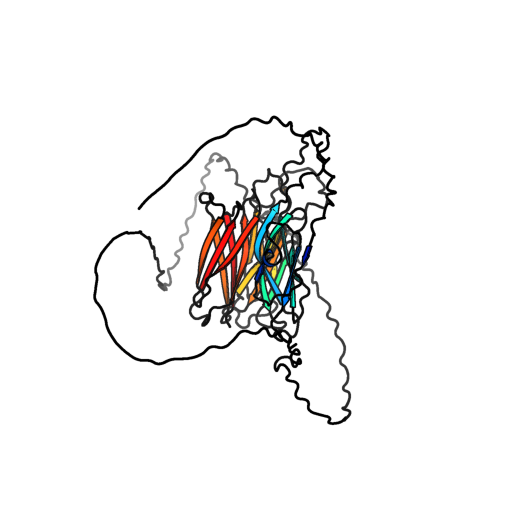1
ATOM 2792 N N . LEU A 1 364 ? 6.327 7.499 -8.409 1.00 94.50 364 LEU A N 1
ATOM 2793 C CA . LEU A 1 364 ? 4.943 7.505 -7.969 1.00 94.50 364 LEU A CA 1
ATOM 2794 C C . LEU A 1 364 ? 4.904 7.716 -6.462 1.00 94.50 364 LEU A C 1
ATOM 2796 O O . LEU A 1 364 ? 5.608 7.032 -5.729 1.00 94.50 364 LEU A O 1
ATOM 2800 N N . PHE A 1 365 ? 4.059 8.631 -6.007 1.00 95.19 365 PHE A N 1
ATOM 2801 C CA . PHE A 1 365 ? 3.925 8.951 -4.595 1.00 95.19 365 PHE A CA 1
ATOM 2802 C C . PHE A 1 365 ? 2.471 9.262 -4.243 1.00 95.19 365 PHE A C 1
ATOM 2804 O O . PHE A 1 365 ? 1.792 10.015 -4.942 1.00 95.19 365 PHE A O 1
ATOM 2811 N N . ALA A 1 366 ? 1.989 8.669 -3.160 1.00 96.56 366 ALA A N 1
ATOM 2812 C CA . ALA A 1 366 ? 0.693 8.896 -2.555 1.00 96.56 366 ALA A CA 1
ATOM 2813 C C . ALA A 1 366 ? 0.899 9.580 -1.208 1.00 96.56 366 ALA A C 1
ATOM 2815 O O . ALA A 1 366 ? 1.623 9.078 -0.352 1.00 96.56 366 ALA A O 1
ATOM 2816 N N . LYS A 1 367 ? 0.231 10.714 -1.014 1.00 96.69 367 LYS A N 1
ATOM 2817 C CA . LYS A 1 367 ? 0.206 11.401 0.275 1.00 96.69 367 LYS A CA 1
ATOM 2818 C C . LYS A 1 367 ? -1.142 12.036 0.548 1.00 96.69 367 LYS A C 1
ATOM 2820 O O . LYS A 1 367 ? -1.957 12.263 -0.352 1.00 96.69 367 LYS A O 1
ATOM 2825 N N . VAL A 1 368 ? -1.328 12.376 1.811 1.00 96.69 368 VAL A N 1
ATOM 2826 C CA . VAL A 1 368 ? -2.448 13.160 2.303 1.00 96.69 368 VAL A CA 1
ATOM 2827 C C . VAL A 1 368 ? -1.925 14.520 2.760 1.00 96.69 368 VAL A C 1
ATOM 2829 O O . VAL A 1 368 ? -0.891 14.611 3.411 1.00 96.69 368 VAL A O 1
ATOM 2832 N N . GLU A 1 369 ? -2.620 15.586 2.378 1.00 95.81 369 GLU A N 1
ATOM 2833 C CA . GLU A 1 369 ? -2.276 16.968 2.719 1.00 95.81 369 GLU A CA 1
ATOM 2834 C C . GLU A 1 369 ? -3.511 17.736 3.182 1.00 95.81 369 GLU A C 1
ATOM 2836 O O . GLU A 1 369 ? -4.637 17.348 2.869 1.00 95.81 369 GLU A O 1
ATOM 2841 N N . GLY A 1 370 ? -3.298 18.860 3.875 1.00 94.38 370 GLY A N 1
ATOM 2842 C CA . GLY A 1 370 ? -4.383 19.759 4.279 1.00 94.38 370 GLY A CA 1
ATOM 2843 C C . GLY A 1 370 ? -5.467 19.023 5.059 1.00 94.38 370 GLY A C 1
ATOM 2844 O O . GLY A 1 370 ? -6.636 19.094 4.690 1.00 94.38 370 GLY A O 1
ATOM 2845 N N . VAL A 1 371 ? -5.060 18.226 6.052 1.00 95.38 371 VAL A N 1
ATOM 2846 C CA . VAL A 1 371 ? -6.002 17.466 6.872 1.00 95.38 371 VAL A CA 1
ATOM 2847 C C . VAL A 1 371 ? -6.698 18.423 7.822 1.00 95.38 371 VAL A C 1
ATOM 2849 O O . VAL A 1 371 ? -6.081 19.005 8.709 1.00 95.38 371 VAL A O 1
ATOM 2852 N N . GLU A 1 372 ? -7.997 18.559 7.625 1.00 93.19 372 GLU A N 1
ATOM 2853 C CA . GLU A 1 372 ? -8.900 19.325 8.463 1.00 93.19 372 GLU A CA 1
ATOM 2854 C C . GLU A 1 372 ? -9.936 18.390 9.093 1.00 93.19 372 GLU A C 1
ATOM 2856 O O . GLU A 1 372 ? -10.120 17.238 8.690 1.00 93.19 372 GLU A O 1
ATOM 2861 N N . SER A 1 373 ? -10.684 18.894 10.070 1.00 90.75 373 SER A N 1
ATOM 2862 C CA . SER A 1 373 ? -11.671 18.104 10.817 1.00 90.75 373 SER A CA 1
ATOM 2863 C C . SER A 1 373 ? -12.828 17.584 9.950 1.00 90.75 373 SER A C 1
ATOM 2865 O O . SER A 1 373 ? -13.549 16.686 10.376 1.00 90.75 373 SER A O 1
ATOM 2867 N N . SER A 1 374 ? -13.019 18.135 8.744 1.00 89.81 374 SER A N 1
ATOM 2868 C CA . SER A 1 374 ? -14.110 17.781 7.823 1.00 89.81 374 SER A CA 1
ATOM 2869 C C . SER A 1 374 ? -13.650 17.235 6.474 1.00 89.81 374 SER A C 1
ATOM 2871 O O . SER A 1 374 ? -14.471 16.711 5.718 1.00 89.81 374 SER A O 1
ATOM 2873 N N . HIS A 1 375 ? -12.373 17.368 6.123 1.00 93.69 375 HIS A N 1
ATOM 2874 C CA . HIS A 1 375 ? -11.877 16.959 4.817 1.00 93.69 375 HIS A CA 1
ATOM 2875 C C . HIS A 1 375 ? -10.352 16.878 4.785 1.00 93.69 375 HIS A C 1
ATOM 2877 O O . HIS A 1 375 ? -9.666 17.349 5.682 1.00 93.69 375 HIS A O 1
ATOM 2883 N N . PHE A 1 376 ? -9.824 16.291 3.720 1.00 95.38 376 PHE A N 1
ATOM 2884 C CA . PHE A 1 376 ? -8.398 16.313 3.417 1.00 95.38 376 PHE A CA 1
ATOM 2885 C C . PHE A 1 376 ? -8.172 16.278 1.907 1.00 95.38 376 PHE A C 1
ATOM 2887 O O . PHE A 1 376 ? -9.082 15.965 1.128 1.00 95.38 376 PHE A O 1
ATOM 2894 N N . ARG A 1 377 ? -6.948 16.575 1.476 1.00 95.12 377 ARG A N 1
ATOM 2895 C CA . ARG A 1 377 ? -6.519 16.458 0.083 1.00 95.12 377 ARG A CA 1
ATOM 2896 C C . ARG A 1 377 ? -5.736 15.163 -0.118 1.00 95.12 377 ARG A C 1
ATOM 2898 O O . ARG A 1 377 ? -4.636 15.007 0.399 1.00 95.12 377 ARG A O 1
ATOM 2905 N N . ALA A 1 378 ? -6.293 14.247 -0.905 1.00 94.62 378 ALA A N 1
ATOM 2906 C CA . ALA A 1 378 ? -5.594 13.057 -1.375 1.00 94.62 378 ALA A CA 1
ATOM 2907 C C . ALA A 1 378 ? -4.784 13.417 -2.630 1.00 94.62 378 ALA A C 1
ATOM 2909 O O . ALA A 1 378 ? -5.358 13.901 -3.611 1.00 94.62 378 ALA A O 1
ATOM 2910 N N . VAL A 1 379 ? -3.470 13.189 -2.607 1.00 94.44 379 VAL A N 1
ATOM 2911 C CA . VAL A 1 379 ? -2.548 13.532 -3.699 1.00 94.44 379 VAL A CA 1
ATOM 2912 C C . VAL A 1 379 ? -1.839 12.282 -4.212 1.00 94.44 379 VAL A C 1
ATOM 2914 O O . VAL A 1 379 ? -1.151 11.599 -3.460 1.00 94.44 379 VAL A O 1
ATOM 2917 N N . LEU A 1 380 ? -1.987 12.005 -5.507 1.00 93.75 380 LEU A N 1
ATOM 2918 C CA . LEU A 1 380 ? -1.166 11.058 -6.261 1.00 93.75 380 LEU A CA 1
ATOM 2919 C C . LEU A 1 380 ? -0.238 11.857 -7.180 1.00 93.75 380 LEU A C 1
ATOM 2921 O O . LEU A 1 380 ? -0.674 12.402 -8.196 1.00 93.75 380 LEU A O 1
ATOM 2925 N N . ASP A 1 381 ? 1.036 11.936 -6.822 1.00 91.38 381 ASP A N 1
ATOM 2926 C CA . ASP A 1 381 ? 2.080 12.538 -7.643 1.00 91.38 381 ASP A CA 1
ATOM 2927 C C . ASP A 1 381 ? 2.731 11.451 -8.506 1.00 91.38 381 ASP A C 1
ATOM 2929 O O . ASP A 1 381 ? 3.437 10.576 -8.010 1.00 91.38 381 ASP A O 1
ATOM 2933 N N . ALA A 1 382 ? 2.470 11.501 -9.811 1.00 87.12 382 ALA A N 1
ATOM 2934 C CA . ALA A 1 382 ? 3.124 10.671 -10.816 1.00 87.12 382 ALA A CA 1
ATOM 2935 C C . ALA A 1 382 ? 4.060 11.534 -11.681 1.00 87.12 382 ALA A C 1
ATOM 2937 O O . ALA A 1 382 ? 4.028 11.495 -12.917 1.00 87.12 382 ALA A O 1
ATOM 2938 N N . SER A 1 383 ? 4.831 12.415 -11.040 1.00 74.25 383 SER A N 1
ATOM 2939 C CA . SER A 1 383 ? 5.844 13.244 -11.692 1.00 74.25 383 SER A CA 1
ATOM 2940 C C . SER A 1 383 ? 6.925 12.394 -12.367 1.00 74.25 383 SER A C 1
ATOM 2942 O O . SER A 1 383 ? 7.132 11.227 -12.065 1.00 74.25 383 SER A O 1
ATOM 2944 N N . GLY A 1 384 ? 7.566 12.962 -13.389 1.00 65.25 384 GLY A N 1
ATOM 2945 C CA . GLY A 1 384 ? 8.518 12.234 -14.234 1.00 65.25 384 GLY A CA 1
ATOM 2946 C C . GLY A 1 384 ? 7.894 11.525 -15.439 1.00 65.25 384 GLY A C 1
ATOM 2947 O O . GLY A 1 384 ? 8.643 10.994 -16.255 1.00 65.25 384 GLY A O 1
ATOM 2948 N N . LEU A 1 385 ? 6.563 11.565 -15.612 1.00 59.78 385 LEU A N 1
ATOM 2949 C CA . LEU A 1 385 ? 5.891 10.684 -16.572 1.00 59.78 385 LEU A CA 1
ATOM 2950 C C . LEU A 1 385 ? 5.344 11.260 -17.886 1.00 59.78 385 LEU A C 1
ATOM 2952 O O . LEU A 1 385 ? 5.102 10.460 -18.773 1.00 59.78 385 LEU A O 1
ATOM 2956 N N . ASP A 1 386 ? 5.222 12.574 -18.084 1.00 56.03 386 ASP A N 1
ATOM 2957 C CA . ASP A 1 386 ? 4.926 13.135 -19.417 1.00 56.03 386 ASP A CA 1
ATOM 2958 C C . ASP A 1 386 ? 5.438 14.568 -19.550 1.00 56.03 386 ASP A C 1
ATOM 2960 O O . ASP A 1 386 ? 5.126 15.425 -18.728 1.00 56.03 386 ASP A O 1
ATOM 2964 N N . ASP A 1 387 ? 6.155 14.853 -20.635 1.00 51.59 387 ASP A N 1
ATOM 2965 C CA . ASP A 1 387 ? 6.285 16.217 -21.172 1.00 51.59 387 ASP A CA 1
ATOM 2966 C C . ASP A 1 387 ? 6.114 16.222 -22.698 1.00 51.59 387 ASP A C 1
ATOM 2968 O O . ASP A 1 387 ? 6.723 17.000 -23.426 1.00 51.59 387 ASP A O 1
ATOM 2972 N N . ARG A 1 388 ? 5.275 15.313 -23.218 1.00 55.69 388 ARG A N 1
ATOM 2973 C CA . ARG A 1 388 ? 4.969 15.256 -24.656 1.00 55.69 388 ARG A CA 1
ATOM 2974 C C . ARG A 1 388 ? 4.156 16.450 -25.160 1.00 55.69 388 ARG A C 1
ATOM 2976 O O . ARG A 1 388 ? 3.997 16.595 -26.364 1.00 55.69 388 ARG A O 1
ATOM 2983 N N . THR A 1 389 ? 3.685 17.340 -24.285 1.00 53.44 389 THR A N 1
ATOM 2984 C CA . THR A 1 389 ? 2.873 18.494 -24.703 1.00 53.44 389 THR A CA 1
ATOM 2985 C C . THR A 1 389 ? 3.640 19.605 -25.423 1.00 53.44 389 THR A C 1
ATOM 2987 O O . THR A 1 389 ? 2.987 20.503 -25.944 1.00 53.44 389 THR A O 1
ATOM 2990 N N . ASP A 1 390 ? 4.976 19.568 -25.473 1.00 51.31 390 ASP A N 1
ATOM 2991 C CA . ASP A 1 390 ? 5.768 20.643 -26.094 1.00 51.31 390 ASP A CA 1
ATOM 2992 C C . ASP A 1 390 ? 6.286 20.317 -27.511 1.00 51.31 390 ASP A C 1
ATOM 2994 O O . ASP A 1 390 ? 6.889 21.182 -28.145 1.00 51.31 390 ASP A O 1
ATOM 2998 N N . ARG A 1 391 ? 5.993 19.134 -28.079 1.00 52.03 391 ARG A N 1
ATOM 2999 C CA . ARG A 1 391 ? 6.146 18.937 -29.533 1.00 52.03 391 ARG A CA 1
ATOM 3000 C C . ARG A 1 391 ? 4.870 19.394 -30.227 1.00 52.03 391 ARG A C 1
ATOM 3002 O O . ARG A 1 391 ? 3.927 18.631 -30.395 1.00 52.03 391 ARG A O 1
ATOM 3009 N N . GLY A 1 392 ? 4.840 20.682 -30.554 1.00 48.41 392 GLY A N 1
ATOM 3010 C CA . GLY A 1 392 ? 3.776 21.282 -31.341 1.00 48.41 392 GLY A CA 1
ATOM 3011 C C . GLY A 1 392 ? 3.569 20.545 -32.665 1.00 48.41 392 GLY A C 1
ATOM 3012 O O . GLY A 1 392 ? 4.526 20.294 -33.390 1.00 48.41 392 GLY A O 1
ATOM 3013 N N . GLY A 1 393 ? 2.304 20.247 -32.956 1.00 48.56 393 GLY A N 1
ATOM 3014 C CA . GLY A 1 393 ? 1.803 20.094 -34.317 1.00 48.56 393 GLY A CA 1
ATOM 3015 C C . GLY A 1 393 ? 2.133 18.785 -35.019 1.00 48.56 393 GLY A C 1
ATOM 3016 O O . GLY A 1 393 ? 2.837 18.807 -36.016 1.00 48.56 393 GLY A O 1
ATOM 3017 N N . MET A 1 394 ? 1.555 17.671 -34.573 1.00 51.84 394 MET A N 1
ATOM 3018 C CA . MET A 1 394 ? 1.007 16.691 -35.516 1.00 51.84 394 MET A CA 1
ATOM 3019 C C . MET A 1 394 ? -0.109 15.905 -34.830 1.00 51.84 394 MET A C 1
ATOM 3021 O O . MET A 1 394 ? 0.099 15.331 -33.760 1.00 51.84 394 MET A O 1
ATOM 3025 N N . ASP A 1 395 ? -1.285 15.910 -35.455 1.00 52.75 395 ASP A N 1
ATOM 3026 C CA . ASP A 1 395 ? -2.504 15.203 -35.060 1.00 52.75 395 ASP A CA 1
ATOM 3027 C C . ASP A 1 395 ? -2.336 13.681 -35.186 1.00 52.75 395 ASP A C 1
ATOM 3029 O O . ASP A 1 395 ? -3.010 13.007 -35.966 1.00 52.75 395 ASP A O 1
ATOM 3033 N N . HIS A 1 396 ? -1.410 13.100 -34.426 1.00 52.34 396 HIS A N 1
ATOM 3034 C CA . HIS A 1 396 ? -1.400 11.662 -34.230 1.00 52.34 396 HIS A CA 1
ATOM 3035 C C . HIS A 1 396 ? -2.576 11.317 -33.329 1.00 52.34 396 HIS A C 1
ATOM 3037 O O . HIS A 1 396 ? -2.486 11.458 -32.115 1.00 52.34 396 HIS A O 1
ATOM 3043 N N . ASN A 1 397 ? -3.681 10.907 -33.956 1.00 45.62 397 ASN A N 1
ATOM 3044 C CA . ASN A 1 397 ? -4.804 10.254 -33.304 1.00 45.62 397 ASN A CA 1
ATOM 3045 C C . ASN A 1 397 ? -4.271 8.969 -32.651 1.00 45.62 397 ASN A C 1
ATOM 3047 O O . ASN A 1 397 ? -3.943 8.019 -33.371 1.00 45.62 397 ASN A O 1
ATOM 3051 N N . PRO A 1 398 ? -4.089 8.940 -31.326 1.00 50.56 398 PRO A N 1
ATOM 3052 C CA . PRO A 1 398 ? -3.528 7.770 -30.694 1.00 50.56 398 PRO A CA 1
ATOM 3053 C C . PRO A 1 398 ? -4.569 6.656 -30.723 1.00 50.56 398 PRO A C 1
ATOM 3055 O O . PRO A 1 398 ? -5.706 6.830 -30.284 1.00 50.56 398 PRO A O 1
ATOM 3058 N N . SER A 1 399 ? -4.197 5.501 -31.270 1.00 46.81 399 SER A N 1
ATOM 3059 C CA . SER A 1 399 ? -5.038 4.309 -31.207 1.00 46.81 399 SER A CA 1
ATOM 3060 C C . SER A 1 399 ? -5.338 3.978 -29.741 1.00 46.81 399 SER A C 1
ATOM 3062 O O . SER A 1 399 ? -4.420 3.872 -28.925 1.00 46.81 399 SER A O 1
ATOM 3064 N N . PHE A 1 400 ? -6.622 3.809 -29.430 1.00 47.00 400 PHE A N 1
ATOM 3065 C CA . PHE A 1 400 ? -7.204 3.742 -28.085 1.00 47.00 400 PHE A CA 1
ATOM 3066 C C . PHE A 1 400 ? -6.660 2.640 -27.153 1.00 47.00 400 PHE A C 1
ATOM 3068 O O . PHE A 1 400 ? -6.919 2.693 -25.951 1.00 47.00 400 PHE A O 1
ATOM 3075 N N . ASP A 1 401 ? -5.893 1.671 -27.656 1.00 48.28 401 ASP A N 1
ATOM 3076 C CA . ASP A 1 401 ? -5.589 0.449 -26.903 1.00 48.28 401 ASP A CA 1
ATOM 3077 C C . ASP A 1 401 ? -4.273 0.475 -26.099 1.00 48.28 401 ASP A C 1
ATOM 3079 O O . ASP A 1 401 ? -4.085 -0.379 -25.231 1.00 48.28 401 ASP A O 1
ATOM 3083 N N . ASP A 1 402 ? -3.390 1.467 -26.296 1.00 52.88 402 ASP A N 1
ATOM 3084 C CA . ASP A 1 402 ? -2.094 1.531 -25.581 1.00 52.88 402 ASP A CA 1
ATOM 3085 C C . ASP A 1 402 ? -1.845 2.831 -24.787 1.00 52.88 402 ASP A C 1
ATOM 3087 O O . ASP A 1 402 ? -0.921 2.908 -23.974 1.00 52.88 402 ASP A O 1
ATOM 3091 N N . GLU A 1 403 ? -2.717 3.836 -24.914 1.00 55.09 403 GLU A N 1
ATOM 3092 C CA . GLU A 1 403 ? -2.589 5.127 -24.221 1.00 55.09 403 GLU A CA 1
ATOM 3093 C C . GLU A 1 403 ? -3.415 5.220 -22.934 1.00 55.09 403 GLU A C 1
ATOM 3095 O O . GLU A 1 403 ? -4.075 6.223 -22.657 1.00 55.09 403 GLU A O 1
ATOM 3100 N N . SER A 1 404 ? -3.374 4.191 -22.083 1.00 63.47 404 SER A N 1
ATOM 3101 C CA . SER A 1 404 ? -3.863 4.414 -20.722 1.00 63.47 404 SER A CA 1
ATOM 3102 C C . SER A 1 404 ? -2.955 5.462 -20.074 1.00 63.47 404 SER A C 1
ATOM 3104 O O . SER A 1 404 ? -1.768 5.175 -19.885 1.00 63.47 404 SER A O 1
ATOM 3106 N N . PRO A 1 405 ? -3.480 6.636 -19.669 1.00 67.94 405 PRO A N 1
ATOM 3107 C CA . PRO A 1 405 ? -2.681 7.599 -18.947 1.00 67.94 405 PRO A CA 1
ATOM 3108 C C . PRO A 1 405 ? -2.151 6.934 -17.685 1.00 67.94 405 PRO A C 1
ATOM 3110 O O . PRO A 1 405 ? -2.776 6.041 -17.097 1.00 67.94 405 PRO A O 1
ATOM 3113 N N . VAL A 1 406 ? -0.982 7.409 -17.295 1.00 78.69 406 VAL A N 1
ATOM 3114 C CA . VA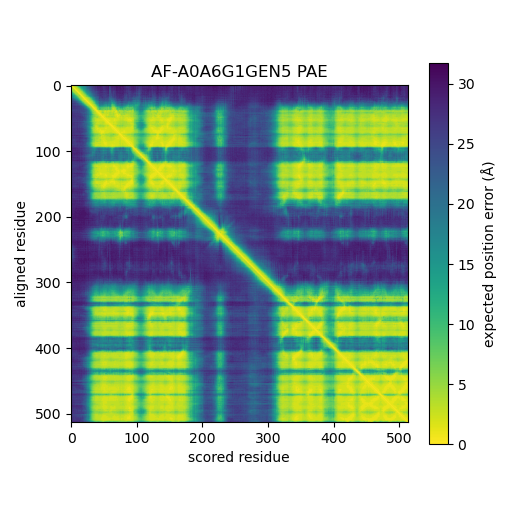L A 1 406 ? -0.306 7.084 -16.047 1.00 78.69 406 VAL A CA 1
ATOM 3115 C C . VAL A 1 406 ? -1.309 7.083 -14.922 1.00 78.69 406 VAL A C 1
ATOM 3117 O O . VAL A 1 406 ? -1.945 8.100 -14.628 1.00 78.69 406 VAL A O 1
ATOM 3120 N N . GLY A 1 407 ? -1.483 5.909 -14.342 1.00 87.25 407 GLY A N 1
ATOM 3121 C CA . GLY A 1 407 ? -2.540 5.652 -13.397 1.00 87.25 407 GLY A CA 1
ATOM 3122 C C . GLY A 1 407 ? -1.967 5.208 -12.072 1.00 87.25 407 GLY A C 1
ATOM 3123 O O . GLY A 1 407 ? -1.038 4.412 -12.019 1.00 87.25 407 GLY A O 1
ATOM 3124 N N . ALA A 1 408 ? -2.594 5.639 -10.996 1.00 94.31 408 ALA A N 1
ATOM 3125 C CA . ALA A 1 408 ? -2.392 5.025 -9.702 1.00 94.31 408 ALA A CA 1
ATOM 3126 C C . ALA A 1 408 ? -3.703 5.043 -8.937 1.00 94.31 408 ALA A C 1
ATOM 3128 O O . ALA A 1 408 ? -4.621 5.809 -9.251 1.00 94.31 408 ALA A O 1
ATOM 3129 N N . SER A 1 409 ? -3.800 4.177 -7.945 1.00 95.88 409 SER A N 1
ATOM 3130 C CA . SER A 1 409 ? -4.761 4.381 -6.879 1.00 95.88 409 SER A CA 1
ATOM 3131 C C . SER A 1 409 ? -4.085 4.213 -5.538 1.00 95.88 409 SER A C 1
ATOM 3133 O O . SER A 1 409 ? -3.118 3.459 -5.400 1.00 95.88 409 SER A O 1
ATOM 3135 N N . MET A 1 410 ? -4.624 4.936 -4.570 1.00 96.81 410 MET A N 1
ATOM 3136 C CA . MET A 1 410 ? -4.309 4.753 -3.170 1.00 96.81 410 MET A CA 1
ATOM 3137 C C . MET A 1 410 ? -5.558 4.337 -2.406 1.00 96.81 410 MET A C 1
ATOM 3139 O O . MET A 1 410 ? -6.670 4.765 -2.738 1.00 96.81 410 MET A O 1
ATOM 3143 N N . CYS A 1 411 ? -5.373 3.555 -1.354 1.00 97.06 411 CYS A N 1
ATOM 3144 C CA . CYS A 1 411 ? -6.341 3.464 -0.273 1.00 97.06 411 CYS A CA 1
ATOM 3145 C C . CYS A 1 411 ? -5.862 4.315 0.906 1.00 97.06 411 CYS A C 1
ATOM 3147 O O . CYS A 1 411 ? -4.680 4.642 1.014 1.00 97.06 411 CYS A O 1
ATOM 3149 N N . TRP A 1 412 ? -6.787 4.711 1.768 1.00 96.94 412 TRP A N 1
ATOM 3150 C CA . TRP A 1 412 ? -6.484 5.484 2.965 1.00 96.94 412 TRP A CA 1
ATOM 3151 C C . TRP A 1 412 ? -7.344 5.015 4.129 1.00 96.94 412 TRP A C 1
ATOM 3153 O O . TRP A 1 412 ? -8.461 4.522 3.933 1.00 96.94 412 TRP A O 1
ATOM 3163 N N . ILE A 1 413 ? -6.811 5.197 5.333 1.00 95.94 413 ILE A N 1
ATOM 3164 C CA . ILE A 1 413 ? -7.536 5.051 6.590 1.00 95.94 413 ILE A CA 1
ATOM 3165 C C . ILE A 1 413 ? -7.367 6.338 7.392 1.00 95.94 413 ILE A C 1
ATOM 3167 O O . ILE A 1 413 ? -6.260 6.850 7.525 1.00 95.94 413 ILE A O 1
ATOM 3171 N N . GLY A 1 414 ? -8.480 6.863 7.893 1.00 95.38 414 GLY A N 1
ATOM 3172 C CA . GLY A 1 414 ? -8.506 7.965 8.847 1.00 95.38 414 GLY A CA 1
ATOM 3173 C C . GLY A 1 414 ? -9.048 7.488 10.186 1.00 95.38 414 GLY A C 1
ATOM 3174 O O . GLY A 1 414 ? -9.989 6.694 10.213 1.00 95.38 414 GLY A O 1
ATOM 3175 N N . TYR A 1 415 ? -8.492 7.971 11.287 1.00 94.81 415 TYR A N 1
ATOM 3176 C CA . TYR A 1 415 ? -8.951 7.664 12.642 1.00 94.81 415 TYR A CA 1
ATOM 3177 C C . TYR A 1 415 ? -8.799 8.902 13.547 1.00 94.81 415 TYR A C 1
ATOM 3179 O O . TYR A 1 415 ? -8.184 9.890 13.138 1.00 94.81 415 TYR A O 1
ATOM 3187 N N . PRO A 1 416 ? -9.428 8.941 14.737 1.00 93.56 416 PRO A N 1
ATOM 3188 C CA . PRO A 1 416 ? -9.429 10.133 15.571 1.00 93.56 416 PRO A CA 1
ATOM 3189 C C . PRO A 1 416 ? -8.013 10.412 16.069 1.00 93.56 416 PRO A C 1
ATOM 3191 O O . PRO A 1 416 ? -7.281 9.480 16.407 1.00 93.56 416 PRO A O 1
ATOM 3194 N N . HIS A 1 417 ? -7.639 11.685 16.122 1.00 93.19 417 HIS A N 1
ATOM 3195 C CA . HIS A 1 417 ? -6.338 12.086 16.640 1.00 93.19 417 HIS A CA 1
ATOM 3196 C C . HIS A 1 417 ? -6.138 11.582 18.073 1.00 93.19 417 HIS A C 1
ATOM 3198 O O . HIS A 1 417 ? -7.031 11.718 18.909 1.00 93.19 417 HIS A O 1
ATOM 3204 N N . GLY A 1 418 ? -4.960 11.029 18.378 1.00 91.75 418 GLY A N 1
ATOM 3205 C CA . GLY A 1 418 ? -4.661 10.521 19.722 1.00 91.75 418 GLY A CA 1
ATOM 3206 C C . GLY A 1 418 ? -5.484 9.294 20.130 1.00 91.75 418 GLY A C 1
ATOM 3207 O O . GLY A 1 418 ? -5.652 9.032 21.324 1.00 91.75 418 GLY A O 1
ATOM 3208 N N . LYS A 1 419 ? -6.022 8.538 19.162 1.00 92.94 419 LYS A N 1
ATOM 3209 C CA . LYS A 1 419 ? -6.665 7.249 19.432 1.00 92.94 419 LYS A CA 1
ATOM 3210 C C . LYS A 1 419 ? -5.690 6.349 20.200 1.00 92.94 419 LYS A C 1
ATOM 3212 O O . LYS A 1 419 ? -4.618 6.019 19.708 1.00 92.94 419 LYS A O 1
ATOM 3217 N N . LYS A 1 420 ? -6.086 5.936 21.408 1.00 93.19 420 LYS A N 1
ATOM 3218 C CA . LYS A 1 420 ? -5.273 5.054 22.256 1.00 93.19 420 LYS A CA 1
ATOM 3219 C C . LYS A 1 420 ? -4.913 3.766 21.516 1.00 93.19 420 LYS A C 1
ATOM 3221 O O . LYS A 1 420 ? -5.762 3.207 20.820 1.00 93.19 420 LYS A O 1
ATOM 3226 N N . CYS A 1 421 ? -3.683 3.301 21.730 1.00 95.25 421 CYS A N 1
ATOM 3227 C CA . CYS A 1 421 ? -3.158 2.060 21.163 1.00 95.25 421 CYS A CA 1
ATOM 3228 C C . CYS A 1 421 ? -3.174 2.031 19.624 1.00 95.25 421 CYS A C 1
ATOM 3230 O O . CYS A 1 421 ? -3.277 0.956 19.034 1.00 95.25 421 CYS A O 1
ATOM 3232 N N . VAL A 1 422 ? -3.108 3.193 18.968 1.00 96.56 422 VAL A N 1
ATOM 3233 C CA . VAL A 1 422 ? -2.979 3.293 17.510 1.00 96.56 422 VAL A CA 1
ATOM 3234 C C . VAL A 1 422 ? -1.961 4.357 17.170 1.00 96.56 422 VAL A C 1
ATOM 3236 O O . VAL A 1 422 ? -2.300 5.527 17.265 1.00 96.56 422 VAL A O 1
ATOM 3239 N N . ASP A 1 423 ? -0.769 3.959 16.732 1.00 97.88 423 ASP A N 1
ATOM 3240 C CA . ASP A 1 423 ? 0.266 4.880 16.248 1.00 97.88 423 ASP A CA 1
ATOM 3241 C C . ASP A 1 423 ? 0.468 4.727 14.740 1.00 97.88 423 ASP A C 1
ATOM 3243 O O . ASP A 1 423 ? 0.191 3.662 14.185 1.00 97.88 423 ASP A O 1
ATOM 3247 N N . SER A 1 424 ? 0.921 5.772 14.056 1.00 97.94 424 SER A N 1
ATOM 3248 C CA . SER A 1 424 ? 1.181 5.702 12.617 1.00 97.94 424 SER A CA 1
ATOM 3249 C C . SER A 1 424 ? 2.210 6.721 12.159 1.00 97.94 424 SER A C 1
ATOM 3251 O O . SER A 1 424 ? 2.508 7.696 12.850 1.00 97.94 424 SER A O 1
ATOM 3253 N N . GLY A 1 425 ? 2.729 6.513 10.952 1.00 98.00 425 GLY A N 1
ATOM 3254 C CA . GLY A 1 425 ? 3.684 7.436 10.369 1.00 98.00 425 GLY A CA 1
ATOM 3255 C C . GLY A 1 425 ? 4.039 7.125 8.925 1.00 98.00 425 GLY A C 1
ATOM 3256 O O . GLY A 1 425 ? 3.435 6.282 8.251 1.00 98.00 425 GLY A O 1
ATOM 3257 N N . VAL A 1 426 ? 5.043 7.856 8.451 1.00 98.06 426 VAL A N 1
ATOM 3258 C CA . VAL A 1 426 ? 5.642 7.698 7.128 1.00 98.06 426 VAL A CA 1
ATOM 3259 C C . VAL A 1 426 ? 7.141 7.525 7.311 1.00 98.06 426 VAL A C 1
ATOM 3261 O O . VAL A 1 426 ? 7.751 8.211 8.124 1.00 98.06 426 VAL A O 1
ATOM 3264 N N . ILE A 1 427 ? 7.712 6.598 6.557 1.00 98.19 427 ILE A N 1
ATOM 3265 C CA . ILE A 1 427 ? 9.145 6.345 6.478 1.00 98.19 427 ILE A CA 1
ATOM 3266 C C . ILE A 1 427 ? 9.592 6.714 5.072 1.00 98.19 427 ILE A C 1
ATOM 3268 O O . ILE A 1 427 ? 8.917 6.382 4.095 1.00 98.19 427 ILE A O 1
ATOM 3272 N N . GLU A 1 428 ? 10.730 7.387 4.987 1.00 97.50 428 GLU A N 1
ATOM 3273 C CA . GLU A 1 428 ? 11.394 7.768 3.750 1.00 97.50 428 GLU A CA 1
ATOM 3274 C C . GLU A 1 428 ? 12.817 7.219 3.772 1.00 97.50 428 GLU A C 1
ATOM 3276 O O . GLU A 1 428 ? 13.515 7.333 4.778 1.00 97.50 428 GLU A O 1
ATOM 3281 N N . ALA A 1 429 ? 13.227 6.611 2.665 1.00 96.56 429 ALA A N 1
ATOM 3282 C CA . ALA A 1 429 ? 14.582 6.129 2.464 1.00 96.56 429 ALA A CA 1
ATOM 3283 C C . ALA A 1 429 ? 15.097 6.612 1.108 1.00 96.56 429 ALA A C 1
ATOM 3285 O O . ALA A 1 429 ? 14.421 6.450 0.087 1.00 96.56 429 ALA A O 1
ATOM 3286 N N . THR A 1 430 ? 16.307 7.167 1.110 1.00 95.25 430 THR A N 1
ATOM 3287 C CA . THR A 1 430 ? 17.045 7.562 -0.093 1.00 95.25 430 THR A CA 1
ATOM 3288 C C . THR A 1 430 ? 18.200 6.593 -0.291 1.00 95.25 430 THR A C 1
ATOM 3290 O O . THR A 1 430 ? 18.864 6.214 0.669 1.00 95.25 430 THR A O 1
ATOM 3293 N N . PHE A 1 431 ? 18.439 6.197 -1.535 1.00 91.19 431 PHE A N 1
ATOM 3294 C CA . PHE A 1 431 ? 19.466 5.232 -1.906 1.00 91.19 431 PHE A CA 1
ATOM 3295 C C . PHE A 1 431 ? 20.556 5.949 -2.709 1.00 91.19 431 PHE A C 1
ATOM 3297 O O . PHE A 1 431 ? 20.258 6.663 -3.673 1.00 91.19 431 PHE A O 1
ATOM 3304 N N . GLY A 1 432 ? 21.815 5.789 -2.294 1.00 85.62 432 GLY A N 1
ATOM 3305 C CA . GLY A 1 432 ? 22.966 6.332 -3.011 1.00 85.62 432 GLY A CA 1
ATOM 3306 C C . GLY A 1 432 ? 23.138 5.656 -4.373 1.00 85.62 432 GLY A C 1
ATOM 3307 O O . GLY A 1 432 ? 22.977 4.445 -4.493 1.00 85.62 432 GLY A O 1
ATOM 3308 N N . LEU A 1 433 ? 23.474 6.431 -5.410 1.00 75.56 433 LEU A N 1
ATOM 3309 C CA . LEU A 1 433 ? 23.745 5.879 -6.747 1.00 75.56 433 LEU A CA 1
ATOM 3310 C C . LEU A 1 433 ? 25.064 5.092 -6.801 1.00 75.56 433 LEU A C 1
ATOM 3312 O O . LEU A 1 433 ? 25.210 4.222 -7.657 1.00 75.56 433 LEU A O 1
ATOM 3316 N N . ASP A 1 434 ? 25.995 5.407 -5.899 1.00 74.12 434 ASP A N 1
ATOM 3317 C CA . ASP A 1 434 ? 27.359 4.869 -5.896 1.00 74.12 434 ASP A CA 1
ATOM 3318 C C . ASP A 1 434 ? 27.492 3.583 -5.059 1.00 74.12 434 ASP A C 1
ATOM 3320 O O . ASP A 1 434 ? 28.458 2.847 -5.213 1.00 74.12 434 ASP A O 1
ATOM 3324 N N . GLU A 1 435 ? 26.505 3.262 -4.217 1.00 64.44 435 GLU A N 1
ATOM 3325 C CA . GLU A 1 435 ? 26.496 2.067 -3.348 1.00 64.44 435 GLU A CA 1
ATOM 3326 C C . GLU A 1 435 ? 25.887 0.836 -4.047 1.00 64.44 435 GLU A C 1
ATOM 3328 O O . GLU A 1 435 ? 25.526 -0.154 -3.416 1.00 64.44 435 GLU A O 1
ATOM 3333 N N . GLN A 1 436 ? 25.725 0.906 -5.369 1.00 61.75 436 GLN A N 1
ATOM 3334 C CA . GLN A 1 436 ? 24.838 0.027 -6.119 1.00 61.75 436 GLN A CA 1
ATOM 3335 C C . GLN A 1 436 ? 25.546 -1.125 -6.857 1.00 61.75 436 GLN A C 1
ATOM 3337 O O . GLN A 1 436 ? 25.121 -1.519 -7.947 1.00 61.75 436 GLN A O 1
ATOM 3342 N N . GLU A 1 437 ? 26.636 -1.647 -6.297 1.00 70.06 437 GLU A N 1
ATOM 3343 C CA . GLU A 1 437 ? 27.372 -2.769 -6.900 1.00 70.06 437 GLU A CA 1
ATOM 3344 C C . GLU A 1 437 ? 26.771 -4.139 -6.552 1.00 70.06 437 GLU A C 1
ATOM 3346 O O . GLU A 1 437 ? 26.891 -5.069 -7.349 1.00 70.06 437 GLU A O 1
ATOM 3351 N N . ASP A 1 438 ? 26.053 -4.249 -5.431 1.00 72.50 438 ASP A N 1
ATOM 3352 C CA . ASP A 1 438 ? 25.422 -5.503 -5.015 1.00 72.50 438 ASP A CA 1
ATOM 3353 C C . ASP A 1 438 ? 24.078 -5.757 -5.721 1.00 72.50 438 ASP A C 1
ATOM 3355 O O . ASP A 1 438 ? 23.434 -4.864 -6.267 1.00 72.50 438 ASP A O 1
ATOM 3359 N N . ASP A 1 439 ? 23.616 -7.005 -5.736 1.00 78.94 439 ASP A N 1
ATOM 3360 C CA . ASP A 1 439 ? 22.307 -7.337 -6.306 1.00 78.94 439 ASP A CA 1
ATOM 3361 C C . ASP A 1 439 ? 21.144 -6.988 -5.360 1.00 78.94 439 ASP A C 1
ATOM 3363 O O . ASP A 1 439 ? 19.996 -7.007 -5.793 1.00 78.94 439 ASP A O 1
ATOM 3367 N N . GLU A 1 440 ? 21.389 -6.667 -4.088 1.00 85.62 440 GLU A N 1
ATOM 3368 C CA . GLU A 1 440 ? 20.367 -6.398 -3.067 1.00 85.62 440 GLU A CA 1
ATOM 3369 C C . GLU A 1 440 ? 20.785 -5.199 -2.210 1.00 85.62 440 GLU A C 1
ATOM 3371 O O . GLU A 1 440 ? 21.878 -5.187 -1.654 1.00 85.62 440 GLU A O 1
ATOM 3376 N N . TYR A 1 441 ? 19.911 -4.197 -2.091 1.00 87.75 441 TYR A N 1
ATOM 3377 C CA . TYR A 1 441 ? 20.165 -3.001 -1.278 1.00 87.75 441 TYR A CA 1
ATOM 3378 C C . TYR A 1 441 ? 18.963 -2.731 -0.400 1.00 87.75 441 TYR A C 1
ATOM 3380 O O . TYR A 1 441 ? 17.838 -2.588 -0.898 1.00 87.75 441 TYR A O 1
ATOM 3388 N N . ASP A 1 442 ? 19.219 -2.595 0.895 1.00 93.69 442 ASP A N 1
ATOM 3389 C CA . ASP A 1 442 ? 18.208 -2.246 1.873 1.00 93.69 442 ASP A CA 1
ATOM 3390 C C . ASP A 1 442 ? 18.664 -1.130 2.789 1.00 93.69 442 ASP A C 1
ATOM 3392 O O . ASP A 1 442 ? 19.819 -1.048 3.195 1.00 93.69 442 ASP A O 1
ATOM 3396 N N . GLN A 1 443 ? 17.690 -0.323 3.174 1.00 95.31 443 GLN A N 1
ATOM 3397 C CA . GLN A 1 443 ? 17.783 0.629 4.258 1.00 95.31 443 GLN A CA 1
ATOM 3398 C C . GLN A 1 443 ? 16.953 0.090 5.420 1.00 95.31 443 GLN A C 1
ATOM 3400 O O . GLN A 1 443 ? 15.764 -0.211 5.267 1.00 95.31 443 GLN A O 1
ATOM 3405 N N . LEU A 1 444 ? 17.601 -0.062 6.574 1.00 97.12 444 LEU A N 1
ATOM 3406 C CA . LEU A 1 444 ? 16.953 -0.437 7.826 1.00 97.12 444 LEU A CA 1
ATOM 3407 C C . LEU A 1 444 ? 16.650 0.833 8.616 1.00 97.12 444 LEU A C 1
ATOM 3409 O O . LEU A 1 444 ? 17.559 1.557 9.012 1.00 97.12 444 LEU A O 1
ATOM 3413 N N . VAL A 1 445 ? 15.371 1.093 8.862 1.00 98.00 445 VAL A N 1
ATOM 3414 C CA . VAL A 1 445 ? 14.907 2.264 9.608 1.00 98.00 445 VAL A CA 1
ATOM 3415 C C . VAL A 1 445 ? 14.270 1.800 10.911 1.00 98.00 445 VAL A C 1
ATOM 3417 O O . VAL A 1 445 ? 13.245 1.118 10.885 1.00 98.00 445 VAL A O 1
ATOM 3420 N N . ARG A 1 446 ? 14.858 2.171 12.055 1.00 98.19 446 ARG A N 1
ATOM 3421 C CA . ARG A 1 446 ? 14.197 2.019 13.359 1.00 98.19 446 ARG A CA 1
ATOM 3422 C C . ARG A 1 446 ? 13.104 3.075 13.482 1.00 98.19 446 ARG A C 1
ATOM 3424 O O . ARG A 1 446 ? 13.339 4.251 13.217 1.00 98.19 446 ARG A O 1
ATOM 3431 N N . VAL A 1 447 ? 11.919 2.634 13.879 1.00 98.50 447 VAL A N 1
ATOM 3432 C CA . VAL A 1 447 ? 10.779 3.491 14.183 1.00 98.50 447 VAL A CA 1
ATOM 3433 C C . VAL A 1 447 ? 10.385 3.244 15.620 1.00 98.50 447 VAL A C 1
ATOM 3435 O O . VAL A 1 447 ? 10.042 2.115 15.969 1.00 98.50 447 VAL A O 1
ATOM 3438 N N . ASP A 1 448 ? 10.407 4.301 16.417 1.00 98.44 448 ASP A N 1
ATOM 3439 C CA . ASP A 1 448 ? 9.965 4.255 17.802 1.00 98.44 448 ASP A CA 1
ATOM 3440 C C . ASP A 1 448 ? 8.492 4.667 17.889 1.00 98.44 448 ASP A C 1
ATOM 3442 O O . ASP A 1 448 ? 8.036 5.607 17.230 1.00 98.44 448 ASP A O 1
ATOM 3446 N N . PHE A 1 449 ? 7.731 3.922 18.681 1.00 98.00 449 PHE A N 1
ATOM 3447 C CA . PHE A 1 449 ? 6.368 4.261 19.048 1.00 98.00 449 PHE A CA 1
ATOM 3448 C C . PHE A 1 449 ? 6.366 5.368 20.092 1.00 98.00 449 PHE A C 1
ATOM 3450 O O . PHE A 1 449 ? 7.320 5.560 20.842 1.00 98.00 449 PHE A O 1
ATOM 3457 N N . LYS A 1 450 ? 5.239 6.066 20.204 1.00 96.06 450 LYS A N 1
ATOM 3458 C CA . LYS A 1 450 ? 5.020 6.982 21.326 1.00 96.06 450 LYS A CA 1
ATOM 3459 C C . LYS A 1 450 ? 5.110 6.243 22.669 1.00 96.06 450 LYS A C 1
ATOM 3461 O O . LYS A 1 450 ? 4.444 5.225 22.879 1.00 96.06 450 LYS A O 1
ATOM 3466 N N . ASP A 1 451 ? 5.872 6.812 23.600 1.00 96.62 451 ASP A N 1
ATOM 3467 C CA . ASP A 1 451 ? 6.123 6.227 24.919 1.00 96.62 451 ASP A CA 1
ATOM 3468 C C . ASP A 1 451 ? 4.839 5.805 25.643 1.00 96.62 451 ASP A C 1
ATOM 3470 O O . ASP A 1 451 ? 3.878 6.570 25.788 1.00 96.62 451 ASP A O 1
ATOM 3474 N N . GLY A 1 452 ? 4.827 4.559 26.121 1.00 94.94 452 GLY A N 1
ATOM 3475 C CA . GLY A 1 452 ? 3.729 4.001 26.910 1.00 94.94 452 GLY A CA 1
ATOM 3476 C C . GLY A 1 452 ? 2.440 3.716 26.131 1.00 94.94 452 GLY A C 1
ATOM 3477 O O . GLY A 1 452 ? 1.431 3.372 26.749 1.00 94.94 452 GLY A O 1
ATOM 3478 N N . TRP A 1 453 ? 2.431 3.835 24.797 1.00 94.56 453 TRP A N 1
ATOM 3479 C CA . TRP A 1 453 ? 1.235 3.547 23.991 1.00 94.56 453 TRP A CA 1
ATOM 3480 C C . TRP A 1 453 ? 0.911 2.058 23.894 1.00 94.56 453 TRP A C 1
ATOM 3482 O O . TRP A 1 453 ? -0.260 1.691 23.739 1.00 94.56 453 TRP A O 1
ATOM 3492 N N . PHE A 1 454 ? 1.930 1.209 24.019 1.00 97.38 454 PHE A N 1
ATOM 3493 C CA . PHE A 1 454 ? 1.813 -0.234 23.881 1.00 97.38 454 PHE A CA 1
ATOM 3494 C C . PHE A 1 454 ? 2.413 -0.944 25.094 1.00 97.38 454 PHE A C 1
ATOM 3496 O O . PHE A 1 454 ? 3.587 -0.798 25.409 1.00 97.38 454 PHE A O 1
ATOM 3503 N N . THR A 1 455 ? 1.594 -1.741 25.779 1.00 96.88 455 THR A N 1
ATOM 3504 C CA . THR A 1 455 ? 2.032 -2.609 26.890 1.00 96.88 455 THR A CA 1
ATOM 3505 C C . THR A 1 455 ? 2.390 -4.021 26.425 1.00 96.88 455 THR A C 1
ATOM 3507 O O . THR A 1 455 ? 2.952 -4.810 27.182 1.00 96.88 455 THR A O 1
ATOM 3510 N N . LYS A 1 456 ? 2.047 -4.350 25.176 1.00 97.81 456 LYS A N 1
ATOM 3511 C CA . LYS A 1 456 ? 2.404 -5.571 24.450 1.00 97.81 456 LYS A CA 1
ATOM 3512 C C . LYS A 1 456 ? 2.789 -5.179 23.023 1.00 97.81 456 LYS A C 1
ATOM 3514 O O . LYS A 1 456 ? 2.226 -4.194 22.540 1.00 97.81 456 LYS A O 1
ATOM 3519 N N . PRO A 1 457 ? 3.674 -5.931 22.348 1.00 98.06 457 PRO A N 1
ATOM 3520 C CA . PRO A 1 457 ? 4.017 -5.653 20.957 1.00 98.06 457 PRO A CA 1
ATOM 3521 C C . PRO A 1 457 ? 2.750 -5.534 20.088 1.00 98.06 457 PRO A C 1
ATOM 3523 O O . PRO A 1 457 ? 1.937 -6.468 20.084 1.00 98.06 457 PRO A O 1
ATOM 3526 N N . PRO A 1 458 ? 2.523 -4.392 19.410 1.00 97.94 458 PRO A N 1
ATOM 3527 C CA . PRO A 1 458 ? 1.341 -4.195 18.581 1.00 97.94 458 PRO A CA 1
ATOM 3528 C C . PRO A 1 458 ? 1.433 -4.990 17.275 1.00 97.94 458 PRO A C 1
ATOM 3530 O O . PRO A 1 458 ? 2.489 -5.468 16.872 1.00 97.94 458 PRO A O 1
ATOM 3533 N N . THR A 1 459 ? 0.316 -5.090 16.558 1.00 97.38 459 THR A N 1
ATOM 3534 C CA . THR A 1 459 ? 0.349 -5.505 15.149 1.00 97.38 459 THR A CA 1
ATOM 3535 C C . THR A 1 459 ? 0.749 -4.310 14.296 1.00 97.38 459 THR A C 1
ATOM 3537 O O . THR A 1 459 ? 0.032 -3.310 14.280 1.00 97.38 459 THR A O 1
ATOM 3540 N N . VAL A 1 460 ? 1.869 -4.404 13.581 1.00 98.06 460 VAL A N 1
ATOM 3541 C CA . VAL A 1 460 ? 2.360 -3.337 12.700 1.00 98.06 460 VAL A CA 1
ATOM 3542 C C . VAL A 1 460 ? 2.141 -3.723 11.246 1.00 98.06 460 VAL A C 1
ATOM 3544 O O . VAL A 1 460 ? 2.543 -4.797 10.805 1.00 98.06 460 VAL A O 1
ATOM 3547 N N . LEU A 1 461 ? 1.526 -2.822 10.491 1.00 98.00 461 LEU A N 1
ATOM 3548 C CA . LEU A 1 461 ? 1.254 -2.984 9.069 1.00 98.00 461 LEU A CA 1
ATOM 3549 C C . LEU A 1 461 ? 1.948 -1.854 8.316 1.00 98.00 461 LEU A C 1
ATOM 3551 O O . LEU A 1 461 ? 1.726 -0.687 8.635 1.00 98.00 461 LEU A O 1
ATOM 3555 N N . ALA A 1 462 ? 2.765 -2.192 7.318 1.00 98.31 462 ALA A N 1
ATOM 3556 C CA . ALA A 1 462 ? 3.474 -1.233 6.475 1.00 98.31 462 ALA A CA 1
ATOM 3557 C C . ALA A 1 462 ? 3.275 -1.563 4.991 1.00 98.31 462 ALA A C 1
ATOM 3559 O O . ALA A 1 462 ? 3.338 -2.726 4.585 1.00 98.31 462 ALA A O 1
ATOM 3560 N N . ALA A 1 463 ? 3.049 -0.537 4.175 1.00 98.50 463 ALA A N 1
ATOM 3561 C CA . ALA A 1 463 ? 2.936 -0.670 2.727 1.00 98.50 463 ALA A CA 1
ATOM 3562 C C . ALA A 1 463 ? 3.512 0.558 2.019 1.00 98.50 463 ALA A C 1
ATOM 3564 O O . ALA A 1 463 ? 3.665 1.632 2.602 1.00 98.50 463 ALA A O 1
ATOM 3565 N N . LEU A 1 464 ? 3.795 0.390 0.733 1.00 98.44 464 LEU A N 1
ATOM 3566 C CA . LEU A 1 464 ? 4.329 1.415 -0.148 1.00 98.44 464 LEU A CA 1
ATOM 3567 C C . LEU A 1 464 ? 3.370 2.599 -0.234 1.00 98.44 464 LEU A C 1
ATOM 3569 O O . LEU A 1 464 ? 2.232 2.458 -0.683 1.00 98.44 464 LEU A O 1
ATOM 3573 N N . SER A 1 465 ? 3.855 3.779 0.131 1.00 98.19 465 SER A N 1
ATOM 3574 C CA . SER A 1 465 ? 3.215 5.056 -0.186 1.00 98.19 465 SER A CA 1
ATOM 3575 C C . SER A 1 465 ? 3.874 5.713 -1.399 1.00 98.19 465 SER A C 1
ATOM 3577 O O . SER A 1 465 ? 3.238 6.515 -2.073 1.00 98.19 465 SER A O 1
ATOM 3579 N N . GLY A 1 466 ? 5.084 5.301 -1.787 1.00 97.50 466 GLY A N 1
ATOM 3580 C CA . GLY A 1 466 ? 5.682 5.687 -3.060 1.00 97.50 466 GLY A CA 1
ATOM 3581 C C . GLY A 1 466 ? 7.031 5.045 -3.342 1.00 97.50 466 GLY A C 1
ATOM 3582 O O . GLY A 1 466 ? 7.599 4.364 -2.494 1.00 97.50 466 GLY A O 1
ATOM 3583 N N . PHE A 1 467 ? 7.568 5.330 -4.523 1.00 97.12 467 PHE A N 1
ATOM 3584 C CA . PHE A 1 467 ? 8.946 5.030 -4.912 1.00 97.12 467 PHE A CA 1
ATOM 3585 C C . PHE A 1 467 ? 9.389 5.921 -6.084 1.00 97.12 467 PHE A C 1
ATOM 3587 O O . PHE A 1 467 ? 8.564 6.397 -6.869 1.00 97.12 467 PHE A O 1
ATOM 3594 N N . ASP A 1 468 ? 10.695 6.132 -6.202 1.00 95.25 468 ASP A N 1
ATOM 3595 C CA . ASP A 1 468 ? 11.391 6.700 -7.355 1.00 95.25 468 ASP A CA 1
ATOM 3596 C C . ASP A 1 468 ? 12.391 5.643 -7.833 1.00 95.25 468 ASP A C 1
ATOM 3598 O O . ASP A 1 468 ? 13.455 5.463 -7.246 1.00 95.25 468 ASP A O 1
ATOM 3602 N N . ALA A 1 469 ? 11.994 4.867 -8.840 1.00 92.88 469 ALA A N 1
ATOM 3603 C CA . ALA A 1 469 ? 12.796 3.781 -9.389 1.00 92.88 469 ALA A CA 1
ATOM 3604 C C . ALA A 1 469 ? 13.411 4.189 -10.728 1.00 92.88 469 ALA A C 1
ATOM 3606 O O . ALA A 1 469 ? 12.784 4.888 -11.534 1.00 92.88 469 ALA A O 1
ATOM 3607 N N . ASP A 1 470 ? 14.612 3.703 -11.016 1.00 88.19 470 ASP A N 1
ATOM 3608 C CA . ASP A 1 470 ? 15.178 3.829 -12.347 1.00 88.19 470 ASP A CA 1
ATOM 3609 C C . ASP A 1 470 ? 14.326 3.063 -13.373 1.00 88.19 470 ASP A C 1
ATOM 3611 O O . ASP A 1 470 ? 13.512 2.180 -13.080 1.00 88.19 470 ASP A O 1
ATOM 3615 N N . ARG A 1 471 ? 14.471 3.474 -14.622 1.00 78.06 471 ARG A N 1
ATOM 3616 C CA . ARG A 1 471 ? 13.754 2.920 -15.767 1.00 78.06 471 ARG A CA 1
ATOM 3617 C C . ARG A 1 471 ? 14.409 1.648 -16.300 1.00 78.06 471 ARG A C 1
ATOM 3619 O O . ARG A 1 471 ? 13.733 0.864 -16.968 1.00 78.06 471 ARG A O 1
ATOM 3626 N N . ASP A 1 472 ? 15.720 1.527 -16.095 1.00 75.69 472 ASP A N 1
ATOM 3627 C CA . ASP A 1 472 ? 16.577 0.551 -16.748 1.00 75.69 472 ASP A CA 1
ATOM 3628 C C . ASP A 1 472 ? 16.471 -0.752 -15.946 1.00 75.69 472 ASP A C 1
ATOM 3630 O O . ASP A 1 472 ? 17.299 -1.065 -15.102 1.00 75.69 472 ASP A O 1
ATOM 3634 N N . GLY A 1 473 ? 15.359 -1.462 -16.164 1.00 81.12 473 GLY A N 1
ATOM 3635 C CA . GLY A 1 473 ? 15.093 -2.766 -15.567 1.00 81.12 473 GLY A CA 1
ATOM 3636 C C . GLY A 1 473 ? 13.675 -2.957 -15.036 1.00 81.12 473 GLY A C 1
ATOM 3637 O O . GLY A 1 473 ? 12.736 -2.184 -15.298 1.00 81.12 473 GLY A O 1
ATOM 3638 N N . ASP A 1 474 ? 13.545 -4.040 -14.284 1.00 90.50 474 ASP A N 1
ATOM 3639 C CA . ASP A 1 474 ? 12.336 -4.448 -13.582 1.00 90.50 474 ASP A CA 1
ATOM 3640 C C . ASP A 1 474 ? 12.060 -3.512 -12.400 1.00 90.50 474 ASP A C 1
ATOM 3642 O O . ASP A 1 474 ? 12.976 -2.982 -11.773 1.00 90.50 474 ASP A O 1
ATOM 3646 N N . LEU A 1 475 ? 10.784 -3.302 -12.074 1.00 94.69 475 LEU A N 1
ATOM 3647 C CA . LEU A 1 475 ? 10.413 -2.654 -10.821 1.00 94.69 475 LEU A CA 1
ATOM 3648 C C . LEU A 1 475 ? 10.444 -3.700 -9.712 1.00 94.69 475 LEU A C 1
ATOM 3650 O O . LEU A 1 475 ? 9.560 -4.557 -9.641 1.00 94.69 475 LEU A O 1
ATOM 3654 N N . ARG A 1 476 ? 11.447 -3.592 -8.845 1.00 95.88 476 ARG A N 1
ATOM 3655 C CA . ARG A 1 476 ? 11.609 -4.422 -7.655 1.00 95.88 476 ARG A CA 1
ATOM 3656 C C . ARG A 1 476 ? 11.691 -3.500 -6.455 1.00 95.88 476 ARG A C 1
ATOM 3658 O O . ARG A 1 476 ? 12.548 -2.632 -6.392 1.00 95.88 476 ARG A O 1
ATOM 3665 N N . VAL A 1 477 ? 10.713 -3.606 -5.573 1.00 97.44 477 VAL A N 1
ATOM 3666 C CA . VAL A 1 477 ? 10.613 -2.754 -4.390 1.00 97.44 477 VAL A CA 1
ATOM 3667 C C . VAL A 1 477 ? 9.904 -3.524 -3.290 1.00 97.44 477 VAL A C 1
ATOM 3669 O O . VAL A 1 477 ? 8.936 -4.245 -3.558 1.00 97.44 477 VAL A O 1
ATOM 3672 N N . ARG A 1 478 ? 10.390 -3.397 -2.056 1.00 98.00 478 ARG A N 1
ATOM 3673 C CA . ARG A 1 478 ? 9.781 -4.004 -0.871 1.00 98.00 478 ARG A CA 1
ATOM 3674 C C . ARG A 1 478 ? 9.819 -3.078 0.334 1.00 98.00 478 ARG A C 1
ATOM 3676 O O . ARG A 1 478 ? 10.701 -2.234 0.460 1.00 98.00 478 ARG A O 1
ATOM 3683 N N . VAL A 1 479 ? 8.857 -3.313 1.211 1.00 98.31 479 VAL A N 1
ATOM 3684 C CA . VAL A 1 479 ? 8.728 -2.787 2.562 1.00 98.31 479 VAL A CA 1
ATOM 3685 C C . VAL A 1 479 ? 8.430 -3.984 3.452 1.00 98.31 479 VAL A C 1
ATOM 3687 O O . VAL A 1 479 ? 7.456 -4.706 3.223 1.00 98.31 479 VAL A O 1
ATOM 3690 N N . GLU A 1 480 ? 9.265 -4.202 4.455 1.00 98.06 480 GLU A N 1
ATOM 3691 C CA . GLU A 1 480 ? 9.141 -5.316 5.387 1.00 98.06 480 GLU A CA 1
ATOM 3692 C C . GLU A 1 480 ? 9.271 -4.809 6.822 1.00 98.06 480 GLU A C 1
ATOM 3694 O O . GLU A 1 480 ? 10.141 -4.001 7.132 1.00 98.06 480 GLU A O 1
ATOM 3699 N N . VAL A 1 481 ? 8.386 -5.278 7.698 1.00 98.25 481 VAL A N 1
ATOM 3700 C CA . VAL A 1 481 ? 8.405 -4.954 9.126 1.00 98.25 481 VAL A CA 1
ATOM 3701 C C . VAL A 1 481 ? 9.066 -6.099 9.876 1.00 98.25 481 VAL A C 1
ATOM 3703 O O . VAL A 1 481 ? 8.689 -7.257 9.701 1.00 98.25 481 VAL A O 1
ATOM 3706 N N . GLN A 1 482 ? 10.028 -5.769 10.726 1.00 97.88 482 GLN A N 1
ATOM 3707 C CA . GLN A 1 482 ? 10.817 -6.703 11.514 1.00 97.88 482 GLN A CA 1
ATOM 3708 C C . GLN A 1 482 ? 10.924 -6.215 12.961 1.00 97.88 482 GLN A C 1
ATOM 3710 O O . GLN A 1 482 ? 10.767 -5.029 13.245 1.00 97.88 482 GLN A O 1
ATOM 3715 N N . TRP A 1 483 ? 11.202 -7.151 13.871 1.00 97.88 483 TRP A N 1
ATOM 3716 C CA . TRP A 1 483 ? 11.544 -6.870 15.272 1.00 97.88 483 TRP A CA 1
ATOM 3717 C C . TRP A 1 483 ? 10.585 -5.890 15.966 1.00 97.88 483 TRP A C 1
ATOM 3719 O O . TRP A 1 483 ? 11.002 -4.863 16.491 1.00 97.88 483 TRP A O 1
ATOM 3729 N N . VAL A 1 484 ? 9.288 -6.208 15.926 1.00 98.38 484 VAL A N 1
ATOM 3730 C CA . VAL A 1 484 ? 8.253 -5.427 16.611 1.00 98.38 484 VAL A CA 1
ATOM 3731 C C . VAL A 1 484 ? 8.288 -5.731 18.107 1.00 98.38 484 VAL A C 1
ATOM 3733 O O . VAL A 1 484 ? 8.106 -6.880 18.516 1.00 98.38 484 VAL A O 1
ATOM 3736 N N . ASP A 1 485 ? 8.474 -4.696 18.912 1.00 98.12 485 ASP A N 1
ATOM 3737 C CA . ASP A 1 485 ? 8.439 -4.734 20.371 1.00 98.12 485 ASP A CA 1
ATOM 3738 C C . ASP A 1 485 ? 7.436 -3.688 20.906 1.00 98.12 485 ASP A C 1
ATOM 3740 O O . ASP A 1 485 ? 6.556 -3.235 20.178 1.00 98.12 485 ASP A O 1
ATOM 3744 N N . THR A 1 486 ? 7.458 -3.369 22.200 1.00 97.88 486 THR A N 1
ATOM 3745 C CA . THR A 1 486 ? 6.567 -2.347 22.787 1.00 97.88 486 THR A CA 1
ATOM 3746 C C . THR A 1 486 ? 7.025 -0.915 22.531 1.00 97.88 486 THR A C 1
ATOM 3748 O O . THR A 1 486 ? 6.237 0.012 22.704 1.00 97.88 486 THR A O 1
ATOM 3751 N N . GLU A 1 487 ? 8.285 -0.737 22.154 1.00 98.31 487 GLU A N 1
ATOM 3752 C CA . GLU A 1 487 ? 8.950 0.551 21.974 1.00 98.31 487 GLU A CA 1
ATOM 3753 C C . GLU A 1 487 ? 9.024 0.944 20.499 1.00 98.31 487 GLU A C 1
ATOM 3755 O O . GLU A 1 487 ? 9.160 2.120 20.200 1.00 98.31 487 GLU A O 1
ATOM 3760 N N . GLY A 1 488 ? 8.918 -0.004 19.566 1.00 98.50 488 GLY A N 1
ATOM 3761 C CA . GLY A 1 488 ? 9.036 0.267 18.142 1.00 98.50 488 GLY A CA 1
ATOM 3762 C C . GLY A 1 488 ? 9.160 -0.978 17.267 1.00 98.50 488 GLY A C 1
ATOM 3763 O O . GLY A 1 488 ? 8.787 -2.093 17.636 1.00 98.50 488 GLY A O 1
ATOM 3764 N N . PHE A 1 489 ? 9.679 -0.770 16.061 1.00 98.69 489 PHE A N 1
ATOM 3765 C CA . PHE A 1 489 ? 9.987 -1.821 15.092 1.00 98.69 489 PHE A CA 1
ATOM 3766 C C . PHE A 1 489 ? 11.090 -1.377 14.127 1.00 98.69 489 PHE A C 1
ATOM 3768 O O . PHE A 1 489 ? 11.415 -0.194 14.038 1.00 98.69 489 PHE A O 1
ATOM 3775 N N . ILE A 1 490 ? 11.663 -2.314 13.373 1.00 98.56 490 ILE A N 1
ATOM 3776 C CA . ILE A 1 490 ? 12.573 -2.008 12.265 1.00 98.56 490 ILE A CA 1
ATOM 3777 C C . ILE A 1 490 ? 11.849 -2.223 10.939 1.00 98.56 490 ILE A C 1
ATOM 3779 O O . ILE A 1 490 ? 11.242 -3.262 10.695 1.00 98.56 490 ILE A O 1
ATOM 3783 N N . CYS A 1 491 ? 11.902 -1.217 10.075 1.00 98.50 491 CYS A N 1
ATOM 3784 C CA . CYS A 1 491 ? 11.371 -1.268 8.724 1.00 98.50 491 CYS A CA 1
ATOM 3785 C C . CYS A 1 491 ? 12.518 -1.429 7.728 1.00 98.50 491 CYS A C 1
ATOM 3787 O O . CYS A 1 491 ? 13.427 -0.602 7.692 1.00 98.50 491 CYS A O 1
ATOM 3789 N N . ARG A 1 492 ? 12.464 -2.470 6.901 1.00 98.00 492 ARG A N 1
ATOM 3790 C CA . ARG A 1 492 ? 13.390 -2.706 5.793 1.0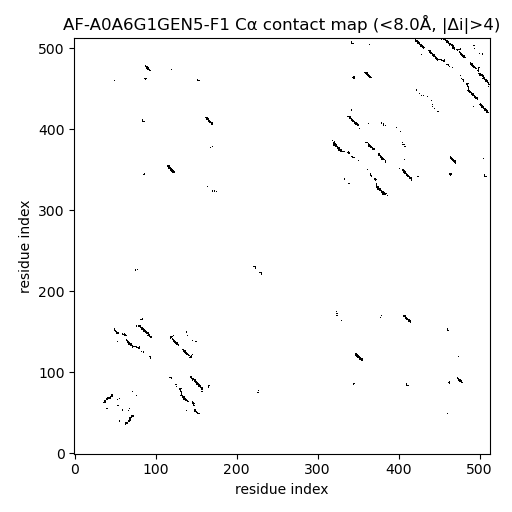0 98.00 492 ARG A CA 1
ATOM 3791 C C . ARG A 1 492 ? 12.754 -2.204 4.502 1.00 98.00 492 ARG A C 1
ATOM 3793 O O . ARG A 1 492 ? 11.721 -2.725 4.077 1.00 98.00 492 ARG A O 1
ATOM 3800 N N . LEU A 1 493 ? 13.364 -1.200 3.879 1.00 98.06 493 LEU A N 1
ATOM 3801 C CA . LEU A 1 493 ? 12.983 -0.685 2.563 1.00 98.06 493 LEU A CA 1
ATOM 3802 C C . LEU A 1 493 ? 14.095 -1.008 1.575 1.00 98.06 493 LEU A C 1
ATOM 3804 O O . LEU A 1 493 ? 15.251 -0.714 1.858 1.00 98.06 493 LEU A O 1
ATOM 3808 N N . GLY A 1 494 ? 13.771 -1.561 0.410 1.00 96.19 494 GLY A N 1
ATOM 3809 C CA . GLY A 1 494 ? 14.832 -1.926 -0.523 1.00 96.19 494 GLY A CA 1
ATOM 3810 C C . GLY A 1 494 ? 14.389 -2.483 -1.862 1.00 96.19 494 GLY A C 1
ATOM 3811 O O . GLY A 1 494 ? 13.198 -2.542 -2.187 1.00 96.19 494 GLY A O 1
ATOM 3812 N N . SER A 1 495 ? 15.390 -2.891 -2.636 1.00 95.50 495 SER A N 1
ATOM 3813 C CA . SER A 1 495 ? 15.280 -3.475 -3.974 1.00 95.50 495 SER A CA 1
ATOM 3814 C C . SER A 1 495 ? 16.262 -4.636 -4.138 1.00 95.50 495 SER A C 1
ATOM 3816 O O . SER A 1 495 ? 17.178 -4.797 -3.336 1.00 95.50 495 SER A O 1
ATOM 3818 N N . TRP A 1 496 ? 16.057 -5.467 -5.163 1.00 94.94 496 TRP A N 1
ATOM 3819 C CA . TRP A 1 496 ? 16.891 -6.638 -5.431 1.00 94.94 496 TRP A CA 1
ATOM 3820 C C . TRP A 1 496 ? 17.005 -6.990 -6.925 1.00 94.94 496 TRP A C 1
ATOM 3822 O O . TRP A 1 496 ? 16.243 -6.506 -7.763 1.00 94.94 496 TRP A O 1
ATOM 3832 N N . GLY A 1 497 ? 17.958 -7.864 -7.254 1.00 90.62 497 GLY A N 1
ATOM 3833 C CA . GLY A 1 497 ? 18.388 -8.325 -8.578 1.00 90.62 497 GLY A CA 1
ATOM 3834 C C . GLY A 1 497 ? 18.494 -7.228 -9.647 1.00 90.62 497 GLY A C 1
ATOM 3835 O O . GLY A 1 497 ? 17.937 -7.359 -10.741 1.00 90.62 497 GLY A O 1
ATOM 3836 N N . GLY A 1 498 ? 19.156 -6.124 -9.309 1.00 87.12 498 GLY A N 1
ATOM 3837 C CA . GLY A 1 498 ? 19.436 -5.028 -10.241 1.00 87.12 498 GLY A CA 1
ATOM 3838 C C . GLY A 1 498 ? 18.308 -4.007 -10.425 1.00 87.12 498 GLY A C 1
ATOM 3839 O O . GLY A 1 498 ? 18.445 -3.088 -11.233 1.00 87.12 498 GLY A O 1
ATOM 3840 N N . GLY A 1 499 ? 17.196 -4.113 -9.687 1.00 87.56 499 GLY A N 1
ATOM 3841 C CA . GLY A 1 499 ? 16.224 -3.019 -9.619 1.00 87.56 499 GLY A CA 1
ATOM 3842 C C . GLY A 1 499 ? 16.855 -1.810 -8.927 1.00 87.56 499 GLY A C 1
ATOM 3843 O O . GLY A 1 499 ? 17.319 -1.935 -7.798 1.00 87.56 499 GLY A O 1
ATOM 3844 N N . ARG A 1 500 ? 16.881 -0.635 -9.561 1.00 90.62 500 ARG A N 1
ATOM 3845 C CA . ARG A 1 500 ? 17.491 0.562 -8.959 1.00 90.62 500 ARG A CA 1
ATOM 3846 C C . ARG A 1 500 ? 16.434 1.469 -8.342 1.00 90.62 500 ARG A C 1
ATOM 3848 O O . ARG A 1 500 ? 15.567 1.966 -9.059 1.00 90.62 500 ARG A O 1
ATOM 3855 N N . LEU A 1 501 ? 16.507 1.693 -7.034 1.00 93.31 501 LEU A N 1
ATOM 3856 C CA . LEU A 1 501 ? 15.696 2.686 -6.327 1.00 93.31 501 LEU A CA 1
ATOM 3857 C C . LEU A 1 501 ? 16.551 3.913 -6.032 1.00 93.31 501 LEU A C 1
ATOM 3859 O O . LEU A 1 501 ? 17.733 3.785 -5.756 1.00 93.31 501 LEU A O 1
ATOM 3863 N N . LYS A 1 502 ? 15.942 5.092 -6.107 1.00 93.94 502 LYS A N 1
ATOM 3864 C CA . LYS A 1 502 ? 16.512 6.366 -5.655 1.00 93.94 502 LYS A CA 1
ATOM 3865 C C . LYS A 1 502 ? 15.866 6.802 -4.354 1.00 93.94 502 LYS A C 1
ATOM 3867 O O . LYS A 1 502 ? 16.553 7.206 -3.429 1.00 93.94 502 LYS A O 1
ATOM 3872 N N . GLU A 1 503 ? 14.542 6.694 -4.292 1.00 95.75 503 GLU A N 1
ATOM 3873 C CA . GLU A 1 503 ? 13.732 7.044 -3.127 1.00 95.75 503 GLU A CA 1
ATOM 3874 C C . GLU A 1 503 ? 12.658 5.958 -2.938 1.00 95.75 503 GLU A C 1
ATOM 3876 O O . GLU A 1 503 ? 12.119 5.421 -3.912 1.00 95.75 503 GLU A O 1
ATOM 3881 N N . CYS A 1 504 ? 12.331 5.622 -1.694 1.00 97.38 504 CYS A N 1
ATOM 3882 C CA . CYS A 1 504 ? 11.221 4.740 -1.345 1.00 97.38 504 CYS A CA 1
ATOM 3883 C C . CYS A 1 504 ? 10.487 5.306 -0.132 1.00 97.38 504 CYS A C 1
ATOM 3885 O O . CYS A 1 504 ? 11.118 5.724 0.838 1.00 97.38 504 CYS A O 1
ATOM 3887 N N . TRP A 1 505 ? 9.155 5.275 -0.172 1.00 98.19 505 TRP A N 1
ATOM 3888 C CA . TRP A 1 505 ? 8.318 5.711 0.940 1.00 98.19 505 TRP A CA 1
ATOM 3889 C C . TRP A 1 505 ? 7.377 4.595 1.370 1.00 98.19 505 TRP A C 1
ATOM 3891 O O . TRP A 1 505 ? 6.744 3.928 0.541 1.00 98.19 505 TRP A O 1
ATOM 3901 N N . ALA A 1 506 ? 7.248 4.434 2.680 1.00 98.44 506 ALA A N 1
ATOM 3902 C CA . ALA A 1 506 ? 6.298 3.528 3.300 1.00 98.44 506 ALA A CA 1
ATOM 3903 C C . ALA A 1 506 ? 5.408 4.298 4.271 1.00 98.44 506 ALA A C 1
ATOM 3905 O O . ALA A 1 506 ? 5.885 5.136 5.029 1.00 98.44 506 ALA A O 1
ATOM 3906 N N . SER A 1 507 ? 4.117 3.996 4.281 1.00 98.50 507 SER A N 1
ATOM 3907 C CA . SER A 1 507 ? 3.238 4.366 5.390 1.00 98.50 507 SER A CA 1
ATOM 3908 C C . SER A 1 507 ? 3.045 3.155 6.286 1.00 98.50 507 SER A C 1
ATOM 3910 O O . SER A 1 507 ? 3.023 2.025 5.794 1.00 98.50 507 SER A O 1
ATOM 3912 N N . TRP A 1 508 ? 2.921 3.386 7.590 1.00 98.56 508 TRP A N 1
ATOM 3913 C CA . TRP A 1 508 ? 2.745 2.323 8.574 1.00 98.56 508 TRP A CA 1
ATOM 3914 C C . TRP A 1 508 ? 1.687 2.683 9.617 1.00 98.56 508 TRP A C 1
ATOM 3916 O O . TRP A 1 508 ? 1.447 3.861 9.876 1.00 98.56 508 TRP A O 1
ATOM 3926 N N . VAL A 1 509 ? 1.069 1.664 10.218 1.00 98.19 509 VAL A N 1
ATOM 3927 C CA . VAL A 1 509 ? 0.226 1.781 11.418 1.00 98.19 509 VAL A CA 1
ATOM 3928 C C . VAL A 1 509 ? 0.519 0.640 12.381 1.00 98.19 509 VAL A C 1
ATOM 3930 O O . VAL A 1 509 ? 0.671 -0.505 11.960 1.00 98.19 509 VAL A O 1
ATOM 3933 N N . ALA A 1 510 ? 0.563 0.954 13.669 1.00 98.12 510 ALA A N 1
ATOM 3934 C CA . ALA A 1 510 ? 0.666 0.016 14.772 1.00 98.12 510 ALA A CA 1
ATOM 3935 C C . ALA A 1 510 ? -0.669 -0.036 15.525 1.00 98.12 510 ALA A C 1
ATOM 3937 O O . ALA A 1 510 ? -1.202 0.998 15.922 1.00 98.12 510 ALA A O 1
ATOM 3938 N N . LEU A 1 511 ? -1.215 -1.237 15.715 1.00 96.38 511 LEU A N 1
ATOM 3939 C CA . LEU A 1 511 ? -2.500 -1.488 16.366 1.00 96.38 511 LEU A CA 1
ATOM 3940 C C . LEU A 1 511 ? -2.285 -2.355 17.611 1.00 96.38 511 LEU A C 1
ATOM 3942 O O . LEU A 1 511 ? -1.903 -3.522 17.509 1.00 96.38 511 LEU A O 1
ATOM 3946 N N . GLY A 1 512 ? -2.521 -1.777 18.786 1.00 95.38 512 GLY A N 1
ATOM 3947 C CA . GLY A 1 512 ? -2.443 -2.471 20.070 1.00 95.38 512 GLY A CA 1
ATOM 3948 C C . GLY A 1 512 ? -3.735 -3.218 20.407 1.00 95.38 512 GLY A C 1
ATOM 3949 O O . GLY A 1 512 ? -4.803 -2.909 19.874 1.00 95.38 512 GLY A O 1
ATOM 3950 N N . SER A 1 513 ? -3.614 -4.210 21.294 1.00 87.25 513 SER A N 1
ATOM 3951 C CA . SER A 1 513 ? -4.710 -5.064 21.780 1.00 87.25 513 SER A CA 1
ATOM 3952 C C . SER A 1 513 ? -5.335 -4.576 23.077 1.00 87.25 513 SER A C 1
ATOM 3954 O O . SER A 1 513 ? -4.532 -4.222 23.973 1.00 87.25 513 SER A O 1
#

Organism: NCBI:txid1392243

Foldseek 3Di:
DDDDDDDDDDDDDDDDDDDDDDDDDDDPDPPPPDDQAQEFEDPDEEEDPQKDKLCVRDALVRWHFKYKHKYWYDPLPAPWFWDKFKFWQWFWKFQAPDPPPPDPDDDPDDPPDPDFKRAKTKWFWDWAPGGRTITMIMIGGDDRMTTSMIMMGMDTGYPPPPFKDKDKDKLVVFDQPPPDPPPPDDPDDDDDDDDPDDDDDDDDDDDDDDDDDDDDDDDDDQDADPNRRHGDPPPPPDDDDDDDDDDDDDDDDDDDDDDDDDDDDDDDDDDDDDDDDDDDDDDDDDDDDDDDDDDDDDDDDDDDDDDDPDPPDPPPPDADWRKRKDKFWDPDQQPVQDFWDKDKHWRIWIAFIDGNVLQFWAKWAWDWADGGRTIIMTMITRGRRDDPPPPDDDPPPDDPPRPPDGITMMMMMTGHPPPQQKDKDKDKDFDDPVVQPAQKDKDKDWDFDDPPSAPFFFSKDKHWRIFTWGPPTIATWRWDWADGGRTTTIIITIGGRPTGTGMTMMIMMTGYD

Nearest PDB structures (foldseek):
  2ce6-assembly1_A  TM=8.636E-01  e=6.436E-04  Helix pomatia
  2ccv-assembly1_A  TM=8.653E-01  e=6.436E-04  Helix pomatia
  4q56-assembly1_A  TM=8.663E-01  e=1.442E-03  Cornu aspersum
  2vme-assembly2_F  TM=5.860E-01  e=1.327E-02  Dictyostelium discoideum AX2
  2vm9-assembly1_A  TM=4.017E-01  e=1.543E-02  Dictyostelium discoideum AX2

Solvent-accessible surface area (backbone atoms only — not comparable to full-atom values): 32802 Å² total; per-residue (Å²): 132,90,81,88,90,86,86,88,90,83,88,81,90,82,92,75,83,82,83,86,75,80,84,78,76,82,76,81,76,82,76,74,81,74,77,77,65,59,61,48,71,42,87,72,64,39,75,68,75,47,65,49,49,45,55,82,72,40,64,50,90,57,61,36,32,28,40,33,38,37,33,30,45,65,84,74,73,40,95,43,41,50,49,77,40,45,16,32,16,27,42,31,34,32,53,50,70,80,71,80,73,91,66,95,69,94,69,95,67,72,90,71,77,84,69,55,64,46,48,21,46,36,39,39,54,44,83,39,80,63,40,37,54,30,30,34,42,32,45,33,33,53,88,57,21,31,30,32,37,44,25,35,26,49,48,82,38,65,64,86,53,88,60,60,47,75,52,74,49,48,46,85,77,44,78,81,76,74,84,69,64,95,81,69,81,80,88,71,89,88,85,84,81,85,82,82,79,82,84,78,86,83,77,82,88,81,80,90,79,84,88,81,89,82,83,93,75,82,93,75,90,72,70,43,43,91,86,66,68,46,69,62,78,82,79,79,77,74,82,75,83,86,80,89,80,85,90,83,84,88,87,86,84,88,85,90,82,92,80,87,82,82,91,81,89,80,89,82,90,82,91,77,92,78,90,80,87,84,81,83,85,83,87,80,90,78,88,84,80,89,86,84,89,80,88,80,91,84,82,90,82,92,77,93,74,90,70,79,83,69,80,77,71,81,76,79,75,77,78,68,64,50,67,41,68,46,80,44,76,48,96,53,81,45,96,77,69,53,37,50,46,68,52,41,18,32,21,29,45,33,42,48,57,41,50,67,86,62,84,45,44,51,33,39,35,45,48,75,44,78,65,41,40,48,31,31,34,43,35,42,38,37,34,61,71,66,75,72,84,73,68,78,86,72,92,73,78,73,68,84,87,67,70,60,71,77,33,43,25,32,22,32,43,34,32,56,60,86,43,80,36,52,51,73,54,74,49,79,46,75,47,67,84,84,76,62,85,58,52,62,52,73,48,80,42,80,44,74,51,69,86,85,50,34,95,49,56,42,55,73,50,50,16,29,14,28,36,31,25,54,62,82,60,38,52,34,42,40,43,45,84,43,78,65,40,50,56,29,32,35,36,39,39,36,27,41,82,61,19,48,57,44,34,41,29,33,23,39,40,34,43,43,134

Radius of gyration: 34.87 Å; Cα contacts (8 Å, |Δi|>4): 851; chains: 1; bounding box: 104×125×90 Å

pLDDT: mean 71.67, std 24.96, range [27.72, 98.69]

Mean predicted aligned error: 15.54 Å

Sequence (513 aa):
MSSSASALESGLHDLSAPFYTPPSSPKPASQSSKSTPTSLHHPDPQPSTGHFTTISVRPATLPIRSTSRTILFPTCHYNRPPKIAAGFSMLNLAAYPPSPSTSLEDSPQTPSTANDASLPLRANLVGSEITAASMRLTAETWGRGAMYAAAGTWIEHKDGAKQCWFGQFDSRQVKKRRWRRRGEKNTGNQALVSHGEGRQLLTPPRTPVSPSVRPVAGREHTERCPTCGQPAPKRVVERGWADQSTESRPTTPLPNSRAAPTRMETSTTMASSISTSSTAPSTLSTTLSDLTVSDSTATGMNSLDGSPLSPREPRLRQPRRNVYEKWVKLPFPQPEGRPPEIICWLNRVNFPARRRSERRPRRLFAKVEGVESSHFRAVLDASGLDDRTDRGGMDHNPSFDDESPVGASMCWIGYPHGKKCVDSGVIEATFGLDEQEDDEYDQLVRVDFKDGWFTKPPTVLAALSGFDADRDGDLRVRVEVQWVDTEGFICRLGSWGGGRLKECWASWVALGS

InterPro domains:
  IPR019019 H-type lectin domain [PF09458] (446-510)
  IPR037221 H-type lectin domain superfamily [G3DSA:2.60.40.2080] (46-156)
  IPR037221 H-type lectin domain superfamily [G3DSA:2.60.40.2080] (421-511)
  IPR037221 H-type lectin domain superfamily [SSF141086] (437-511)